Protein AF-0000000066527901 (afdb_homodimer)

GO terms:
  GO:0003955 NAD(P)H dehydrogenase (quinone) activity (F, IMP)

Organism: Pseudomonas aeruginosa (strain ATCC 15692 / DSM 22644 / CIP 104116 / JCM 14847 / LMG 12228 / 1C / PRS 101 / PAO1) (NCBI:txid208964)

Secondary structure (DSSP, 8-state):
-EEEEEE--S-TTSHHHHHHHHHHHHHHHTT-EEEEEETTTTT-----SGGGBSS-SSTTS--HHHHHHHHHHHT-B-HHHHHHHHHHHH-SEEEEEEE-BTTB--HHHHHHHHHHS-BTTTBBTTB-GGGSTTTT-EEEEEEE-SS-GGGSSTTSSS--HHHHTHHHIIIIIITTT-EEPPPEEE-SGGGS-HHHHHHHHHHHHHHHHTGGGPPPPP---GGGB-TTSPBPP-/-EEEEEE--S-TTSHHHHHHHHHHHHHHHTT-EEEEEETTTTT-----SGGGBSS-SSTTS--HHHHHHHHHHHT-B-HHHHHHHHHHHH-SEEEEEEE-BTTB--HHHHHHHHHHS-BTTTBBTTB-GGGSTTTT-EEEEEEE-SS-GGGSSTTSSS--HHHHTHHHIIIIIITTT-EEPPPEEE-SGGGS-HHHHHHHHHHHHHHHHTGGGPPPPP---GGGB-TTSPBPP-

Radius of gyration: 21.76 Å; Cα contacts (8 Å, |Δi|>4): 916; chains: 2; bounding box: 55×61×49 Å

Solvent-accessible surface area (backbone atoms only — not comparable to full-atom values): 24592 Å² total; per-residue (Å²): 98,34,33,31,35,44,35,41,60,73,33,86,82,34,71,61,42,49,52,51,51,49,50,50,52,50,43,42,70,72,66,28,49,74,49,74,48,46,37,58,85,63,64,57,78,24,67,67,47,68,83,49,38,82,69,62,87,50,84,90,56,72,50,66,58,60,44,36,32,52,19,59,77,66,72,41,54,32,68,71,41,46,55,52,34,52,47,55,71,63,25,43,32,39,32,44,36,31,46,56,42,56,52,37,65,41,20,51,51,42,7,47,52,67,53,39,60,32,34,72,57,29,27,54,94,83,21,44,22,69,49,9,50,38,46,88,22,35,34,36,43,37,35,35,36,69,57,53,66,74,34,40,26,88,81,22,70,72,27,39,58,68,55,37,39,31,21,52,53,47,41,38,46,21,28,26,10,25,43,34,39,73,64,46,77,42,62,22,55,89,76,56,52,71,66,55,50,50,50,51,53,52,51,48,46,53,49,64,75,43,51,88,73,60,66,56,62,87,72,66,50,65,88,54,28,46,97,86,46,41,64,50,83,127,97,33,32,30,36,44,34,42,58,75,31,86,82,35,71,63,40,51,52,50,51,48,49,51,53,50,43,42,70,72,67,28,49,75,47,75,46,47,37,59,84,64,66,57,78,25,68,66,46,69,82,48,40,83,70,62,88,49,83,89,55,71,50,67,58,58,47,37,34,53,19,59,76,65,70,41,52,31,67,71,39,45,54,52,33,52,48,56,69,62,27,44,31,41,34,42,37,31,47,55,43,56,52,37,66,42,21,50,50,42,6,47,51,68,53,40,61,32,32,72,57,28,28,54,93,83,20,42,23,69,50,9,51,37,44,88,24,35,34,35,44,38,37,36,34,69,55,53,67,75,34,38,26,87,80,22,71,73,27,38,58,69,56,37,38,30,21,54,53,47,41,37,47,22,28,27,11,25,44,34,40,72,64,49,78,41,62,21,54,88,74,57,52,70,68,56,51,50,50,48,53,52,53,49,43,53,48,64,76,43,51,88,73,60,67,56,60,86,73,68,49,65,87,54,30,48,96,85,47,43,62,50,84,127

InterPro domains:
  IPR003680 Flavodoxin-like fold [PF02525] (1-208)
  IPR029039 Flavoprotein-like superfamily [G3DSA:3.40.50.360] (1-231)
  IPR029039 Flavoprotein-like superfamily [SSF52218] (1-227)
  IPR051545 NAD(P)H dehydrogenase (quinone) [PTHR10204] (1-226)

Foldseek 3Di:
DEEEEEAEDQDCPALLVVLVVLLVVLCVVVVYHYDYHYLNVVVADLDQDPVQFPDAPDPVDDPRQVRLQVCVVVVGTRPVLVVVLVSLQVGLEYEYGAEDDPLEGDSSVNSNQVRNCHRPQLAYDPCFAQNANSANGAYEYEYEYQAAPQCEDVVHVVYHSCVSHCCPQHVGQRGSNHQYFDYQYHYNRVPDDPVSSVVSSVVSSVCSNPVVVTDGDDDDDQVQADPVRHGDDD/DEEEEEAEDQDCPALLVVLVVLLVVLCVVVVYHYDYHYLNVVVQDLDQDPVQFPDAPDPVDDPRQVRLQVCVVVVGTRPVLVVVLVSLQVGLEYEYGAEDDPLEGPSSVNSNQVRNCHRPQLAYDPQFAQNANSANGAYEYEYEYQAAPQCEDVVHVVYHSCVSHCCPQHVGQRGSNHQYFDYQYHYNRVPDDPVSSVVSSVVSSVCSNPVVVTDGDDDDDQVQADPVRHGDDD

pLDDT: mean 96.76, std 3.68, range [59.19, 99.0]

Sequence (468 aa):
MNVLIVHAHNEPQSFTRALCDQACETLAGQGHAVQVSDLYAMNWNPVASAADFAERADPDYLVYALEQRESVKRQSLAADIQAELDKLLWADLLILNFPIYWFSVPAILKGWFDRVLVSGVCYGGKRFYDQGGLAGKKALVSLTLGGRQHMFGEGAIHGPLEDMLRPILRGTLAYVGMQVLEPFVAWHVPYISEEARGNFLRAYRARLENLEQDVPLRFPRLEQFDALLQPLARMNVLIVHAHNEPQSFTRALCDQACETLAGQGHAVQVSDLYAMNWNPVASAADFAERADPDYLVYALEQRESVKRQSLAADIQAELDKLLWADLLILNFPIYWFSVPAILKGWFDRVLVSGVCYGGKRFYDQGGLAGKKALVSLTLGGRQHMFGEGAIHGPLEDMLRPILRGTLAYVGMQVLEPFVAWHVPYISEEARGNFLRAYRARLENLEQDVPLRFPRLEQFDALLQPLAR

Structure (mmCIF, N/CA/C/O backbone):
data_AF-0000000066527901-model_v1
#
loop_
_entity.id
_entity.type
_entity.pdbx_description
1 polymer 'NAD(P)H quinone oxidoreductase'
#
loop_
_atom_site.group_PDB
_atom_site.id
_atom_site.type_symbol
_atom_site.label_atom_id
_atom_site.label_alt_id
_atom_site.label_comp_id
_atom_site.label_asym_id
_atom_site.label_entity_id
_atom_site.label_seq_id
_atom_site.pdbx_PDB_ins_code
_atom_site.Cartn_x
_atom_site.Cartn_y
_atom_site.Cartn_z
_atom_site.occupancy
_atom_site.B_iso_or_equiv
_atom_site.auth_seq_id
_atom_site.auth_comp_id
_atom_site.auth_asym_id
_atom_site.auth_atom_id
_atom_site.pdbx_PDB_model_num
ATOM 1 N N . MET A 1 1 ? -6.043 -26.922 -11.883 1 96.75 1 MET A N 1
ATOM 2 C CA . MET A 1 1 ? -6.59 -25.719 -11.273 1 96.75 1 MET A CA 1
ATOM 3 C C . MET A 1 1 ? -6.473 -24.516 -12.219 1 96.75 1 MET A C 1
ATOM 5 O O . MET A 1 1 ? -5.707 -24.562 -13.188 1 96.75 1 MET A O 1
ATOM 9 N N . ASN A 1 2 ? -7.312 -23.531 -12.055 1 98.75 2 ASN A N 1
ATOM 10 C CA . ASN A 1 2 ? -7.215 -22.234 -12.719 1 98.75 2 ASN A CA 1
ATOM 11 C C . ASN A 1 2 ? -6.352 -21.266 -11.922 1 98.75 2 ASN A C 1
ATOM 13 O O . ASN A 1 2 ? -6.594 -21.031 -10.734 1 98.75 2 ASN A O 1
ATOM 17 N N . VAL A 1 3 ? -5.301 -20.688 -12.617 1 98.88 3 VAL A N 1
ATOM 18 C CA . VAL A 1 3 ? -4.367 -19.812 -11.914 1 98.88 3 VAL A CA 1
ATOM 19 C C . VAL A 1 3 ? -4.359 -18.438 -12.57 1 98.88 3 VAL A C 1
ATOM 21 O O . VAL A 1 3 ? -4.254 -18.312 -13.789 1 98.88 3 VAL A O 1
ATOM 24 N N . LEU A 1 4 ? -4.52 -17.438 -11.781 1 98.94 4 LEU A N 1
ATOM 25 C CA . LEU A 1 4 ? -4.301 -16.047 -12.211 1 98.94 4 LEU A CA 1
ATOM 26 C C . LEU A 1 4 ? -3.016 -15.492 -11.609 1 98.94 4 LEU A C 1
ATOM 28 O O . LEU A 1 4 ? -2.824 -15.539 -10.391 1 98.94 4 LEU A O 1
ATOM 32 N N . ILE A 1 5 ? -2.117 -15.078 -12.43 1 98.94 5 ILE A N 1
ATOM 33 C CA . ILE A 1 5 ? -0.929 -14.359 -11.992 1 98.94 5 ILE A CA 1
ATOM 34 C C . ILE A 1 5 ? -1.086 -12.867 -12.297 1 98.94 5 ILE A C 1
ATOM 36 O O . ILE A 1 5 ? -1.279 -12.484 -13.453 1 98.94 5 ILE A O 1
ATOM 40 N N . VAL A 1 6 ? -1.104 -12.047 -11.289 1 99 6 VAL A N 1
ATOM 41 C CA . VAL A 1 6 ? -1.04 -10.602 -11.453 1 99 6 VAL A CA 1
ATOM 42 C C . VAL A 1 6 ? 0.399 -10.125 -11.273 1 99 6 VAL A C 1
ATOM 44 O O . VAL A 1 6 ? 0.956 -10.211 -10.172 1 99 6 VAL A O 1
ATOM 47 N N . HIS A 1 7 ? 0.979 -9.672 -12.352 1 98.94 7 HIS A N 1
ATOM 48 C CA . HIS A 1 7 ? 2.383 -9.281 -12.422 1 98.94 7 HIS A CA 1
ATOM 49 C C . HIS A 1 7 ? 2.527 -7.766 -12.492 1 98.94 7 HIS A C 1
ATOM 51 O O . HIS A 1 7 ? 1.85 -7.109 -13.289 1 98.94 7 HIS A O 1
ATOM 57 N N . ALA A 1 8 ? 3.316 -7.234 -11.578 1 98.88 8 ALA A N 1
ATOM 58 C CA . ALA A 1 8 ? 3.553 -5.793 -11.562 1 98.88 8 ALA A CA 1
ATOM 59 C C . ALA A 1 8 ? 5.043 -5.484 -11.461 1 98.88 8 ALA A C 1
ATOM 61 O O . ALA A 1 8 ? 5.617 -5.523 -10.367 1 98.88 8 ALA A O 1
ATOM 62 N N . HIS A 1 9 ? 5.633 -5.121 -12.555 1 98.69 9 HIS A N 1
ATOM 63 C CA . HIS A 1 9 ? 6.996 -4.609 -12.578 1 98.69 9 HIS A CA 1
ATOM 64 C C . HIS A 1 9 ? 7.219 -3.686 -13.766 1 98.69 9 HIS A C 1
ATOM 66 O O . HIS A 1 9 ? 6.805 -3.998 -14.883 1 98.69 9 HIS A O 1
ATOM 72 N N . ASN A 1 1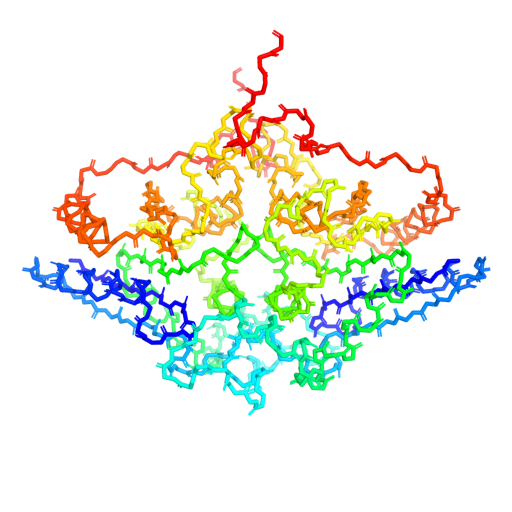0 ? 7.902 -2.582 -13.578 1 98.19 10 ASN A N 1
ATOM 73 C CA . ASN A 1 10 ? 8.023 -1.553 -14.609 1 98.19 10 ASN A CA 1
ATOM 74 C C . ASN A 1 10 ? 9.133 -1.876 -15.602 1 98.19 10 ASN A C 1
ATOM 76 O O . ASN A 1 10 ? 9.281 -1.191 -16.609 1 98.19 10 ASN A O 1
ATOM 80 N N . GLU A 1 11 ? 9.945 -2.914 -15.359 1 97.94 11 GLU A N 1
ATOM 81 C CA . GLU A 1 11 ? 10.961 -3.4 -16.281 1 97.94 11 GLU A CA 1
ATOM 82 C C . GLU A 1 11 ? 10.609 -4.785 -16.812 1 97.94 11 GLU A C 1
ATOM 84 O O . GLU A 1 11 ? 10.602 -5.762 -16.062 1 97.94 11 GLU A O 1
ATOM 89 N N . PRO A 1 12 ? 10.367 -4.906 -18.094 1 97.06 12 PRO A N 1
ATOM 90 C CA . PRO A 1 12 ? 9.875 -6.164 -18.672 1 97.06 12 PRO A CA 1
ATOM 91 C C . PRO A 1 12 ? 10.914 -7.277 -18.625 1 97.06 12 PRO A C 1
ATOM 93 O O . PRO A 1 12 ? 10.578 -8.453 -18.797 1 97.06 12 PRO A O 1
ATOM 96 N N . GLN A 1 13 ? 12.18 -6.973 -18.422 1 96.81 13 GLN A N 1
ATOM 97 C CA . GLN A 1 13 ? 13.234 -7.984 -18.391 1 96.81 13 GLN A CA 1
ATOM 98 C C . GLN A 1 13 ? 13.727 -8.219 -16.953 1 96.81 13 GLN A C 1
ATOM 100 O O . GLN A 1 13 ? 14.805 -8.773 -16.75 1 96.81 13 GLN A O 1
ATOM 105 N N . SER A 1 14 ? 12.992 -7.785 -16.031 1 97.62 14 SER A N 1
ATOM 106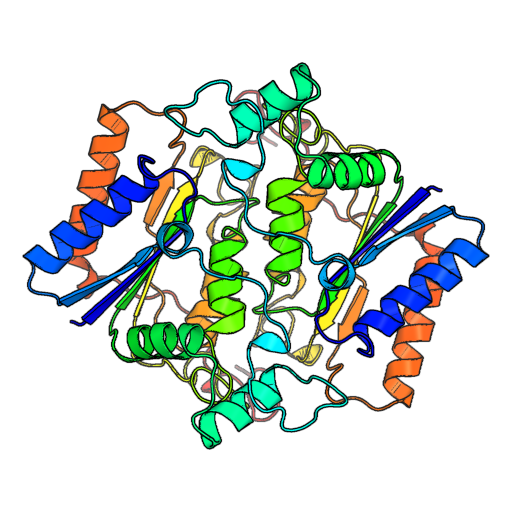 C CA . SER A 1 14 ? 13.398 -7.852 -14.633 1 97.62 14 SER A CA 1
ATOM 107 C C . SER A 1 14 ? 13.445 -9.297 -14.141 1 97.62 14 SER A C 1
ATOM 109 O O . SER A 1 14 ? 12.883 -10.195 -14.773 1 97.62 14 SER A O 1
ATOM 111 N N . PHE A 1 15 ? 14.18 -9.531 -13.047 1 98.44 15 PHE A N 1
ATOM 112 C CA . PHE A 1 15 ? 14.156 -10.844 -12.406 1 98.44 15 PHE A CA 1
ATOM 113 C C . PHE A 1 15 ? 12.742 -11.188 -11.938 1 98.44 15 PHE A C 1
ATOM 115 O O . PHE A 1 15 ? 12.344 -12.352 -11.969 1 98.44 15 PHE A O 1
ATOM 122 N N . THR A 1 16 ? 11.953 -10.188 -11.516 1 98.69 16 THR A N 1
ATOM 123 C CA . THR A 1 16 ? 10.547 -10.391 -11.164 1 98.69 16 THR A CA 1
ATOM 124 C C . THR A 1 16 ? 9.781 -10.992 -12.336 1 98.69 16 THR A C 1
ATOM 126 O O . THR A 1 16 ? 8.945 -11.875 -12.156 1 98.69 16 THR A O 1
ATOM 129 N N . ARG A 1 17 ? 10.055 -10.484 -13.508 1 98.62 17 ARG A N 1
ATOM 130 C CA . ARG A 1 17 ? 9.469 -11.07 -14.711 1 98.62 17 ARG A CA 1
ATOM 131 C C . ARG A 1 17 ? 9.891 -12.531 -14.867 1 98.62 17 ARG A C 1
ATOM 133 O O . ARG A 1 17 ? 9.078 -13.375 -15.227 1 98.62 17 ARG A O 1
ATOM 140 N N . ALA A 1 18 ? 11.125 -12.836 -14.633 1 98.75 18 ALA A N 1
ATOM 141 C CA . ALA A 1 18 ? 11.609 -14.211 -14.727 1 98.75 18 ALA A CA 1
ATOM 142 C C . ALA A 1 18 ? 10.844 -15.133 -13.781 1 98.75 18 ALA A C 1
ATOM 144 O O . ALA A 1 18 ? 10.523 -16.266 -14.141 1 98.75 18 ALA A O 1
ATOM 145 N N . LEU A 1 19 ? 10.57 -14.633 -12.602 1 98.88 19 LEU A N 1
ATOM 146 C CA . LEU A 1 19 ? 9.758 -15.398 -11.664 1 98.88 19 LEU A CA 1
ATOM 147 C C . LEU A 1 19 ? 8.367 -15.648 -12.219 1 98.88 19 LEU A C 1
ATOM 149 O O . LEU A 1 19 ? 7.828 -16.75 -12.102 1 98.88 19 LEU A O 1
ATOM 153 N N . CYS A 1 20 ? 7.785 -14.625 -12.797 1 98.88 20 CYS A N 1
ATOM 154 C CA . CYS A 1 20 ? 6.473 -14.758 -13.422 1 98.88 20 CYS A CA 1
ATOM 155 C C . CYS A 1 20 ? 6.488 -15.82 -14.508 1 98.88 20 CYS A C 1
ATOM 157 O O . CYS A 1 20 ? 5.625 -16.703 -14.539 1 98.88 20 CYS A O 1
ATOM 159 N N . ASP A 1 21 ? 7.492 -15.742 -15.375 1 98.81 21 ASP A N 1
ATOM 160 C CA . ASP A 1 21 ? 7.629 -16.703 -16.469 1 98.81 21 ASP A CA 1
ATOM 161 C C . ASP A 1 21 ? 7.816 -18.125 -15.93 1 98.81 21 ASP A C 1
ATOM 163 O O . ASP A 1 21 ? 7.234 -19.062 -16.453 1 98.81 21 ASP A O 1
ATOM 167 N N . GLN A 1 22 ? 8.625 -18.234 -14.906 1 98.81 22 GLN A N 1
ATOM 168 C CA . GLN A 1 22 ? 8.844 -19.531 -14.273 1 98.81 22 GLN A CA 1
ATOM 169 C C . GLN A 1 22 ? 7.535 -20.109 -13.734 1 98.81 22 GLN A C 1
ATOM 171 O O . GLN A 1 22 ? 7.281 -21.312 -13.867 1 98.81 22 GLN A O 1
ATOM 176 N N . ALA A 1 23 ? 6.723 -19.281 -13.109 1 98.88 23 ALA A N 1
ATOM 177 C CA . ALA A 1 23 ? 5.43 -19.719 -12.594 1 98.88 23 ALA A CA 1
ATOM 178 C C . ALA A 1 23 ? 4.523 -20.203 -13.727 1 98.88 23 ALA A C 1
ATOM 180 O O . ALA A 1 23 ? 3.898 -21.266 -13.625 1 98.88 23 ALA A O 1
ATOM 181 N N . CYS A 1 24 ? 4.465 -19.438 -14.781 1 98.81 24 CYS A N 1
ATOM 182 C CA . CYS A 1 24 ? 3.65 -19.781 -15.938 1 98.81 24 CYS A CA 1
ATOM 183 C C . CYS A 1 24 ? 4.062 -21.141 -16.5 1 98.81 24 CYS A C 1
ATOM 185 O O . CYS A 1 24 ? 3.223 -22.031 -16.672 1 98.81 24 CYS A O 1
ATOM 187 N N . GLU A 1 25 ? 5.355 -21.281 -16.703 1 98.62 25 GLU A N 1
ATOM 188 C CA . GLU A 1 25 ? 5.887 -22.5 -17.297 1 98.62 25 GLU A CA 1
ATOM 189 C C . GLU A 1 25 ? 5.641 -23.719 -16.406 1 98.62 25 GLU A C 1
ATOM 191 O O . GLU A 1 25 ? 5.184 -24.766 -16.875 1 98.62 25 GLU A O 1
ATOM 196 N N . THR A 1 26 ? 5.941 -23.578 -15.148 1 98.75 26 THR A N 1
ATOM 197 C CA . THR A 1 26 ? 5.836 -24.688 -14.203 1 98.75 26 THR A CA 1
ATOM 198 C C . THR A 1 26 ? 4.383 -25.125 -14.047 1 98.75 26 THR A C 1
ATOM 200 O O . THR A 1 26 ? 4.078 -26.312 -14.156 1 98.75 26 THR A O 1
ATOM 203 N N . LEU A 1 27 ? 3.463 -24.188 -13.836 1 98.69 27 LEU A N 1
ATOM 204 C CA . LEU A 1 27 ? 2.068 -24.516 -13.555 1 98.69 27 LEU A CA 1
ATOM 205 C C . LEU A 1 27 ? 1.37 -25.031 -14.805 1 98.69 27 LEU A C 1
ATOM 207 O O . LEU A 1 27 ? 0.595 -25.984 -14.742 1 98.69 27 LEU A O 1
ATOM 211 N N . ALA A 1 28 ? 1.667 -24.375 -15.938 1 98.56 28 ALA A N 1
ATOM 212 C CA . ALA A 1 28 ? 1.133 -24.906 -17.188 1 98.56 28 ALA A CA 1
ATOM 213 C C . ALA A 1 28 ? 1.65 -26.312 -17.453 1 98.56 28 ALA A C 1
ATOM 215 O O . ALA A 1 28 ? 0.906 -27.188 -17.922 1 98.56 28 ALA A O 1
ATOM 216 N N . GLY A 1 29 ? 2.914 -26.531 -17.109 1 98.12 29 GLY A N 1
ATOM 217 C CA . GLY A 1 29 ? 3.518 -27.844 -17.281 1 98.12 29 GLY A CA 1
ATOM 218 C C . GLY A 1 29 ? 2.861 -28.906 -16.438 1 98.12 29 GLY A C 1
ATOM 219 O O . GLY A 1 29 ? 2.877 -30.094 -16.797 1 98.12 29 GLY A O 1
ATOM 220 N N . GLN A 1 30 ? 2.293 -28.516 -15.375 1 97.88 30 GLN A N 1
ATOM 221 C CA . GLN A 1 30 ? 1.593 -29.438 -14.484 1 97.88 30 GLN A CA 1
ATOM 222 C C . GLN A 1 30 ? 0.143 -29.625 -14.922 1 97.88 30 GLN A C 1
ATOM 224 O O . GLN A 1 30 ? -0.616 -30.344 -14.266 1 97.88 30 GLN A O 1
ATOM 229 N N . GLY A 1 31 ? -0.27 -28.922 -15.969 1 98.12 31 GLY A N 1
ATOM 230 C CA . GLY A 1 31 ? -1.603 -29.094 -16.516 1 98.12 31 GLY A CA 1
ATOM 231 C C . GLY A 1 31 ? -2.6 -28.062 -16.031 1 98.12 31 GLY A C 1
ATOM 232 O O . GLY A 1 31 ? -3.791 -28.156 -16.328 1 98.12 31 GLY A O 1
ATOM 233 N N . HIS A 1 32 ? -2.184 -27.062 -15.258 1 98.5 32 HIS A N 1
ATOM 234 C CA . HIS A 1 32 ? -3.07 -26 -14.805 1 98.5 32 HIS A CA 1
ATOM 235 C C . HIS A 1 32 ? -3.352 -25 -15.922 1 98.5 32 HIS A C 1
ATOM 237 O O . HIS A 1 32 ? -2.562 -24.875 -16.859 1 98.5 32 HIS A O 1
ATOM 243 N N . ALA A 1 33 ? -4.504 -24.406 -15.938 1 98.81 33 ALA A N 1
ATOM 244 C CA . ALA A 1 33 ? -4.793 -23.266 -16.797 1 98.81 33 ALA A CA 1
ATOM 245 C C . ALA A 1 33 ? -4.277 -21.969 -16.188 1 98.81 33 ALA A C 1
ATOM 247 O O . ALA A 1 33 ? -4.578 -21.656 -15.023 1 98.81 33 ALA A O 1
ATOM 248 N N . VAL A 1 34 ? -3.451 -21.234 -16.938 1 98.88 34 VAL A N 1
ATOM 249 C CA . VAL A 1 34 ? -2.809 -20.047 -16.375 1 98.88 34 VAL A CA 1
ATOM 250 C C . VAL A 1 34 ? -3.18 -18.812 -17.188 1 98.88 34 VAL A C 1
ATOM 252 O O . VAL A 1 34 ? -3.084 -18.828 -18.422 1 98.88 34 VAL A O 1
ATOM 255 N N . GLN A 1 35 ? -3.689 -17.781 -16.578 1 98.94 35 GLN A N 1
ATOM 256 C CA . GLN A 1 35 ? -3.838 -16.438 -17.141 1 98.94 35 GLN A CA 1
ATOM 257 C C . GLN A 1 35 ? -2.922 -15.445 -16.438 1 98.94 35 GLN A C 1
ATOM 259 O O . GLN A 1 35 ? -2.721 -15.531 -15.219 1 98.94 35 GLN A O 1
ATOM 264 N N . VAL A 1 36 ? -2.354 -14.531 -17.203 1 98.94 36 VAL A N 1
ATOM 265 C CA . VAL A 1 36 ? -1.464 -13.523 -16.641 1 98.94 36 VAL A CA 1
ATOM 266 C C . VAL A 1 36 ? -2.033 -12.125 -16.906 1 98.94 36 VAL A C 1
ATOM 268 O O . VAL A 1 36 ? -2.406 -11.805 -18.031 1 98.94 36 VAL A O 1
ATOM 271 N N . SER A 1 37 ? -2.209 -11.359 -15.875 1 98.94 37 SER A N 1
ATOM 272 C CA . SER A 1 37 ? -2.432 -9.922 -15.977 1 98.94 37 SER A CA 1
ATOM 273 C C . SER A 1 37 ? -1.146 -9.141 -15.727 1 98.94 37 SER A C 1
ATOM 275 O O . SER A 1 37 ? -0.736 -8.961 -14.578 1 98.94 37 SER A O 1
ATOM 277 N N . ASP A 1 38 ? -0.468 -8.766 -16.766 1 98.88 38 ASP A N 1
ATOM 278 C CA . ASP A 1 38 ? 0.687 -7.879 -16.688 1 98.88 38 ASP A CA 1
ATOM 279 C C . ASP A 1 38 ? 0.252 -6.414 -16.625 1 98.88 38 ASP A C 1
ATOM 281 O O . ASP A 1 38 ? -0.054 -5.816 -17.656 1 98.88 38 ASP A O 1
ATOM 285 N N . LEU A 1 39 ? 0.302 -5.828 -15.492 1 98.94 39 LEU A N 1
ATOM 286 C CA . LEU A 1 39 ? -0.371 -4.555 -15.266 1 98.94 39 LEU A CA 1
ATOM 287 C C . LEU A 1 39 ? 0.299 -3.436 -16.047 1 98.94 39 LEU A C 1
ATOM 289 O O . LEU A 1 39 ? -0.374 -2.523 -16.547 1 98.94 39 LEU A O 1
ATOM 293 N N . TYR A 1 40 ? 1.624 -3.48 -16.141 1 98.75 40 TYR A N 1
ATOM 294 C CA . TYR A 1 40 ? 2.316 -2.459 -16.922 1 98.75 40 TYR A CA 1
ATOM 295 C C . TYR A 1 40 ? 2.053 -2.641 -18.406 1 98.75 40 TYR A C 1
ATOM 297 O O . TYR A 1 40 ? 1.767 -1.672 -19.109 1 98.75 40 TYR A O 1
ATOM 305 N N . ALA A 1 41 ? 2.092 -3.893 -18.859 1 98.31 41 ALA A N 1
ATOM 306 C CA . ALA A 1 41 ? 1.828 -4.156 -20.281 1 98.31 41 ALA A CA 1
ATOM 307 C C . ALA A 1 41 ? 0.397 -3.775 -20.656 1 98.31 41 ALA A C 1
ATOM 309 O O . ALA A 1 41 ? 0.139 -3.324 -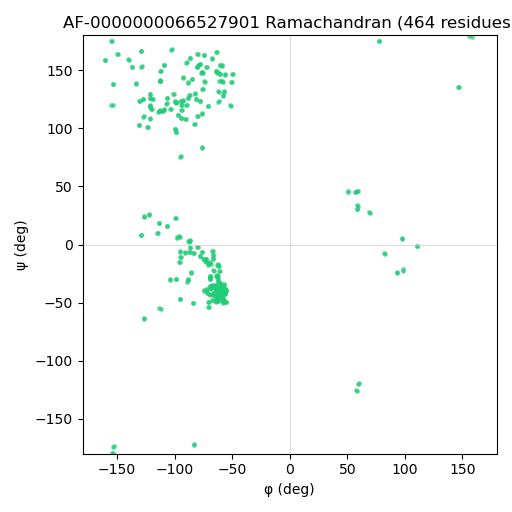21.766 1 98.31 41 ALA A O 1
ATOM 310 N N . MET A 1 42 ? -0.488 -3.824 -19.688 1 98.19 42 MET A N 1
ATOM 311 C CA . MET A 1 42 ? -1.907 -3.545 -19.906 1 98.19 42 MET A CA 1
ATOM 312 C C . MET A 1 42 ? -2.193 -2.053 -19.766 1 98.19 42 MET A C 1
ATOM 314 O O . MET A 1 42 ? -3.316 -1.608 -20.016 1 98.19 42 MET A O 1
ATOM 318 N N . ASN A 1 43 ? -1.196 -1.261 -19.359 1 98.12 43 ASN A N 1
ATOM 319 C CA . ASN A 1 43 ? -1.451 0.126 -18.984 1 98.12 43 ASN A CA 1
ATOM 320 C C . ASN A 1 43 ? -2.6 0.235 -17.984 1 98.12 43 ASN A C 1
ATOM 322 O O . ASN A 1 43 ? -3.5 1.06 -18.156 1 98.12 43 ASN A O 1
ATOM 326 N N . TRP A 1 44 ? -2.596 -0.599 -16.984 1 98.69 44 TRP A N 1
ATOM 327 C CA . TRP A 1 44 ? -3.639 -0.657 -15.969 1 98.69 44 TRP A CA 1
ATOM 328 C C . TRP A 1 44 ? -3.785 0.687 -15.266 1 98.69 44 TRP A C 1
ATOM 330 O O . TRP A 1 44 ? -2.793 1.289 -14.852 1 98.69 44 TRP A O 1
ATOM 340 N N . ASN A 1 45 ? -4.973 1.202 -15.188 1 98.56 45 ASN A N 1
ATOM 341 C CA . ASN A 1 45 ? -5.277 2.391 -14.398 1 98.56 45 ASN A CA 1
ATOM 342 C C . ASN A 1 45 ? -5.445 2.053 -12.922 1 98.56 45 ASN A C 1
ATOM 344 O O . ASN A 1 45 ? -6.434 1.431 -12.531 1 98.56 45 ASN A O 1
ATOM 348 N N . PRO A 1 46 ? -4.516 2.479 -12.133 1 98.75 46 PRO A N 1
ATOM 349 C CA . PRO A 1 46 ? -4.598 2.094 -10.719 1 98.75 46 PRO A CA 1
ATOM 350 C C . PRO A 1 46 ? -5.434 3.064 -9.891 1 98.75 46 PRO A C 1
ATOM 352 O O . PRO A 1 46 ? -5.617 2.855 -8.688 1 98.75 46 PRO A O 1
ATOM 355 N N . VAL A 1 47 ? -6.047 4.098 -10.438 1 98.81 47 VAL A N 1
ATOM 356 C CA . VAL A 1 47 ? -6.707 5.16 -9.68 1 98.81 47 VAL A CA 1
ATOM 357 C C . VAL A 1 47 ? -8.195 4.848 -9.539 1 98.81 47 VAL A C 1
ATOM 359 O O . VAL A 1 47 ? -8.938 4.891 -10.523 1 98.81 47 VAL A O 1
ATOM 362 N N . ALA A 1 48 ? -8.602 4.5 -8.328 1 98.69 48 ALA A N 1
ATOM 363 C CA . ALA A 1 48 ? -10.023 4.328 -8.039 1 98.69 48 ALA A CA 1
ATOM 364 C C . ALA A 1 48 ? -10.75 5.668 -8.023 1 98.69 48 ALA A C 1
ATOM 366 O O . ALA A 1 48 ? -10.414 6.555 -7.23 1 98.69 48 ALA A O 1
ATOM 367 N N . SER A 1 49 ? -11.703 5.852 -8.867 1 97.56 49 SER A N 1
ATOM 368 C CA . SER A 1 49 ? -12.406 7.129 -8.992 1 97.56 49 SER A CA 1
ATOM 369 C C . SER A 1 49 ? -13.812 6.934 -9.539 1 97.56 49 SER A C 1
ATOM 371 O O . SER A 1 49 ? -14.234 5.805 -9.805 1 97.56 49 SER A O 1
ATOM 373 N N . ALA A 1 50 ? -14.5 8.023 -9.688 1 95.94 50 ALA A N 1
ATOM 374 C CA . ALA A 1 50 ? -15.859 8.016 -10.234 1 95.94 50 ALA A CA 1
ATOM 375 C C . ALA A 1 50 ? -15.875 7.449 -11.656 1 95.94 50 ALA A C 1
ATOM 377 O O . ALA A 1 50 ? -16.891 6.938 -12.109 1 95.94 50 ALA A O 1
ATOM 378 N N . ALA A 1 51 ? -14.758 7.496 -12.344 1 94.62 51 ALA A N 1
ATOM 379 C CA . ALA A 1 51 ? -14.648 7.031 -13.727 1 94.62 51 ALA A CA 1
ATOM 380 C C . ALA A 1 51 ? -14.844 5.516 -13.805 1 94.62 51 ALA A C 1
ATOM 382 O O . ALA A 1 51 ? -15.047 4.973 -14.891 1 94.62 51 ALA A O 1
ATOM 383 N N . ASP A 1 52 ? -14.82 4.867 -12.68 1 97.38 52 ASP A N 1
ATOM 384 C CA . ASP A 1 52 ? -14.961 3.416 -12.633 1 97.38 52 ASP A CA 1
ATOM 385 C C . ASP A 1 52 ? -16.422 2.998 -12.805 1 97.38 52 ASP A C 1
ATOM 387 O O . ASP A 1 52 ? -16.703 1.818 -13.016 1 97.38 52 ASP A O 1
ATOM 391 N N . PHE A 1 53 ? -17.234 4.047 -12.75 1 95.69 53 PHE A N 1
ATOM 392 C CA . PHE A 1 53 ? -18.672 3.773 -12.789 1 95.69 53 PHE A CA 1
ATOM 393 C C . PHE A 1 53 ? -19.344 4.59 -13.883 1 95.69 53 PHE A C 1
ATOM 395 O O . PHE A 1 53 ? -19.453 5.812 -13.773 1 95.69 53 PHE A O 1
ATOM 402 N N . ALA A 1 54 ? -19.766 3.918 -14.914 1 88.38 54 ALA A N 1
ATOM 403 C CA . ALA A 1 54 ? -20.422 4.609 -16.016 1 88.38 54 ALA A CA 1
ATOM 404 C C . ALA A 1 54 ? -21.719 5.262 -15.578 1 88.38 54 ALA A C 1
ATOM 406 O O . ALA A 1 54 ? -22.047 6.371 -16 1 88.38 54 ALA A O 1
ATOM 407 N N . GLU A 1 55 ? -22.484 4.582 -14.695 1 89.19 55 GLU A N 1
ATOM 408 C CA . GLU A 1 55 ? -23.719 5.086 -14.117 1 89.19 55 GLU A CA 1
ATOM 409 C 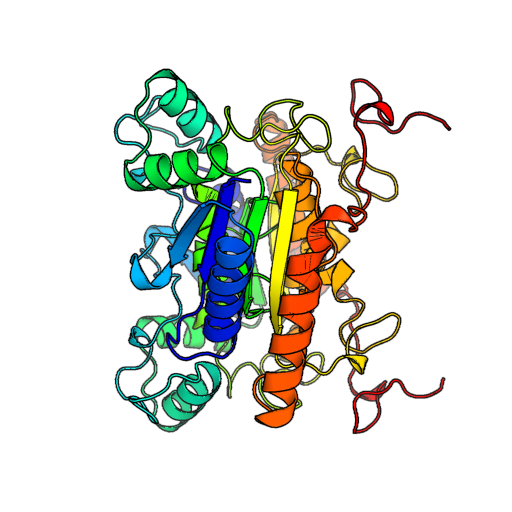C . GLU A 1 55 ? -23.625 5.168 -12.594 1 89.19 55 GLU A C 1
ATOM 411 O O . GLU A 1 55 ? -23.469 4.148 -11.922 1 89.19 55 GLU A O 1
ATOM 416 N N . ARG A 1 56 ? -23.719 6.379 -12.133 1 92 56 ARG A N 1
ATOM 417 C CA . ARG A 1 56 ? -23.641 6.594 -10.688 1 92 56 ARG A CA 1
ATOM 418 C C . ARG A 1 56 ? -25 6.445 -10.031 1 92 56 ARG A C 1
ATOM 420 O O . ARG A 1 56 ? -26 6.969 -10.539 1 92 56 ARG A O 1
ATOM 427 N N . ALA A 1 57 ? -25.031 5.637 -9.008 1 92.75 57 ALA A N 1
ATOM 428 C CA . ALA A 1 57 ? -26.25 5.582 -8.211 1 92.75 57 ALA A CA 1
ATOM 429 C C . ALA A 1 57 ? -26.516 6.922 -7.531 1 92.75 57 ALA A C 1
ATOM 431 O O . ALA A 1 57 ? -27.672 7.367 -7.469 1 92.75 57 ALA A O 1
ATOM 432 N N . ASP A 1 58 ? -25.484 7.562 -7.004 1 94.38 58 ASP A N 1
ATOM 433 C CA . ASP A 1 58 ? -25.531 8.922 -6.477 1 94.38 58 ASP A CA 1
ATOM 434 C C . ASP A 1 58 ? -24.5 9.812 -7.172 1 94.38 58 ASP A C 1
ATOM 436 O O . ASP A 1 58 ? -23.328 9.797 -6.832 1 94.38 58 ASP A O 1
ATOM 440 N N . PRO A 1 59 ? -24.922 10.594 -8.078 1 93.31 59 PRO A N 1
ATOM 441 C CA . PRO A 1 59 ? -23.984 11.398 -8.867 1 93.31 59 PRO A CA 1
ATOM 442 C C . PRO A 1 59 ? -23.391 12.562 -8.07 1 93.31 59 PRO A C 1
ATOM 444 O O . PRO A 1 59 ? -22.391 13.148 -8.484 1 93.31 59 PRO A O 1
ATOM 447 N N . ASP A 1 60 ? -23.953 12.891 -6.934 1 95.38 60 ASP A N 1
ATOM 448 C CA . ASP A 1 60 ? -23.562 14.086 -6.199 1 95.38 60 ASP A CA 1
ATOM 449 C C . ASP A 1 60 ? -22.547 13.758 -5.113 1 95.38 60 ASP A C 1
ATOM 451 O O . ASP A 1 60 ? -21.906 14.648 -4.562 1 95.38 60 ASP A O 1
ATOM 455 N N . TYR A 1 61 ? -22.438 12.461 -4.816 1 96.94 61 TYR A N 1
ATOM 456 C CA . TYR A 1 61 ? -21.547 12.055 -3.734 1 96.94 61 TYR A CA 1
ATOM 457 C C . TYR A 1 61 ? -21.078 10.625 -3.928 1 96.94 61 TYR A C 1
ATOM 459 O O . TYR A 1 61 ? -21.875 9.68 -3.893 1 96.94 61 TYR A O 1
ATOM 467 N N . LEU A 1 62 ? -19.797 10.477 -4.031 1 97.12 62 LEU A N 1
ATOM 468 C CA . LEU A 1 62 ? -19.234 9.164 -4.336 1 97.12 62 LEU A CA 1
ATOM 469 C C . LEU A 1 62 ? -18.938 8.391 -3.057 1 97.12 62 LEU A C 1
ATOM 471 O O . LEU A 1 62 ? -18.047 8.766 -2.287 1 97.12 62 LEU A O 1
ATOM 475 N N . VAL A 1 63 ? -19.688 7.422 -2.799 1 96.19 63 VAL A N 1
ATOM 476 C CA . VAL A 1 63 ? -19.328 6.348 -1.888 1 96.19 63 VAL A CA 1
ATOM 477 C C . VAL A 1 63 ? -18.844 5.133 -2.686 1 96.19 63 VAL A C 1
ATOM 479 O O . VAL A 1 63 ? -19.672 4.355 -3.184 1 96.19 63 VAL A O 1
ATOM 482 N N . TYR A 1 64 ? -17.609 4.953 -2.795 1 96.88 64 TYR A N 1
ATOM 483 C CA . TYR A 1 64 ? -16.984 4.066 -3.773 1 96.88 64 TYR A CA 1
ATOM 484 C C . TYR A 1 64 ? -17.516 2.641 -3.629 1 96.88 64 TYR A C 1
ATOM 486 O O . TYR A 1 64 ? -17.969 2.039 -4.605 1 96.88 64 TYR A O 1
ATOM 494 N N . ALA A 1 65 ? -17.531 2.135 -2.361 1 95.62 65 ALA A N 1
ATOM 495 C CA . ALA A 1 65 ? -17.984 0.767 -2.129 1 95.62 65 ALA A CA 1
ATOM 496 C C . ALA A 1 65 ? -19.453 0.606 -2.494 1 95.62 65 ALA A C 1
ATOM 498 O O . ALA A 1 65 ? -19.859 -0.431 -3.021 1 95.62 65 ALA A O 1
ATOM 499 N N . LEU A 1 66 ? -20.234 1.6 -2.193 1 95.62 66 LEU A N 1
ATOM 500 C CA . LEU A 1 66 ? -21.656 1.551 -2.527 1 95.62 66 LEU A CA 1
ATOM 501 C C . LEU A 1 66 ? -21.859 1.549 -4.039 1 95.62 66 LEU A C 1
ATOM 503 O O . LEU A 1 66 ? -22.703 0.813 -4.555 1 95.62 66 LEU A O 1
ATOM 507 N N . GLU A 1 67 ? -21.078 2.381 -4.715 1 97.38 67 GLU A N 1
ATOM 508 C CA . GLU A 1 67 ? -21.156 2.4 -6.172 1 97.38 67 GLU A CA 1
ATOM 509 C C . GLU A 1 67 ? -20.766 1.051 -6.766 1 97.38 67 GLU A C 1
ATOM 511 O O . GLU A 1 67 ? -21.344 0.61 -7.762 1 97.38 67 GLU A O 1
ATOM 516 N N . GLN A 1 68 ? -19.766 0.416 -6.164 1 97.25 68 GLN A N 1
ATOM 517 C CA . GLN A 1 68 ? -19.391 -0.924 -6.602 1 97.25 68 GLN A CA 1
ATOM 518 C C . GLN A 1 68 ? -20.562 -1.892 -6.484 1 97.25 68 GLN A C 1
ATOM 520 O O . GLN A 1 68 ? -20.891 -2.598 -7.441 1 97.25 68 GLN A O 1
ATOM 525 N N . ARG A 1 69 ? -21.266 -1.884 -5.406 1 95.69 69 ARG A N 1
ATOM 526 C CA . ARG A 1 69 ? -22.391 -2.785 -5.172 1 95.69 69 ARG A CA 1
ATOM 527 C C . ARG A 1 69 ? -23.516 -2.531 -6.172 1 95.69 69 ARG A C 1
ATOM 529 O O . ARG A 1 69 ? -24.078 -3.475 -6.727 1 95.69 69 ARG A O 1
ATOM 536 N N . GLU A 1 70 ? -23.75 -1.287 -6.324 1 96.25 70 GLU A N 1
ATOM 537 C CA . GLU A 1 70 ? -24.812 -0.921 -7.262 1 96.25 70 GLU A CA 1
ATOM 538 C C . GLU A 1 70 ? -24.453 -1.323 -8.688 1 96.25 70 GLU A C 1
ATOM 540 O O . GLU A 1 70 ? -25.312 -1.775 -9.445 1 96.25 70 GLU A O 1
ATOM 545 N N . SER A 1 71 ? -23.219 -1.12 -9.039 1 95.62 71 SER A N 1
ATOM 546 C CA . SER A 1 71 ? -22.75 -1.466 -10.383 1 95.62 71 SER A CA 1
ATOM 547 C C . SER A 1 71 ? -22.797 -2.973 -10.609 1 95.62 71 SER A C 1
ATOM 549 O O . SER A 1 71 ? -23.062 -3.43 -11.727 1 95.62 71 SER A O 1
ATOM 551 N N . VAL A 1 72 ? -22.516 -3.709 -9.555 1 93.94 72 VAL A N 1
ATOM 552 C CA . VAL A 1 72 ? -22.609 -5.164 -9.648 1 93.94 72 VAL A CA 1
ATOM 553 C C . VAL A 1 72 ? -24.062 -5.562 -9.938 1 93.94 72 VAL A C 1
ATOM 555 O O . VAL A 1 72 ? -24.328 -6.355 -10.844 1 93.94 72 VAL A O 1
ATOM 558 N N . LYS A 1 73 ? -24.953 -4.988 -9.203 1 93.44 73 LYS A N 1
ATOM 559 C CA . LYS A 1 73 ? -26.375 -5.27 -9.375 1 93.44 73 LYS A CA 1
ATOM 560 C C . LYS A 1 73 ? -26.828 -4.945 -10.797 1 93.44 73 LYS A C 1
ATOM 562 O O . LYS A 1 73 ? -27.609 -5.688 -11.391 1 93.44 73 LYS A O 1
ATOM 567 N N . ARG A 1 74 ? -26.266 -3.941 -11.32 1 94.12 74 ARG A N 1
ATOM 568 C CA . ARG A 1 74 ? -26.688 -3.449 -12.625 1 94.12 74 ARG A CA 1
ATOM 569 C C . ARG A 1 74 ? -25.812 -4.023 -13.734 1 94.12 74 ARG A C 1
ATOM 571 O O . ARG A 1 74 ? -26.062 -3.76 -14.914 1 94.12 74 ARG A O 1
ATOM 578 N N . GLN A 1 75 ? -24.797 -4.738 -13.391 1 92.62 75 GLN A N 1
ATOM 579 C CA . GLN A 1 75 ? -23.844 -5.285 -14.344 1 92.62 75 GLN A CA 1
ATOM 580 C C . GLN A 1 75 ? -23.188 -4.18 -15.172 1 92.62 75 GLN A C 1
ATOM 582 O O . GLN A 1 75 ? -23.141 -4.266 -16.406 1 92.62 75 GLN A O 1
ATOM 587 N N . SER A 1 76 ? -22.781 -3.15 -14.445 1 93 76 SER A N 1
ATOM 588 C CA . SER A 1 76 ? -22.312 -1.96 -15.141 1 93 76 SER A CA 1
ATOM 589 C C . SER A 1 76 ? -20.922 -1.551 -14.648 1 93 76 SER A C 1
ATOM 591 O O . SER A 1 76 ? -20.547 -0.376 -14.719 1 93 76 SER A O 1
ATOM 593 N N . LEU A 1 77 ? -20.172 -2.457 -14.117 1 94.81 77 LEU A N 1
ATOM 594 C CA . LEU A 1 77 ? -18.797 -2.15 -13.766 1 94.81 77 LEU A CA 1
ATOM 595 C C . LEU A 1 77 ? -18 -1.744 -15.008 1 94.81 77 LEU A C 1
ATOM 597 O O . LEU A 1 77 ? -18.297 -2.205 -16.109 1 94.81 77 LEU A O 1
ATOM 601 N N . ALA A 1 78 ? -17.047 -0.834 -14.812 1 97.06 78 ALA A N 1
ATOM 602 C CA . ALA A 1 78 ? -16.156 -0.521 -15.922 1 97.06 78 ALA A CA 1
ATOM 603 C C . ALA A 1 78 ? -15.586 -1.793 -16.547 1 97.06 78 ALA A C 1
ATOM 605 O O . ALA A 1 78 ? -15.273 -2.75 -15.828 1 97.06 78 ALA A O 1
ATOM 606 N N . ALA A 1 79 ? -15.344 -1.839 -17.844 1 97.25 79 ALA A N 1
ATOM 607 C CA . ALA A 1 79 ? -14.977 -3.041 -18.594 1 97.25 79 ALA A CA 1
ATOM 608 C C . ALA A 1 79 ? -13.648 -3.611 -18.109 1 97.25 79 ALA A C 1
ATOM 610 O O . ALA A 1 79 ? -13.484 -4.832 -18.031 1 97.25 79 ALA A O 1
ATOM 611 N N . ASP A 1 80 ? -12.711 -2.732 -17.844 1 98.31 80 ASP A N 1
ATOM 612 C CA . ASP A 1 80 ? -11.406 -3.211 -17.406 1 98.31 80 ASP A CA 1
ATOM 613 C C . ASP A 1 80 ? -11.508 -3.859 -16.016 1 98.31 80 ASP A C 1
ATOM 615 O O . ASP A 1 80 ? -10.867 -4.883 -15.766 1 98.31 80 ASP A O 1
ATOM 619 N N . ILE A 1 81 ? -12.328 -3.326 -15.148 1 98.5 81 ILE A N 1
ATOM 620 C CA . ILE A 1 81 ? -12.555 -3.896 -13.82 1 98.5 81 ILE A CA 1
ATOM 621 C C . ILE A 1 81 ? -13.25 -5.246 -13.953 1 98.5 81 ILE A C 1
ATOM 623 O O . ILE A 1 81 ? -12.836 -6.23 -13.328 1 98.5 81 ILE A O 1
ATOM 627 N N . GLN A 1 82 ? -14.281 -5.246 -14.758 1 97.88 82 GLN A N 1
ATOM 628 C CA . GLN A 1 82 ? -15.016 -6.492 -14.945 1 97.88 82 GLN A CA 1
ATOM 629 C C . GLN A 1 82 ? -14.109 -7.594 -15.484 1 97.88 82 GLN A C 1
ATOM 631 O O . GLN A 1 82 ? -14.188 -8.742 -15.047 1 97.88 82 GLN A O 1
ATOM 636 N N . ALA A 1 83 ? -13.281 -7.254 -16.438 1 98.69 83 ALA A N 1
ATOM 637 C CA . ALA A 1 83 ? -12.375 -8.234 -17.031 1 98.69 83 ALA A CA 1
ATOM 638 C C . ALA A 1 83 ? -11.453 -8.836 -15.977 1 98.69 83 ALA A C 1
ATOM 640 O O . ALA A 1 83 ? -11.258 -10.055 -15.93 1 98.69 83 ALA A O 1
ATOM 641 N N . GLU A 1 84 ? -10.906 -8.016 -15.117 1 98.88 84 GLU A N 1
ATOM 642 C CA . GLU A 1 84 ? -10.008 -8.508 -14.07 1 98.88 84 GLU A CA 1
ATOM 643 C C . GLU A 1 84 ? -10.781 -9.266 -12.992 1 98.88 84 GLU A C 1
ATOM 645 O O . GLU A 1 84 ? -10.297 -10.266 -12.461 1 98.88 84 GLU A O 1
ATOM 650 N N . LEU A 1 85 ? -11.945 -8.781 -12.664 1 98.75 85 LEU A N 1
ATOM 651 C CA . LEU A 1 85 ? -12.797 -9.484 -11.711 1 98.75 85 LEU A CA 1
ATOM 652 C C . LEU A 1 85 ? -13.141 -10.883 -12.219 1 98.75 85 LEU A C 1
ATOM 654 O O . LEU A 1 85 ? -13.109 -11.852 -11.453 1 98.75 85 LEU A O 1
ATOM 658 N N . ASP A 1 86 ? -13.477 -11 -13.516 1 98.81 86 ASP A N 1
ATOM 659 C CA . ASP A 1 86 ? -13.789 -12.289 -14.109 1 98.81 86 ASP A CA 1
ATOM 660 C C . ASP A 1 86 ? -12.617 -13.258 -13.977 1 98.81 86 ASP A C 1
ATOM 662 O O . ASP A 1 86 ? -12.805 -14.43 -13.648 1 98.81 86 ASP A O 1
ATOM 666 N N . LYS A 1 87 ? -11.406 -12.766 -14.227 1 98.94 87 LYS A N 1
ATOM 667 C CA . LYS A 1 87 ? -10.219 -13.602 -14.07 1 98.94 87 LYS A CA 1
ATOM 668 C C . LYS A 1 87 ? -10.062 -14.062 -12.625 1 98.94 87 LYS A C 1
ATOM 670 O O . LYS A 1 87 ? -9.719 -15.219 -12.367 1 98.94 87 LYS A O 1
ATOM 675 N N . LEU A 1 88 ? -10.312 -13.133 -11.734 1 98.94 88 LEU A N 1
ATOM 676 C CA . LEU A 1 88 ? -10.172 -13.43 -10.312 1 98.94 88 LEU A CA 1
ATOM 677 C C . LEU A 1 88 ? -11.172 -14.492 -9.875 1 98.94 88 LEU A C 1
ATOM 679 O O . LEU A 1 88 ? -10.812 -15.438 -9.164 1 98.94 88 LEU A O 1
ATOM 683 N N . LEU A 1 89 ? -12.383 -14.344 -10.32 1 98.81 89 LEU A N 1
ATOM 684 C CA . LEU A 1 89 ? -13.43 -15.297 -9.969 1 98.81 89 LEU A CA 1
ATOM 685 C C . LEU A 1 89 ? -13.188 -16.641 -10.633 1 98.81 89 LEU A C 1
ATOM 687 O O . LEU A 1 89 ? -13.539 -17.688 -10.07 1 98.81 89 LEU A O 1
ATOM 691 N N . TRP A 1 90 ? -12.562 -16.641 -11.766 1 98.88 90 TRP A N 1
ATOM 692 C CA . TRP A 1 90 ? -12.203 -17.844 -12.516 1 98.88 90 TRP A CA 1
ATOM 693 C C . TRP A 1 90 ? -11.109 -18.625 -11.797 1 98.88 90 TRP A C 1
ATOM 695 O O . TRP A 1 90 ? -11.117 -19.859 -11.812 1 98.88 90 TRP A O 1
ATOM 705 N N . ALA A 1 91 ? -10.281 -18.047 -11.062 1 98.88 91 ALA A N 1
ATOM 706 C CA . ALA A 1 91 ? -9.047 -18.625 -10.547 1 98.88 91 ALA A CA 1
ATOM 707 C C . ALA A 1 91 ? -9.305 -19.406 -9.258 1 98.88 91 ALA A C 1
ATOM 709 O O . ALA A 1 91 ? -10.109 -18.984 -8.422 1 98.88 91 ALA A O 1
ATOM 710 N N . ASP A 1 92 ? -8.641 -20.484 -9.102 1 98.69 92 ASP A N 1
ATOM 711 C CA . ASP A 1 92 ? -8.531 -21.219 -7.844 1 98.69 92 ASP A CA 1
ATOM 712 C C . ASP A 1 92 ? -7.359 -20.719 -7.012 1 98.69 92 ASP A C 1
ATOM 714 O O . ASP A 1 92 ? -7.387 -20.781 -5.781 1 98.69 92 ASP A O 1
ATOM 718 N N . LEU A 1 93 ? -6.312 -20.234 -7.727 1 98.81 93 LEU A N 1
ATOM 719 C CA . LEU A 1 93 ? -5.086 -19.703 -7.141 1 98.81 93 LEU A CA 1
ATOM 720 C C . LEU A 1 93 ? -4.738 -18.344 -7.738 1 98.81 93 LEU A C 1
ATOM 722 O O . LEU A 1 93 ? -4.645 -18.203 -8.961 1 98.81 93 LEU A O 1
ATOM 726 N N . LEU A 1 94 ? -4.613 -17.391 -6.891 1 98.94 94 LEU A N 1
ATOM 727 C CA . LEU A 1 94 ? -4.086 -16.078 -7.258 1 98.94 94 LEU A CA 1
ATOM 728 C C . LEU A 1 94 ? -2.615 -15.961 -6.867 1 98.94 94 LEU A C 1
ATOM 730 O O . LEU A 1 94 ? -2.252 -16.203 -5.715 1 98.94 94 LEU A O 1
ATOM 734 N N . ILE A 1 95 ? -1.734 -15.664 -7.82 1 98.94 95 ILE A N 1
ATOM 735 C CA . ILE A 1 95 ? -0.34 -15.352 -7.531 1 98.94 95 ILE A CA 1
ATOM 736 C C . ILE A 1 95 ? -0.084 -13.867 -7.777 1 98.94 95 ILE A C 1
ATOM 738 O O . ILE A 1 95 ? -0.295 -13.375 -8.891 1 98.94 95 ILE A O 1
ATOM 742 N N . LEU A 1 96 ? 0.244 -13.148 -6.762 1 98.94 96 LEU A N 1
ATOM 743 C CA . LEU A 1 96 ? 0.726 -11.781 -6.898 1 98.94 96 LEU A CA 1
ATOM 744 C C . LEU A 1 96 ? 2.242 -11.75 -7.051 1 98.94 96 LEU A C 1
ATOM 746 O O . LEU A 1 96 ? 2.969 -12.234 -6.18 1 98.94 96 LEU A O 1
ATOM 750 N N . ASN A 1 97 ? 2.746 -11.227 -8.141 1 98.94 97 ASN A N 1
ATOM 751 C CA . ASN A 1 97 ? 4.16 -11.234 -8.5 1 98.94 97 ASN A CA 1
ATOM 752 C C . ASN A 1 97 ? 4.703 -9.82 -8.68 1 98.94 97 ASN A C 1
ATOM 754 O O . ASN A 1 97 ? 4.367 -9.141 -9.648 1 98.94 97 ASN A O 1
ATOM 758 N N . PHE A 1 98 ? 5.562 -9.352 -7.715 1 98.88 98 PHE A N 1
ATOM 759 C CA . PHE A 1 98 ? 5.93 -7.945 -7.711 1 98.88 98 PHE A CA 1
ATOM 760 C C . PHE A 1 98 ? 7.215 -7.723 -6.922 1 98.88 98 PHE A C 1
ATOM 762 O O . PHE A 1 98 ? 7.629 -8.586 -6.141 1 98.88 98 PHE A O 1
ATOM 769 N N . PRO A 1 99 ? 7.914 -6.594 -7.191 1 98.69 99 PRO A N 1
ATOM 770 C CA . PRO A 1 99 ? 8.961 -6.117 -6.285 1 98.69 99 PRO A CA 1
ATOM 771 C C . PRO A 1 99 ? 8.398 -5.355 -5.086 1 98.69 99 PRO A C 1
ATOM 773 O O . PRO A 1 99 ? 7.352 -4.711 -5.195 1 98.69 99 PRO A O 1
ATOM 776 N N . ILE A 1 100 ? 9.094 -5.355 -3.996 1 98.06 100 ILE A N 1
ATOM 777 C CA . ILE A 1 100 ? 8.672 -4.539 -2.861 1 98.06 100 ILE A CA 1
ATOM 778 C C . ILE A 1 100 ? 9.055 -3.08 -3.102 1 98.06 100 ILE A C 1
ATOM 780 O O . ILE A 1 100 ? 10.203 -2.783 -3.447 1 98.06 100 ILE A O 1
ATOM 784 N N . TYR A 1 101 ? 8.156 -2.205 -3.061 1 97.75 101 TYR A N 1
ATOM 785 C CA . TYR A 1 101 ? 8.367 -0.762 -3.008 1 97.75 101 TYR A CA 1
ATOM 786 C C . TYR A 1 101 ? 7.875 -0.189 -1.684 1 97.75 101 TYR A C 1
ATOM 788 O O . TYR A 1 101 ? 6.688 -0.278 -1.36 1 97.75 101 TYR A O 1
ATOM 796 N N . TRP A 1 102 ? 8.852 0.315 -0.9 1 97.62 102 TRP A N 1
ATOM 797 C CA . TRP A 1 102 ? 8.508 0.938 0.374 1 97.62 102 TRP A CA 1
ATOM 798 C C . TRP A 1 102 ? 7.742 -0.035 1.265 1 97.62 102 TRP A C 1
ATOM 800 O O . TRP A 1 102 ? 6.688 0.307 1.807 1 97.62 102 TRP A O 1
ATOM 810 N N . PHE A 1 103 ? 8.266 -1.282 1.319 1 97.31 103 PHE A N 1
ATOM 811 C CA . PHE A 1 103 ? 7.789 -2.377 2.158 1 97.31 103 PHE A CA 1
ATOM 812 C C . PHE A 1 103 ? 6.332 -2.699 1.853 1 97.31 103 PHE A C 1
ATOM 814 O O . PHE A 1 103 ? 5.586 -3.127 2.736 1 97.31 103 PHE A O 1
ATOM 821 N N . SER A 1 104 ? 5.934 -2.482 0.612 1 97.62 104 SER A N 1
ATOM 822 C CA . SER A 1 104 ? 4.582 -2.754 0.125 1 97.62 104 SER A CA 1
ATOM 823 C C . SER A 1 104 ? 4.586 -3.037 -1.374 1 97.62 104 SER A C 1
ATOM 825 O O . SER A 1 104 ? 5.641 -3.271 -1.966 1 97.62 104 SER A O 1
ATOM 827 N N . VAL A 1 105 ? 3.436 -3.17 -1.94 1 98.56 105 VAL A N 1
ATOM 828 C CA . VAL A 1 105 ? 3.271 -3.42 -3.369 1 98.56 105 VAL A CA 1
ATOM 829 C C . VAL A 1 105 ? 3.467 -2.119 -4.145 1 98.56 105 VAL A C 1
ATOM 831 O O . VAL A 1 105 ? 3.295 -1.028 -3.598 1 98.56 105 VAL A O 1
ATOM 834 N N . PRO A 1 106 ? 3.854 -2.24 -5.434 1 98.81 106 PRO A N 1
ATOM 835 C CA . PRO A 1 106 ? 3.826 -1.039 -6.27 1 98.81 106 PRO A CA 1
ATOM 836 C C . PRO A 1 106 ? 2.43 -0.434 -6.391 1 98.81 106 PRO A C 1
ATOM 838 O O . PRO A 1 106 ? 1.432 -1.15 -6.281 1 98.81 106 PRO A O 1
ATOM 841 N N . ALA A 1 107 ? 2.395 0.847 -6.648 1 98.88 107 ALA A N 1
ATOM 842 C CA . ALA A 1 107 ? 1.126 1.568 -6.711 1 98.88 107 ALA A CA 1
ATOM 843 C C . ALA A 1 107 ? 0.183 0.928 -7.727 1 98.88 107 ALA A C 1
ATOM 845 O O . ALA A 1 107 ? -1.028 0.865 -7.504 1 98.88 107 ALA A O 1
ATOM 846 N N . ILE A 1 108 ? 0.757 0.473 -8.836 1 98.94 108 ILE A N 1
ATOM 847 C CA . ILE A 1 108 ? -0.079 -0.066 -9.906 1 98.94 108 ILE A CA 1
ATOM 848 C C . ILE A 1 108 ? -0.784 -1.331 -9.422 1 98.94 108 ILE A C 1
ATOM 850 O O . ILE A 1 108 ? -1.951 -1.562 -9.742 1 98.94 108 ILE A O 1
ATOM 854 N N . LEU A 1 109 ? -0.12 -2.133 -8.617 1 98.94 109 LEU A N 1
ATOM 855 C CA . LEU A 1 109 ? -0.743 -3.32 -8.039 1 98.94 109 LEU A CA 1
ATOM 856 C C . LEU A 1 109 ? -1.71 -2.941 -6.926 1 98.94 109 LEU A C 1
ATOM 858 O O . LEU A 1 109 ? -2.775 -3.545 -6.789 1 98.94 109 LEU A O 1
ATOM 862 N N . LYS A 1 110 ? -1.347 -1.94 -6.086 1 98.88 110 LYS A N 1
ATOM 863 C CA . LYS A 1 110 ? -2.285 -1.454 -5.078 1 98.88 110 LYS A CA 1
ATOM 864 C C . LYS A 1 110 ? -3.602 -1.021 -5.715 1 98.88 110 LYS A C 1
ATOM 866 O O . LYS A 1 110 ? -4.672 -1.226 -5.141 1 98.88 110 LYS A O 1
ATOM 871 N N . GLY A 1 111 ? -3.492 -0.385 -6.836 1 98.94 111 GLY A N 1
ATOM 872 C CA . GLY A 1 111 ? -4.688 0.024 -7.555 1 98.94 111 GLY A CA 1
ATOM 873 C C . GLY A 1 111 ? -5.527 -1.146 -8.031 1 98.94 111 GLY A C 1
ATOM 874 O O . GLY A 1 111 ? -6.754 -1.041 -8.117 1 98.94 111 GLY A O 1
ATOM 875 N N . TRP A 1 112 ? -4.867 -2.254 -8.422 1 98.94 112 TRP A N 1
ATOM 876 C CA . TRP A 1 112 ? -5.602 -3.465 -8.766 1 98.94 112 TRP A CA 1
ATOM 877 C C . TRP A 1 112 ? -6.465 -3.932 -7.602 1 98.94 112 TRP A C 1
ATOM 879 O O . TRP A 1 112 ? -7.633 -4.281 -7.785 1 98.94 112 TRP A O 1
ATOM 889 N N . PHE A 1 113 ? -5.926 -3.875 -6.336 1 98.88 113 PHE A N 1
ATOM 890 C CA . PHE A 1 113 ? -6.723 -4.203 -5.16 1 98.88 113 PHE A CA 1
ATOM 891 C C . PHE A 1 113 ? -7.895 -3.244 -5.012 1 98.88 113 PHE A C 1
ATOM 893 O O . PHE A 1 113 ? -9.039 -3.672 -4.844 1 98.88 113 PHE A O 1
ATOM 900 N N . ASP A 1 114 ? -7.598 -1.942 -5.113 1 98.81 114 ASP A N 1
ATOM 901 C CA . ASP A 1 114 ? -8.578 -0.896 -4.852 1 98.81 114 ASP A CA 1
ATOM 902 C C . ASP A 1 114 ? -9.766 -1.006 -5.805 1 98.81 114 ASP A C 1
ATOM 904 O O . ASP A 1 114 ? -10.906 -0.714 -5.426 1 98.81 114 ASP A O 1
ATOM 908 N N . ARG A 1 115 ? -9.516 -1.458 -7.043 1 98.81 115 ARG A N 1
ATOM 909 C CA . ARG A 1 115 ? -10.531 -1.355 -8.078 1 98.81 115 ARG A CA 1
ATOM 910 C C . ARG A 1 115 ? -11.18 -2.711 -8.344 1 98.81 115 ARG A C 1
ATOM 912 O O . ARG A 1 115 ? -12.359 -2.781 -8.703 1 98.81 115 ARG A O 1
ATOM 919 N N . VAL A 1 116 ? -10.461 -3.834 -8.164 1 98.88 116 VAL A N 1
ATOM 920 C CA . VAL A 1 116 ? -10.914 -5.137 -8.648 1 98.88 116 VAL A CA 1
ATOM 921 C C . VAL A 1 116 ? -11.555 -5.918 -7.508 1 98.88 116 VAL A C 1
ATOM 923 O O . VAL A 1 116 ? -12.391 -6.797 -7.742 1 98.88 116 VAL A O 1
ATOM 926 N N . LEU A 1 117 ? -11.117 -5.691 -6.219 1 98.81 117 LEU A N 1
ATOM 927 C CA . LEU A 1 117 ? -11.789 -6.312 -5.078 1 98.81 117 LEU A CA 1
ATOM 928 C C . LEU A 1 117 ? -13.102 -5.609 -4.77 1 98.81 117 LEU A C 1
ATOM 930 O O . LEU A 1 117 ? -13.18 -4.812 -3.83 1 98.81 117 LEU A O 1
ATOM 934 N N . VAL A 1 118 ? -14.07 -6.008 -5.477 1 98.38 118 VAL A N 1
ATOM 935 C CA . VAL A 1 118 ? -15.336 -5.285 -5.598 1 98.38 118 VAL A CA 1
ATOM 936 C C . VAL A 1 118 ? -16.234 -5.621 -4.414 1 98.38 118 VAL A C 1
ATOM 938 O O . VAL A 1 118 ? -16.453 -6.797 -4.105 1 98.38 118 VAL A O 1
ATOM 941 N N . SER A 1 119 ? -16.75 -4.586 -3.805 1 97.62 119 SER A N 1
ATOM 942 C CA . SER A 1 119 ? -17.734 -4.762 -2.742 1 97.62 119 SER A CA 1
ATOM 943 C C . SER A 1 119 ? -18.984 -5.461 -3.256 1 97.62 119 SER A C 1
ATOM 945 O O . SER A 1 119 ? -19.453 -5.168 -4.355 1 97.62 119 SER A O 1
ATOM 947 N N . GLY A 1 120 ? -19.531 -6.301 -2.549 1 96 120 GLY A N 1
ATOM 948 C CA . GLY A 1 120 ? -20.688 -7.082 -2.975 1 96 120 GLY A CA 1
ATOM 949 C C . GLY A 1 120 ? -20.312 -8.414 -3.586 1 96 120 GLY A C 1
ATOM 950 O O . GLY A 1 120 ? -21.141 -9.336 -3.648 1 96 120 GLY A O 1
ATOM 951 N N . VAL A 1 121 ? -19.109 -8.492 -4.078 1 98.06 121 VAL A N 1
ATOM 952 C CA . VAL A 1 121 ? -18.641 -9.734 -4.672 1 98.06 121 VAL A CA 1
ATOM 953 C C . VAL A 1 121 ? -17.516 -10.32 -3.814 1 98.06 121 VAL A C 1
ATOM 955 O O . VAL A 1 121 ? -17.641 -11.414 -3.266 1 98.06 121 VAL A O 1
ATOM 958 N N . CYS A 1 122 ? -16.469 -9.539 -3.555 1 98.56 122 CYS A N 1
ATOM 959 C CA . CYS A 1 122 ? -15.273 -10.016 -2.854 1 98.56 122 CYS A CA 1
ATOM 960 C C . CYS A 1 122 ? -15.43 -9.844 -1.346 1 98.56 122 CYS A C 1
ATOM 962 O O . CYS A 1 122 ? -14.781 -10.547 -0.568 1 98.56 122 CYS A O 1
ATOM 964 N N . TYR A 1 123 ? -16.125 -8.852 -0.972 1 97.56 123 TYR A N 1
ATOM 965 C CA . TYR A 1 123 ? -16.359 -8.531 0.432 1 97.56 123 TYR A CA 1
ATOM 966 C C . TYR A 1 123 ? -17.656 -7.746 0.608 1 97.56 123 TYR A C 1
ATOM 968 O O . TYR A 1 123 ? -18.328 -7.41 -0.372 1 97.56 123 TYR A O 1
ATOM 976 N N . GLY A 1 124 ? -18.047 -7.469 1.94 1 92.56 124 GLY A N 1
ATOM 977 C CA . GLY A 1 124 ? -19.234 -6.688 2.256 1 92.56 124 GLY A CA 1
ATOM 978 C C . GLY A 1 124 ? -19.922 -7.145 3.527 1 92.56 124 GLY A C 1
ATOM 979 O O . GLY A 1 124 ? -20.078 -8.344 3.756 1 92.56 124 GLY A O 1
ATOM 980 N N . GLY A 1 125 ? -20.281 -6.152 4.32 1 86.62 125 GLY A N 1
ATOM 981 C CA . GLY A 1 125 ? -20.891 -6.512 5.59 1 86.62 125 GLY A CA 1
ATOM 982 C C . GLY A 1 125 ? -19.984 -7.344 6.477 1 86.62 125 GLY A C 1
ATOM 983 O O . GLY A 1 125 ? -18.859 -6.941 6.762 1 86.62 125 GLY A O 1
ATOM 984 N N . LYS A 1 126 ? -20.5 -8.57 6.77 1 85.5 126 LYS A N 1
ATOM 985 C CA . LYS A 1 126 ? -19.719 -9.445 7.633 1 85.5 126 LYS A CA 1
ATOM 986 C C . LYS A 1 126 ? -18.953 -10.484 6.812 1 85.5 126 LYS A C 1
ATOM 988 O O . LYS A 1 126 ? -18.562 -11.531 7.328 1 85.5 126 LYS A O 1
ATOM 993 N N . ARG A 1 127 ? -18.766 -10.086 5.574 1 92.88 127 ARG A N 1
ATOM 994 C CA . ARG A 1 127 ? -18.031 -10.992 4.707 1 92.88 127 ARG A CA 1
ATOM 995 C C . ARG A 1 127 ? -16.547 -10.617 4.672 1 92.88 127 ARG A C 1
ATOM 997 O O . ARG A 1 127 ? -16.047 -10.102 3.67 1 92.88 127 ARG A O 1
ATOM 1004 N N . PHE A 1 128 ? -15.906 -10.961 5.746 1 93.56 128 PHE A N 1
ATOM 1005 C CA . PHE A 1 128 ? -14.453 -10.828 5.777 1 93.56 128 PHE A CA 1
ATOM 1006 C C . PHE A 1 128 ? -13.812 -12.023 6.477 1 93.56 128 PHE A C 1
ATOM 1008 O O . PHE A 1 128 ? -14.492 -12.781 7.168 1 93.56 128 PHE A O 1
ATOM 1015 N N . TYR A 1 129 ? -12.484 -12.203 6.148 1 96.75 129 TYR A N 1
ATOM 1016 C CA . TYR A 1 129 ? -11.695 -13.336 6.613 1 96.75 129 TYR A CA 1
ATOM 1017 C C . TYR A 1 129 ? -12.32 -14.656 6.176 1 96.75 129 TYR A C 1
ATOM 1019 O O . TYR A 1 129 ? -12.555 -14.875 4.984 1 96.75 129 TYR A O 1
ATOM 1027 N N . ASP A 1 130 ? -12.586 -15.586 7.078 1 96.25 130 ASP A N 1
ATOM 1028 C CA . ASP A 1 130 ? -13.023 -16.922 6.664 1 96.25 130 ASP A CA 1
ATOM 1029 C C . ASP A 1 130 ? -14.406 -16.859 6.016 1 96.25 130 ASP A C 1
ATOM 1031 O O . ASP A 1 130 ? -14.844 -17.828 5.391 1 96.25 130 ASP A O 1
ATOM 1035 N N . GLN A 1 131 ? -15.047 -15.711 6.02 1 96.75 131 GLN A N 1
ATOM 1036 C CA . GLN A 1 131 ? -16.359 -15.547 5.391 1 96.75 131 GLN A CA 1
ATOM 1037 C C . GLN A 1 131 ? -16.281 -14.594 4.203 1 96.75 131 GLN A C 1
ATOM 1039 O O . GLN A 1 131 ? -17.312 -14.141 3.693 1 96.75 131 GLN A O 1
A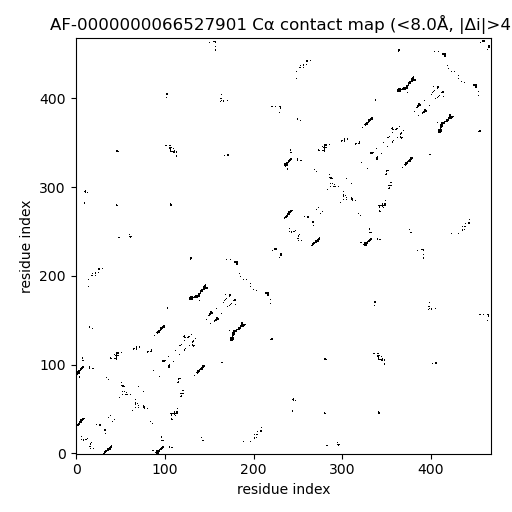TOM 1044 N N . GLY A 1 132 ? -15.148 -14.234 3.781 1 97.94 132 GLY A N 1
ATOM 1045 C CA . GLY A 1 132 ? -14.969 -13.352 2.641 1 97.94 132 GLY A CA 1
ATOM 1046 C C . GLY A 1 132 ? -15.477 -13.945 1.34 1 97.94 132 GLY A C 1
ATOM 1047 O O . GLY A 1 132 ? -15.711 -15.148 1.255 1 97.94 132 GLY A O 1
ATOM 1048 N N . GLY A 1 133 ? -15.617 -13.117 0.364 1 98.38 133 GLY A N 1
ATOM 1049 C CA . GLY A 1 133 ? -16.266 -13.5 -0.88 1 98.38 133 GLY A CA 1
ATOM 1050 C C . GLY A 1 133 ? -15.414 -14.422 -1.732 1 98.38 133 GLY A C 1
ATOM 1051 O O . GLY A 1 133 ? -15.914 -15.039 -2.674 1 98.38 133 GLY A O 1
ATOM 1052 N N . LEU A 1 134 ? -14.172 -14.547 -1.384 1 98.75 134 LEU A N 1
ATOM 1053 C CA . LEU A 1 134 ? -13.273 -15.367 -2.188 1 98.75 134 LEU A CA 1
ATOM 1054 C C . LEU A 1 134 ? -12.82 -16.609 -1.409 1 98.75 134 LEU A C 1
ATOM 1056 O O . LEU A 1 134 ? -11.781 -17.188 -1.712 1 98.75 134 LEU A O 1
ATOM 1060 N N . ALA A 1 135 ? -13.594 -16.922 -0.358 1 97.62 135 ALA A N 1
ATOM 1061 C CA . ALA A 1 135 ? -13.344 -18.141 0.412 1 97.62 135 ALA A CA 1
ATOM 1062 C C . ALA A 1 135 ? -13.219 -19.344 -0.505 1 97.62 135 ALA A C 1
ATOM 1064 O O . ALA A 1 135 ? -13.969 -19.484 -1.475 1 97.62 135 ALA A O 1
ATOM 1065 N N . GLY A 1 136 ? -12.258 -20.219 -0.16 1 96.75 136 GLY A N 1
ATOM 1066 C CA . GLY A 1 136 ? -12.031 -21.406 -0.957 1 96.75 136 GLY A CA 1
ATOM 1067 C C . GLY A 1 136 ? -10.883 -21.266 -1.94 1 96.75 136 GLY A C 1
ATOM 1068 O O . GLY A 1 136 ? -10.367 -22.25 -2.457 1 96.75 136 GLY A O 1
ATOM 1069 N N . LYS A 1 137 ? -10.539 -20.047 -2.293 1 98.31 137 LYS A N 1
ATOM 1070 C CA . LYS A 1 137 ? -9.422 -19.797 -3.197 1 98.31 137 LYS A CA 1
ATOM 1071 C C . LYS A 1 137 ? -8.117 -19.641 -2.424 1 98.31 137 LYS A C 1
ATOM 1073 O O . LYS A 1 137 ? -8.125 -19.297 -1.236 1 98.31 137 LYS A O 1
ATOM 1078 N N . LYS A 1 138 ? -7.027 -19.875 -3.102 1 98.56 138 LYS A N 1
ATOM 1079 C CA . LYS A 1 138 ? -5.703 -19.719 -2.508 1 98.56 138 LYS A CA 1
ATOM 1080 C C . LYS A 1 138 ? -4.977 -18.5 -3.084 1 98.56 138 LYS A C 1
ATOM 1082 O O . LYS A 1 138 ? -5.281 -18.062 -4.191 1 98.56 138 LYS A O 1
ATOM 1087 N N . ALA A 1 139 ? -4.078 -17.969 -2.326 1 98.81 139 ALA A N 1
ATOM 1088 C CA . ALA A 1 139 ? -3.225 -16.875 -2.779 1 98.81 139 ALA A CA 1
ATOM 1089 C C . ALA A 1 139 ? -1.764 -17.141 -2.42 1 98.81 139 ALA A C 1
ATOM 1091 O O . ALA A 1 139 ? -1.464 -17.625 -1.33 1 98.81 139 ALA A O 1
ATOM 1092 N N . LEU A 1 140 ? -0.875 -16.844 -3.295 1 98.75 140 LEU A N 1
ATOM 1093 C CA . LEU A 1 140 ? 0.571 -16.859 -3.1 1 98.75 140 LEU A CA 1
ATOM 1094 C C . LEU A 1 140 ? 1.199 -15.539 -3.508 1 98.75 140 LEU A C 1
ATOM 1096 O O . LEU A 1 140 ? 0.958 -15.047 -4.613 1 98.75 140 LEU A O 1
ATOM 1100 N N . VAL A 1 141 ? 1.915 -14.984 -2.582 1 98.81 141 VAL A N 1
ATOM 1101 C CA . VAL A 1 141 ? 2.699 -13.789 -2.883 1 98.81 141 VAL A CA 1
ATOM 1102 C C . VAL A 1 141 ? 4.121 -14.188 -3.266 1 98.81 141 VAL A C 1
ATOM 1104 O O . VAL A 1 141 ? 4.801 -14.898 -2.514 1 98.81 141 VAL A O 1
ATOM 1107 N N . SER A 1 142 ? 4.531 -13.844 -4.434 1 98.81 142 SER A N 1
ATOM 1108 C CA . SER A 1 142 ? 5.902 -13.977 -4.922 1 98.81 142 SER A CA 1
ATOM 1109 C C . SER A 1 142 ? 6.559 -12.609 -5.09 1 98.81 142 SER A C 1
ATOM 1111 O O . SER A 1 142 ? 6.129 -11.805 -5.922 1 98.81 142 SER A O 1
ATOM 1113 N N . LEU A 1 143 ? 7.613 -12.359 -4.273 1 98.75 143 LEU A N 1
ATOM 1114 C CA . LEU A 1 143 ? 8.133 -11 -4.289 1 98.75 143 LEU A CA 1
ATOM 1115 C C . LEU A 1 143 ? 9.656 -11 -4.312 1 98.75 143 LEU A C 1
ATOM 1117 O O . LEU A 1 143 ? 10.289 -12 -3.965 1 98.75 143 LEU A O 1
ATOM 1121 N N . THR A 1 144 ? 10.234 -9.938 -4.879 1 98.62 144 THR A N 1
ATOM 1122 C CA . THR A 1 144 ? 11.664 -9.641 -4.82 1 98.62 144 THR A CA 1
ATOM 1123 C C . THR A 1 144 ? 11.922 -8.398 -3.977 1 98.62 144 THR A C 1
ATOM 1125 O O . THR A 1 144 ? 11.055 -7.531 -3.854 1 98.62 144 THR A O 1
ATOM 1128 N N . LEU A 1 145 ? 13.047 -8.359 -3.344 1 97.56 145 LEU A N 1
ATOM 1129 C CA . LEU A 1 145 ? 13.414 -7.145 -2.625 1 97.56 145 LEU A CA 1
ATOM 1130 C C . LEU A 1 145 ? 14.922 -6.965 -2.598 1 97.56 145 LEU A C 1
ATOM 1132 O O . LEU A 1 145 ? 15.672 -7.895 -2.908 1 97.56 145 LEU A O 1
ATOM 1136 N N . GLY A 1 146 ? 15.359 -5.77 -2.27 1 95.31 146 GLY A N 1
ATOM 1137 C CA . GLY A 1 146 ? 16.766 -5.434 -2.297 1 95.31 146 GLY A CA 1
ATOM 1138 C C . GLY A 1 146 ? 17.5 -5.797 -1.013 1 95.31 146 GLY A C 1
ATOM 1139 O O . GLY A 1 146 ? 18.703 -5.996 -1.013 1 95.31 146 GLY A O 1
ATOM 1140 N N . GLY A 1 147 ? 16.844 -5.895 0.092 1 95.06 147 GLY A N 1
ATOM 1141 C CA . GLY A 1 147 ? 17.453 -6.172 1.379 1 95.06 147 GLY A CA 1
ATOM 1142 C C . GLY A 1 147 ? 17.938 -7.605 1.516 1 95.06 147 GLY A C 1
ATOM 1143 O O . GLY A 1 147 ? 17.422 -8.5 0.841 1 95.06 147 GLY A O 1
ATOM 1144 N N . ARG A 1 148 ? 18.953 -7.734 2.369 1 96.19 148 ARG A N 1
ATOM 1145 C CA . ARG A 1 148 ? 19.422 -9.078 2.707 1 96.19 148 ARG A CA 1
ATOM 1146 C C . ARG A 1 148 ? 18.516 -9.727 3.74 1 96.19 148 ARG A C 1
ATOM 1148 O O . ARG A 1 148 ? 17.906 -9.039 4.559 1 96.19 148 ARG A O 1
ATOM 1155 N N . GLN A 1 149 ? 18.531 -11.039 3.674 1 96.5 149 GLN A N 1
ATOM 1156 C CA . GLN A 1 149 ? 17.594 -11.797 4.5 1 96.5 149 GLN A CA 1
ATOM 1157 C C . GLN A 1 149 ? 17.781 -11.477 5.98 1 96.5 149 GLN A C 1
ATOM 1159 O O . GLN A 1 149 ? 16.812 -11.328 6.719 1 96.5 149 GLN A O 1
ATOM 1164 N N . HIS A 1 150 ? 19.031 -11.289 6.422 1 96.56 150 HIS A N 1
ATOM 1165 C CA . HIS A 1 150 ? 19.312 -11.102 7.84 1 96.56 150 HIS A CA 1
ATOM 1166 C C . HIS A 1 150 ? 18.812 -9.742 8.32 1 96.56 150 HIS A C 1
ATOM 1168 O O . HIS A 1 150 ? 18.75 -9.492 9.531 1 96.56 150 HIS A O 1
ATOM 1174 N N . MET A 1 151 ? 18.516 -8.82 7.434 1 96.88 151 MET A N 1
ATOM 1175 C CA . MET A 1 151 ? 18.016 -7.496 7.785 1 96.88 151 MET A CA 1
ATOM 1176 C C . MET A 1 151 ? 16.547 -7.562 8.188 1 96.88 151 MET A C 1
ATOM 1178 O O . MET A 1 151 ? 15.969 -6.562 8.625 1 96.88 151 MET A O 1
ATOM 1182 N N . PHE A 1 152 ? 15.977 -8.797 8.008 1 97.5 152 PHE A N 1
ATOM 1183 C CA . PHE A 1 152 ? 14.562 -9.008 8.273 1 97.5 152 PHE A CA 1
ATOM 1184 C C . PHE A 1 152 ? 14.359 -10.086 9.328 1 97.5 152 PHE A C 1
ATOM 1186 O O . PHE A 1 152 ? 14.797 -11.227 9.141 1 97.5 152 PHE A O 1
ATOM 1193 N N . GLY A 1 153 ? 13.805 -9.859 10.414 1 95.81 153 GLY A N 1
ATOM 1194 C CA . GLY A 1 153 ? 13.586 -10.766 11.531 1 95.81 153 GLY A CA 1
ATOM 1195 C C . GLY A 1 153 ? 13.367 -10.039 12.844 1 95.81 153 GLY A C 1
ATOM 1196 O O . GLY A 1 153 ? 13.328 -8.805 12.883 1 95.81 153 GLY A O 1
ATOM 1197 N N . GLU A 1 154 ? 13.148 -10.797 13.852 1 94.31 154 GLU A N 1
ATOM 1198 C CA . GLU A 1 154 ? 13.047 -10.211 15.188 1 94.31 154 GLU A CA 1
ATOM 1199 C C . GLU A 1 154 ? 14.352 -9.523 15.578 1 94.31 154 GLU A C 1
ATOM 1201 O O . GLU A 1 154 ? 15.422 -10.133 15.531 1 94.31 154 GLU A O 1
ATOM 1206 N N . GLY A 1 155 ? 14.242 -8.281 15.891 1 93.62 155 GLY A N 1
ATOM 1207 C CA . GLY A 1 155 ? 15.406 -7.527 16.312 1 93.62 155 GLY A CA 1
ATOM 1208 C C . GLY A 1 155 ? 16.25 -7.023 15.164 1 93.62 155 GLY A C 1
ATOM 1209 O O . GLY A 1 155 ? 17.219 -6.277 15.367 1 93.62 155 GLY A O 1
ATOM 1210 N N . ALA A 1 156 ? 15.922 -7.438 13.953 1 96.69 156 ALA A N 1
ATOM 1211 C CA . ALA A 1 156 ? 16.656 -6.98 12.781 1 96.69 156 ALA A CA 1
ATOM 1212 C C . ALA A 1 156 ? 16.297 -5.543 12.43 1 96.69 156 ALA A C 1
ATOM 1214 O O . ALA A 1 156 ? 15.273 -5.02 12.898 1 96.69 156 ALA A O 1
ATOM 1215 N N . ILE A 1 157 ? 17.062 -4.93 11.664 1 96.12 157 ILE A N 1
ATOM 1216 C CA . ILE A 1 157 ? 16.969 -3.494 11.422 1 96.12 157 ILE A CA 1
ATOM 1217 C C . ILE A 1 157 ? 15.594 -3.158 10.844 1 96.12 157 ILE A C 1
ATOM 1219 O O . ILE A 1 157 ? 14.992 -2.152 11.219 1 96.12 157 ILE A O 1
ATOM 1223 N N . HIS A 1 158 ? 15.055 -4.016 9.922 1 97 158 HIS A N 1
ATOM 1224 C CA . HIS A 1 158 ? 13.766 -3.723 9.297 1 97 158 HIS A CA 1
ATOM 1225 C C . HIS A 1 158 ? 12.625 -4.422 10.031 1 97 158 HIS A C 1
ATOM 1227 O O . HIS A 1 158 ? 11.453 -4.141 9.773 1 97 158 HIS A O 1
ATOM 1233 N N . GLY A 1 159 ? 12.945 -5.336 10.953 1 95.81 159 GLY A N 1
ATOM 1234 C CA . GLY A 1 159 ? 11.922 -6.164 11.57 1 95.81 159 GLY A CA 1
ATOM 1235 C C . GLY A 1 159 ? 11.453 -7.297 10.68 1 95.81 159 GLY A C 1
ATOM 1236 O O . GLY A 1 159 ? 11.898 -7.422 9.539 1 95.81 159 GLY A O 1
ATOM 1237 N N . PRO A 1 160 ? 10.578 -8.164 11.211 1 96 160 PRO A N 1
ATOM 1238 C CA . PRO A 1 160 ? 10.109 -9.305 10.43 1 96 160 PRO A CA 1
ATOM 1239 C C . PRO A 1 160 ? 9.352 -8.891 9.172 1 96 160 PRO A C 1
ATOM 1241 O O . PRO A 1 160 ? 8.445 -8.055 9.234 1 96 160 PRO A O 1
ATOM 1244 N N . LEU A 1 161 ? 9.719 -9.5 8.055 1 96.56 161 LEU A N 1
ATOM 1245 C CA . LEU A 1 161 ? 9.094 -9.156 6.777 1 96.56 161 LEU A CA 1
ATOM 1246 C C . LEU A 1 161 ? 7.602 -9.461 6.805 1 96.56 161 LEU A C 1
ATOM 1248 O O . LEU A 1 161 ? 6.797 -8.703 6.258 1 96.56 161 LEU A O 1
ATOM 1252 N N . GLU A 1 162 ? 7.234 -10.531 7.441 1 93.25 162 GLU A N 1
ATOM 1253 C CA . GLU A 1 162 ? 5.828 -10.922 7.531 1 93.25 162 GLU A CA 1
ATOM 1254 C C . GLU A 1 162 ? 4.992 -9.828 8.18 1 93.25 162 GLU A C 1
ATOM 1256 O O . GLU A 1 162 ? 3.84 -9.609 7.797 1 93.25 162 GLU A O 1
ATOM 1261 N N . ASP A 1 163 ? 5.582 -9.156 9.156 1 92.81 163 ASP A N 1
ATOM 1262 C CA . ASP A 1 163 ? 4.898 -8.055 9.812 1 92.81 163 ASP A CA 1
ATOM 1263 C C . ASP A 1 163 ? 4.742 -6.863 8.867 1 92.81 163 ASP A C 1
ATOM 1265 O O . ASP A 1 163 ? 3.715 -6.18 8.883 1 92.81 163 ASP A O 1
ATOM 1269 N N . MET A 1 164 ? 5.73 -6.691 8.07 1 95 164 MET A N 1
ATOM 1270 C CA . MET A 1 164 ? 5.688 -5.594 7.113 1 95 164 MET A CA 1
ATOM 1271 C C . MET A 1 164 ? 4.637 -5.844 6.039 1 95 164 MET A C 1
ATOM 1273 O O . MET A 1 164 ? 4.023 -4.906 5.531 1 95 164 MET A O 1
ATOM 1277 N N . LEU A 1 165 ? 4.375 -7.102 5.789 1 96.88 165 LEU A N 1
ATOM 1278 C CA . LEU A 1 165 ? 3.471 -7.473 4.707 1 96.88 165 LEU A CA 1
ATOM 1279 C C . LEU A 1 165 ? 2.057 -7.699 5.23 1 96.88 165 LEU A C 1
ATOM 1281 O O . LEU A 1 165 ? 1.167 -8.102 4.477 1 96.88 165 LEU A O 1
ATOM 1285 N N . ARG A 1 166 ? 1.808 -7.418 6.469 1 96.75 166 ARG A N 1
ATOM 1286 C CA . ARG A 1 166 ? 0.534 -7.715 7.117 1 96.75 166 ARG A CA 1
ATOM 1287 C C . ARG A 1 166 ? -0.625 -7.066 6.367 1 96.75 166 ARG A C 1
ATOM 1289 O O . ARG A 1 166 ? -1.684 -7.676 6.203 1 96.75 166 ARG A O 1
ATOM 1296 N N . PRO A 1 167 ? -0.516 -5.812 5.832 1 97.62 167 PRO A N 1
ATOM 1297 C CA . PRO A 1 167 ? -1.647 -5.234 5.102 1 97.62 167 PRO A CA 1
ATOM 1298 C C . PRO A 1 167 ? -2.025 -6.035 3.861 1 97.62 167 PRO A C 1
ATOM 1300 O O . PRO A 1 167 ? -3.203 -6.102 3.498 1 97.62 167 PRO A O 1
ATOM 1303 N N . ILE A 1 168 ? -1.092 -6.707 3.236 1 98.19 168 ILE A N 1
ATOM 1304 C CA . ILE A 1 168 ? -1.362 -7.492 2.037 1 98.19 168 ILE A CA 1
ATOM 1305 C C . ILE A 1 168 ? -1.884 -8.875 2.432 1 98.19 168 ILE A C 1
ATOM 1307 O O . ILE A 1 168 ? -2.947 -9.297 1.974 1 98.19 168 ILE A O 1
ATOM 1311 N N . LEU A 1 169 ? -1.149 -9.523 3.35 1 98.38 169 LEU A N 1
ATOM 1312 C CA . LEU A 1 169 ? -1.446 -10.906 3.697 1 98.38 169 LEU A CA 1
ATOM 1313 C C . LEU A 1 169 ? -2.76 -11.008 4.465 1 98.38 169 LEU A C 1
ATOM 1315 O O . LEU A 1 169 ? -3.637 -11.797 4.102 1 98.38 169 LEU A O 1
ATOM 1319 N N . ARG A 1 170 ? -2.91 -10.203 5.461 1 97.94 170 ARG A N 1
ATOM 1320 C CA . ARG A 1 170 ? -4.102 -10.242 6.301 1 97.94 170 ARG A CA 1
ATOM 1321 C C . ARG A 1 170 ? -5.133 -9.219 5.844 1 97.94 170 ARG A C 1
ATOM 1323 O O . ARG A 1 170 ? -6.301 -9.555 5.641 1 97.94 170 ARG A O 1
ATOM 1330 N N . GLY A 1 171 ? -4.676 -7.984 5.605 1 97.69 171 GLY A N 1
ATOM 1331 C CA . GLY A 1 171 ? -5.574 -6.863 5.383 1 97.69 171 GLY A CA 1
ATOM 1332 C C . GLY A 1 171 ? -6.219 -6.879 4.008 1 97.69 171 GLY A C 1
ATOM 1333 O O . GLY A 1 171 ? -7.184 -6.152 3.76 1 97.69 171 GLY A O 1
ATOM 1334 N N . THR A 1 172 ? -5.707 -7.727 3.096 1 98.56 172 THR A N 1
ATOM 1335 C CA . THR A 1 172 ? -6.25 -7.777 1.742 1 98.56 172 THR A CA 1
ATOM 1336 C C . THR A 1 172 ? -6.641 -9.203 1.369 1 98.56 172 THR A C 1
ATOM 1338 O O . THR A 1 172 ? -7.828 -9.531 1.311 1 98.56 172 THR A O 1
ATOM 1341 N N . LEU A 1 173 ? -5.656 -10.117 1.31 1 98.88 173 LEU A N 1
ATOM 1342 C CA . LEU A 1 173 ? -5.887 -11.461 0.788 1 98.88 173 LEU A CA 1
ATOM 1343 C C . LEU A 1 173 ? -6.742 -12.281 1.751 1 98.88 173 LEU A C 1
ATOM 1345 O O . LEU A 1 173 ? -7.762 -12.844 1.355 1 98.88 173 LEU A O 1
ATOM 1349 N N . ALA A 1 174 ? -6.301 -12.367 3.031 1 98.62 174 ALA A N 1
ATOM 1350 C CA . ALA A 1 174 ? -7.098 -13.094 4.016 1 98.62 174 ALA A CA 1
ATOM 1351 C C . ALA A 1 174 ? -8.438 -12.414 4.25 1 98.62 174 ALA A C 1
ATOM 1353 O O . ALA A 1 174 ? -9.453 -13.086 4.48 1 98.62 174 ALA A O 1
ATOM 1354 N N . TYR A 1 175 ? -8.445 -11.109 4.223 1 98.44 175 TYR A N 1
ATOM 1355 C CA . TYR A 1 175 ? -9.656 -10.336 4.473 1 98.44 175 TYR A CA 1
ATOM 1356 C C . TYR A 1 175 ? -10.773 -10.742 3.518 1 98.44 175 TYR A C 1
ATOM 1358 O O . TYR A 1 175 ? -11.922 -10.914 3.932 1 98.44 175 TYR A O 1
ATOM 1366 N N . VAL A 1 176 ? -10.398 -10.945 2.242 1 98.75 176 VAL A N 1
ATOM 1367 C CA . VAL A 1 176 ? -11.43 -11.258 1.26 1 98.75 176 VAL A CA 1
ATOM 1368 C C . VAL A 1 176 ? -11.68 -12.766 1.238 1 98.75 176 VAL A C 1
ATOM 1370 O O . VAL A 1 176 ? -12.383 -13.266 0.361 1 98.75 176 VAL A O 1
ATOM 1373 N N . GLY A 1 177 ? -11.016 -13.516 2.115 1 98.56 177 GLY A N 1
ATOM 1374 C CA . GLY A 1 177 ? -11.43 -14.883 2.383 1 98.56 177 GLY A CA 1
ATOM 1375 C C . GLY A 1 177 ? -10.453 -15.922 1.857 1 98.56 177 GLY A C 1
ATOM 1376 O O . GLY A 1 177 ? -10.641 -17.125 2.068 1 98.56 177 GLY A O 1
ATOM 1377 N N . MET A 1 178 ? -9.383 -15.508 1.22 1 98.69 178 MET A N 1
ATOM 1378 C CA . MET A 1 178 ? -8.477 -16.469 0.58 1 98.69 178 MET A CA 1
ATOM 1379 C C . MET A 1 178 ? -7.617 -17.172 1.616 1 98.69 178 MET A C 1
ATOM 1381 O O . MET A 1 178 ? -7.297 -16.609 2.66 1 98.69 178 MET A O 1
ATOM 1385 N N . GLN A 1 179 ? -7.301 -18.406 1.295 1 98.25 179 GLN A N 1
ATOM 1386 C CA . GLN A 1 179 ? -6.234 -19.094 2.012 1 98.25 179 GLN A CA 1
ATOM 1387 C C . GLN A 1 179 ? -4.859 -18.609 1.556 1 98.25 179 GLN A C 1
ATOM 1389 O O . GLN A 1 179 ? -4.441 -18.891 0.429 1 98.25 179 GLN A O 1
ATOM 1394 N N . VAL A 1 180 ? -4.18 -17.953 2.434 1 98.69 180 VAL A N 1
ATOM 1395 C CA . VAL A 1 180 ? -2.92 -17.312 2.066 1 98.69 180 VAL A CA 1
ATOM 1396 C C . VAL A 1 180 ? -1.757 -18.25 2.381 1 98.69 180 VAL A C 1
ATOM 1398 O O . VAL A 1 180 ? -1.609 -18.719 3.518 1 98.69 180 VAL A O 1
ATOM 1401 N N . LEU A 1 181 ? -0.983 -18.531 1.367 1 98.25 181 LEU A N 1
ATOM 1402 C CA . LEU A 1 181 ? 0.196 -19.375 1.525 1 98.25 181 LEU A CA 1
ATOM 1403 C C . LEU A 1 181 ? 1.404 -18.547 1.951 1 98.25 181 LEU A C 1
ATOM 1405 O O . LEU A 1 181 ? 1.4 -17.328 1.819 1 98.25 181 LEU A O 1
ATOM 1409 N N . GLU A 1 182 ? 2.414 -19.25 2.521 1 97.5 182 GLU A N 1
ATOM 1410 C CA . GLU A 1 182 ? 3.662 -18.578 2.848 1 97.5 182 GLU A CA 1
ATOM 1411 C C . GLU A 1 182 ? 4.277 -17.922 1.61 1 97.5 182 GLU A C 1
ATOM 1413 O O . GLU A 1 182 ? 4.391 -18.562 0.561 1 97.5 182 GLU A O 1
ATOM 1418 N N . PRO A 1 183 ? 4.672 -16.688 1.702 1 98.19 183 PRO A N 1
ATOM 1419 C CA . PRO A 1 183 ? 5.238 -16 0.539 1 98.19 183 PRO A CA 1
ATOM 1420 C C . PRO A 1 183 ? 6.535 -16.656 0.046 1 98.19 183 PRO A C 1
ATOM 1422 O O . PRO A 1 183 ? 7.246 -17.281 0.825 1 98.19 183 PRO A O 1
ATOM 1425 N N . PHE A 1 184 ? 6.746 -16.578 -1.239 1 98.56 184 PHE A N 1
ATOM 1426 C CA . PHE A 1 184 ? 8.062 -16.844 -1.811 1 98.56 184 PHE A CA 1
ATOM 1427 C C . PHE A 1 184 ? 8.859 -15.555 -1.949 1 98.56 184 PHE A C 1
ATOM 1429 O O . PHE A 1 184 ? 8.414 -14.609 -2.607 1 98.56 184 PHE A O 1
ATOM 1436 N N . VAL A 1 185 ? 10.039 -15.5 -1.365 1 98.62 185 VAL A N 1
ATOM 1437 C CA . VAL A 1 185 ? 10.812 -14.266 -1.308 1 98.62 185 VAL A CA 1
ATOM 1438 C C . VAL A 1 185 ? 12.164 -14.469 -1.98 1 98.62 185 VAL A C 1
ATOM 1440 O O . VAL A 1 185 ? 12.93 -15.352 -1.594 1 98.62 185 VAL A O 1
ATOM 1443 N N . ALA A 1 186 ? 12.414 -13.711 -3.004 1 98.69 186 ALA A N 1
ATOM 1444 C CA . ALA A 1 186 ? 13.766 -13.609 -3.559 1 98.69 186 ALA A CA 1
ATOM 1445 C C . ALA A 1 186 ? 14.516 -12.414 -2.967 1 98.69 186 ALA A C 1
ATOM 1447 O O . ALA A 1 186 ? 14.148 -11.266 -3.219 1 98.69 186 ALA A O 1
ATOM 1448 N N . TRP A 1 187 ? 15.562 -12.688 -2.26 1 98.06 187 TRP A N 1
ATOM 1449 C CA . TRP A 1 187 ? 16.281 -11.703 -1.454 1 98.06 187 TRP A CA 1
ATOM 1450 C C . TRP A 1 187 ? 17.422 -11.078 -2.246 1 98.06 187 TRP A C 1
ATOM 1452 O O . TRP A 1 187 ? 18.078 -11.758 -3.041 1 98.06 187 TRP A O 1
ATOM 1462 N N . HIS A 1 188 ? 17.672 -9.789 -2.027 1 96.81 188 HIS A N 1
ATOM 1463 C CA . HIS A 1 188 ? 18.875 -9.078 -2.451 1 96.81 188 HIS A CA 1
ATOM 1464 C C . HIS A 1 188 ? 19.047 -9.141 -3.963 1 96.81 188 HIS A C 1
ATOM 1466 O O . HIS A 1 188 ? 20.172 -9.133 -4.465 1 96.81 188 HIS A O 1
ATOM 1472 N N . VAL A 1 189 ? 18 -9.156 -4.715 1 93.75 189 VAL A N 1
ATOM 1473 C CA . VAL A 1 189 ? 17.891 -9.523 -6.121 1 93.75 189 VAL A CA 1
ATOM 1474 C C . VAL A 1 189 ? 18.719 -8.562 -6.969 1 93.75 189 VAL A C 1
ATOM 1476 O O . VAL A 1 189 ? 19.406 -8.984 -7.906 1 93.75 189 VAL A O 1
ATOM 1479 N N . PRO A 1 190 ? 18.75 -7.254 -6.691 1 88.25 190 PRO A N 1
ATOM 1480 C CA . PRO A 1 190 ? 19.547 -6.375 -7.547 1 88.25 190 PRO A CA 1
ATOM 1481 C C . PRO A 1 190 ? 21.047 -6.645 -7.434 1 88.25 190 PRO A C 1
ATOM 1483 O O . PRO A 1 190 ? 21.812 -6.227 -8.297 1 88.25 190 PRO A O 1
ATOM 1486 N N . TYR A 1 191 ? 21.516 -7.469 -6.488 1 91.19 191 TYR A N 1
ATOM 1487 C CA . TYR A 1 191 ? 22.938 -7.477 -6.168 1 91.19 191 TYR A CA 1
ATOM 1488 C C . TYR A 1 191 ? 23.484 -8.898 -6.191 1 91.19 191 TYR A C 1
ATOM 1490 O O . TYR A 1 191 ? 24.625 -9.133 -5.754 1 91.19 191 TYR A O 1
ATOM 1498 N N . ILE A 1 192 ? 22.75 -9.82 -6.609 1 93.94 192 ILE A N 1
ATOM 1499 C CA . ILE A 1 192 ? 23.188 -11.211 -6.535 1 93.94 192 ILE A CA 1
ATOM 1500 C C . ILE A 1 192 ? 23.656 -11.68 -7.91 1 93.94 192 ILE A C 1
ATOM 1502 O O . ILE A 1 192 ? 23.359 -11.031 -8.922 1 93.94 192 ILE A O 1
ATOM 1506 N N . SER A 1 193 ? 24.312 -12.836 -7.945 1 96.38 193 SER A N 1
ATOM 1507 C CA . SER A 1 193 ? 24.875 -13.398 -9.172 1 96.38 193 SER A CA 1
ATOM 1508 C C . SER A 1 193 ? 23.812 -14.094 -10 1 96.38 193 SER A C 1
ATOM 1510 O O . SER A 1 193 ? 22.719 -14.375 -9.516 1 96.38 193 SER A O 1
ATOM 1512 N N . GLU A 1 194 ? 24.172 -14.312 -11.211 1 96.5 194 GLU A N 1
ATOM 1513 C CA . GLU A 1 194 ? 23.297 -15.102 -12.078 1 96.5 194 GLU A CA 1
ATOM 1514 C C . GLU A 1 194 ? 23.047 -16.484 -11.5 1 96.5 194 GLU A C 1
ATOM 1516 O O . GLU A 1 194 ? 21.953 -17.047 -11.633 1 96.5 194 GLU A O 1
ATOM 1521 N N . GLU A 1 195 ? 24.109 -16.984 -10.953 1 97.5 195 GLU A N 1
ATOM 1522 C CA . GLU A 1 195 ? 23.984 -18.297 -10.336 1 97.5 195 GLU A CA 1
ATOM 1523 C C . GLU A 1 195 ? 22.969 -18.266 -9.195 1 97.5 195 GLU A C 1
ATOM 1525 O O . GLU A 1 195 ? 22.125 -19.156 -9.078 1 97.5 195 GLU A O 1
ATOM 1530 N N . ALA A 1 196 ? 23.062 -17.266 -8.375 1 97.5 196 ALA A N 1
ATOM 1531 C CA . ALA A 1 196 ? 22.109 -17.109 -7.273 1 97.5 196 ALA A CA 1
ATOM 1532 C C . ALA A 1 196 ? 20.688 -16.953 -7.793 1 97.5 196 ALA A C 1
ATOM 1534 O O . ALA A 1 196 ? 19.75 -17.5 -7.223 1 97.5 196 ALA A O 1
ATOM 1535 N N . ARG A 1 197 ? 20.5 -16.203 -8.844 1 97.88 197 ARG A N 1
ATOM 1536 C CA . ARG A 1 197 ? 19.188 -16.031 -9.469 1 97.88 197 ARG A CA 1
ATOM 1537 C C . ARG A 1 197 ? 18.656 -17.375 -9.969 1 97.88 197 ARG A C 1
ATOM 1539 O O . ARG A 1 197 ? 17.469 -17.672 -9.805 1 97.88 197 ARG A O 1
ATOM 1546 N N . GLY A 1 198 ? 19.562 -18.109 -10.609 1 98.31 198 GLY A N 1
ATOM 1547 C CA . GLY A 1 198 ? 19.172 -19.453 -11.031 1 98.31 198 GLY A CA 1
ATOM 1548 C C . GLY A 1 198 ? 18.688 -20.328 -9.883 1 98.31 198 GLY A C 1
ATOM 1549 O O . GLY A 1 198 ? 17.734 -21.094 -10.031 1 98.31 198 GLY A O 1
ATOM 1550 N N . ASN A 1 199 ? 19.344 -20.203 -8.742 1 98.56 199 ASN A N 1
ATOM 1551 C CA . ASN A 1 199 ? 18.938 -20.953 -7.559 1 98.56 199 ASN A CA 1
ATOM 1552 C C . ASN A 1 199 ? 17.547 -20.562 -7.094 1 98.56 199 ASN A C 1
ATOM 1554 O O . ASN A 1 199 ? 16.75 -21.406 -6.691 1 98.56 199 ASN A O 1
ATOM 1558 N N . PHE A 1 200 ? 17.234 -19.281 -7.129 1 98.62 200 PHE A N 1
ATOM 1559 C CA . PHE A 1 200 ? 15.898 -18.828 -6.77 1 98.62 200 PHE A CA 1
ATOM 1560 C C . PHE A 1 200 ? 14.852 -19.391 -7.727 1 98.62 200 PHE A C 1
ATOM 1562 O O . PHE A 1 200 ? 13.773 -19.797 -7.297 1 98.62 200 PHE A O 1
ATOM 1569 N N . LEU A 1 201 ? 15.18 -19.391 -9.016 1 98.75 201 LEU A N 1
ATOM 1570 C CA . LEU A 1 201 ? 14.234 -19.922 -9.992 1 98.75 201 LEU A CA 1
ATOM 1571 C C . LEU A 1 201 ? 13.977 -21.406 -9.766 1 98.75 201 LEU A C 1
ATOM 1573 O O . LEU A 1 201 ? 12.828 -21.859 -9.852 1 98.75 201 LEU A O 1
ATOM 1577 N N . ARG A 1 202 ? 15.008 -22.141 -9.43 1 98.62 202 ARG A N 1
ATOM 1578 C CA . ARG A 1 202 ? 14.852 -23.562 -9.141 1 98.62 202 ARG A CA 1
ATOM 1579 C C . ARG A 1 202 ? 14.023 -23.781 -7.875 1 98.62 202 ARG A C 1
ATOM 1581 O O . ARG A 1 202 ? 13.148 -24.656 -7.836 1 98.62 202 ARG A O 1
ATOM 1588 N N . ALA A 1 203 ? 14.297 -23.016 -6.891 1 98.62 203 ALA A N 1
ATOM 1589 C CA . ALA A 1 203 ? 13.555 -23.109 -5.637 1 98.62 203 ALA A CA 1
ATOM 1590 C C . ALA A 1 203 ? 12.078 -22.766 -5.844 1 98.62 203 ALA A C 1
ATOM 1592 O O . ALA A 1 203 ? 11.195 -23.406 -5.262 1 98.62 203 ALA A O 1
ATOM 1593 N N . TYR A 1 204 ? 11.836 -21.766 -6.645 1 98.75 204 TYR A N 1
ATOM 1594 C CA . TYR A 1 204 ? 10.461 -21.359 -6.93 1 98.75 204 TYR A CA 1
ATOM 1595 C C . TYR A 1 204 ? 9.719 -22.453 -7.688 1 98.75 204 TYR A C 1
ATOM 1597 O O . TYR A 1 204 ? 8.555 -22.734 -7.387 1 98.75 204 TYR A O 1
ATOM 1605 N N . ARG A 1 205 ? 10.375 -23.016 -8.648 1 98.69 205 ARG A N 1
ATOM 1606 C CA . ARG A 1 205 ? 9.789 -24.141 -9.367 1 98.69 205 ARG A CA 1
ATOM 1607 C C . ARG A 1 205 ? 9.391 -25.25 -8.406 1 98.69 205 ARG A C 1
ATOM 1609 O O . ARG A 1 205 ? 8.273 -25.766 -8.469 1 98.69 205 ARG A O 1
ATOM 1616 N N . ALA A 1 206 ? 10.305 -25.594 -7.57 1 98.12 206 ALA A N 1
ATOM 1617 C CA . ALA A 1 206 ? 10.039 -26.656 -6.598 1 98.12 206 ALA A CA 1
ATOM 1618 C C . ALA A 1 206 ? 8.852 -26.297 -5.711 1 98.12 206 ALA A C 1
ATOM 1620 O O . ALA A 1 206 ? 8 -27.156 -5.434 1 98.12 206 ALA A O 1
ATOM 1621 N N . ARG A 1 207 ? 8.844 -25.047 -5.297 1 97.94 207 ARG A N 1
ATOM 1622 C CA . ARG A 1 207 ? 7.73 -24.562 -4.492 1 97.94 207 ARG A CA 1
ATOM 1623 C C . ARG A 1 207 ? 6.406 -24.719 -5.234 1 97.94 207 ARG A C 1
ATOM 1625 O O . ARG A 1 207 ? 5.422 -25.188 -4.656 1 97.94 207 ARG A O 1
ATOM 1632 N N . LEU A 1 208 ? 6.348 -24.328 -6.418 1 98.44 208 LEU A N 1
ATOM 1633 C CA . LEU A 1 208 ? 5.133 -24.359 -7.227 1 98.44 208 LEU A CA 1
ATOM 1634 C C . LEU A 1 208 ? 4.695 -25.797 -7.512 1 98.44 208 LEU A C 1
ATOM 1636 O O . LEU A 1 208 ? 3.5 -26.078 -7.559 1 98.44 208 LEU A O 1
ATOM 1640 N N . GLU A 1 209 ? 5.621 -26.688 -7.684 1 97.69 209 GLU A N 1
ATOM 1641 C CA . GLU A 1 209 ? 5.324 -28.078 -7.969 1 97.69 209 GLU A CA 1
ATOM 1642 C C . GLU A 1 209 ? 4.723 -28.781 -6.754 1 97.69 209 GLU A C 1
ATOM 1644 O O . GLU A 1 209 ? 4.094 -29.828 -6.883 1 97.69 209 GLU A O 1
ATOM 1649 N N . ASN A 1 210 ? 4.902 -28.156 -5.602 1 95.69 210 ASN A N 1
ATOM 1650 C CA . ASN A 1 210 ? 4.465 -28.797 -4.367 1 95.69 210 ASN A CA 1
ATOM 1651 C C . ASN A 1 210 ? 3.463 -27.938 -3.611 1 95.69 210 ASN A C 1
ATOM 1653 O O . ASN A 1 210 ? 3.357 -28.031 -2.387 1 95.69 210 ASN A O 1
ATOM 1657 N N . LEU A 1 211 ? 2.77 -27.109 -4.266 1 94.62 211 LEU A N 1
ATOM 1658 C CA . LEU A 1 211 ? 1.844 -26.156 -3.652 1 94.62 211 LEU A CA 1
ATOM 1659 C C . LEU A 1 211 ? 0.808 -26.891 -2.801 1 94.62 211 LEU A C 1
ATOM 1661 O O . LEU A 1 211 ? 0.358 -26.359 -1.78 1 94.62 211 LEU A O 1
ATOM 1665 N N . GLU A 1 212 ? 0.423 -28.031 -3.236 1 89.62 212 GLU A N 1
ATOM 1666 C CA . GLU A 1 212 ? -0.612 -28.797 -2.543 1 89.62 212 GLU A CA 1
ATOM 1667 C C . GLU A 1 212 ? -0.17 -29.172 -1.133 1 89.62 212 GLU A C 1
ATOM 1669 O O . GLU A 1 212 ? -1.004 -29.453 -0.269 1 89.62 212 GLU A O 1
ATOM 1674 N N . GLN A 1 213 ? 1.102 -29.109 -0.883 1 91.06 213 GLN A N 1
ATOM 1675 C CA . GLN A 1 213 ? 1.647 -29.5 0.411 1 91.06 213 GLN A CA 1
ATOM 1676 C C . GLN A 1 213 ? 1.716 -28.312 1.364 1 91.06 213 GLN A C 1
ATOM 1678 O O . GLN A 1 213 ? 1.959 -28.484 2.561 1 91.06 213 GLN A O 1
ATOM 1683 N N . ASP A 1 214 ? 1.434 -27.172 0.905 1 91.44 214 ASP A N 1
ATOM 1684 C CA . ASP A 1 214 ? 1.563 -25.969 1.725 1 91.44 214 ASP A CA 1
ATOM 1685 C C . ASP A 1 214 ? 0.434 -25.875 2.748 1 91.44 214 ASP A C 1
ATOM 1687 O O . ASP A 1 214 ? -0.705 -26.25 2.459 1 91.44 214 ASP A O 1
ATOM 1691 N N . VAL A 1 215 ? 0.875 -25.453 3.842 1 93.69 215 VAL A N 1
ATOM 1692 C CA . VAL A 1 215 ? -0.091 -25.125 4.883 1 93.69 215 VAL A CA 1
ATOM 1693 C C . VAL A 1 215 ? -0.339 -23.609 4.895 1 93.69 215 VAL A C 1
ATOM 1695 O O . VAL A 1 215 ? 0.597 -22.828 5.051 1 93.69 215 VAL A O 1
ATOM 1698 N N . PRO A 1 216 ? -1.606 -23.25 4.715 1 96.94 216 PRO A N 1
ATOM 1699 C CA . PRO A 1 216 ? -1.898 -21.812 4.703 1 96.94 216 PRO A CA 1
ATOM 1700 C C . PRO A 1 216 ? -1.603 -21.141 6.039 1 96.94 216 PRO A C 1
ATOM 1702 O O . PRO A 1 216 ? -1.66 -21.781 7.09 1 96.94 216 PRO A O 1
ATOM 1705 N N . LEU A 1 217 ? -1.233 -19.891 5.938 1 97.56 217 LEU A N 1
ATOM 1706 C CA . LEU A 1 217 ? -1.096 -19.062 7.133 1 97.56 217 LEU A CA 1
ATOM 1707 C C . LEU A 1 217 ? -2.414 -18.984 7.895 1 97.56 217 LEU A C 1
ATOM 1709 O O . LEU A 1 217 ? -3.484 -19.188 7.316 1 97.56 217 LEU A O 1
ATOM 1713 N N . ARG A 1 218 ? -2.314 -18.75 9.188 1 96.31 218 ARG A N 1
ATOM 1714 C CA . ARG A 1 218 ? -3.508 -18.688 10.023 1 96.31 218 ARG A CA 1
ATOM 1715 C C . ARG A 1 218 ? -3.914 -17.25 10.305 1 96.31 218 ARG A C 1
ATOM 1717 O O . ARG A 1 218 ? -3.092 -16.438 10.742 1 96.31 218 ARG A O 1
ATOM 1724 N N . PHE A 1 219 ? -5.176 -16.938 10.078 1 96.62 219 PHE A N 1
ATOM 1725 C CA . PHE A 1 219 ? -5.766 -15.633 10.352 1 96.62 219 PHE A CA 1
ATOM 1726 C C . PHE A 1 219 ? -7.039 -15.773 11.172 1 96.62 219 PHE A C 1
ATOM 1728 O O . PHE A 1 219 ? -7.523 -16.891 11.391 1 96.62 219 PHE A O 1
ATOM 1735 N N . PRO A 1 220 ? -7.535 -14.672 11.727 1 94.19 220 PRO A N 1
ATOM 1736 C CA . PRO A 1 220 ? -8.727 -14.742 12.578 1 94.19 220 PRO A CA 1
ATOM 1737 C C . PRO A 1 220 ? -9.922 -15.383 11.875 1 94.19 220 PRO A C 1
ATOM 1739 O O . PRO A 1 220 ? -10.086 -15.211 10.664 1 94.19 220 PRO A O 1
ATOM 1742 N N . ARG A 1 221 ? -10.672 -16.062 12.656 1 95.31 221 ARG A N 1
ATOM 1743 C CA . ARG A 1 221 ? -11.945 -16.609 12.219 1 95.31 221 ARG A CA 1
ATOM 1744 C C . ARG A 1 221 ? -13.109 -15.922 12.93 1 95.31 221 ARG A C 1
ATOM 1746 O O . ARG A 1 221 ? -13.039 -15.641 14.125 1 95.31 221 ARG A O 1
ATOM 1753 N N . LEU A 1 222 ? -14.148 -15.695 12.188 1 95.31 222 LEU A N 1
ATOM 1754 C CA . LEU A 1 222 ? -15.266 -14.922 12.719 1 95.31 222 LEU A CA 1
ATOM 1755 C C . LEU A 1 222 ? -15.898 -15.625 13.922 1 95.31 222 LEU A C 1
ATOM 1757 O O . LEU A 1 222 ? -16.422 -14.969 14.82 1 95.31 222 LEU A O 1
ATOM 1761 N N . GLU A 1 223 ? -15.859 -16.953 13.922 1 94.88 223 GLU A N 1
ATOM 1762 C CA . GLU A 1 223 ? -16.453 -17.719 15.008 1 94.88 223 GLU A CA 1
ATOM 1763 C C . GLU A 1 223 ? -15.781 -17.422 16.344 1 94.88 223 GLU A C 1
ATOM 1765 O O . GLU A 1 223 ? -16.312 -17.75 17.406 1 94.88 223 GLU A O 1
ATOM 1770 N N . GLN A 1 224 ? -14.594 -16.828 16.297 1 96.06 224 GLN A N 1
ATOM 1771 C CA . GLN A 1 224 ? -13.859 -16.484 17.5 1 96.06 224 GLN A CA 1
ATOM 1772 C C . GLN A 1 224 ? -14.383 -15.188 18.109 1 96.06 224 GLN A C 1
ATOM 1774 O O . GLN A 1 224 ? -13.938 -14.766 19.188 1 96.06 224 GLN A O 1
ATOM 1779 N N . PHE A 1 225 ? -15.367 -14.539 17.469 1 96.12 225 PHE A N 1
ATOM 1780 C CA . PHE A 1 225 ? -15.875 -13.234 17.875 1 96.12 225 PHE A CA 1
ATOM 1781 C C . PHE A 1 225 ? -17.391 -13.258 18 1 96.12 225 PHE A C 1
ATOM 1783 O O . PHE A 1 225 ? -18.062 -14.055 17.328 1 96.12 225 PHE A O 1
ATOM 1790 N N . ASP A 1 226 ? -17.953 -12.406 18.828 1 95.62 226 ASP A N 1
ATOM 1791 C CA . ASP A 1 226 ? -19.406 -12.32 18.969 1 95.62 226 ASP A CA 1
ATOM 1792 C C . ASP A 1 226 ? -20.016 -11.43 17.875 1 95.62 226 ASP A C 1
ATOM 1794 O O . ASP A 1 226 ? -19.312 -11.031 16.938 1 95.62 226 ASP A O 1
ATOM 1798 N N . ALA A 1 227 ? -21.219 -11.172 17.984 1 92.38 227 ALA A N 1
ATOM 1799 C CA . ALA A 1 227 ? -21.953 -10.445 16.953 1 92.38 227 ALA A CA 1
ATOM 1800 C C . ALA A 1 227 ? -21.453 -9.016 16.812 1 92.38 227 ALA A C 1
ATOM 1802 O O . ALA A 1 227 ? -21.609 -8.391 15.766 1 92.38 227 ALA A O 1
ATOM 1803 N N . LEU A 1 228 ? -20.844 -8.547 17.859 1 92.38 228 LEU A N 1
ATOM 1804 C CA . LEU A 1 228 ? -20.328 -7.18 17.859 1 92.38 228 LEU A CA 1
ATOM 1805 C C . LEU A 1 228 ? -18.844 -7.164 17.531 1 92.38 228 LEU A C 1
ATOM 1807 O O . LEU A 1 228 ? -18.188 -6.117 17.609 1 92.38 228 LEU A O 1
ATOM 1811 N N . LEU A 1 229 ? -18.25 -8.336 17.188 1 94.75 229 LEU A N 1
ATOM 1812 C CA . LEU A 1 229 ? -16.859 -8.523 16.781 1 94.75 229 LEU A CA 1
ATOM 1813 C C . LEU A 1 229 ? -15.914 -8.297 17.953 1 94.75 229 LEU A C 1
ATOM 1815 O O . LEU A 1 229 ? -14.797 -7.816 17.766 1 94.75 229 LEU A O 1
ATOM 1819 N N . GLN A 1 230 ? -16.453 -8.539 19.125 1 95.06 230 GLN A N 1
ATOM 1820 C CA . GLN A 1 230 ? -15.609 -8.664 20.297 1 95.06 230 GLN A CA 1
ATOM 1821 C C . GLN A 1 230 ? -15.133 -10.094 20.5 1 95.06 230 GLN A C 1
ATOM 1823 O O . GLN A 1 230 ? -15.883 -11.047 20.266 1 95.06 230 GLN A O 1
ATOM 1828 N N . PRO A 1 231 ? -13.914 -10.148 20.875 1 94 231 PRO A N 1
ATOM 1829 C CA . PRO A 1 231 ? -13.43 -11.516 21.062 1 94 231 PRO A CA 1
ATOM 1830 C C . PRO A 1 231 ? -14.234 -12.297 22.094 1 94 231 PRO A C 1
ATOM 1832 O O . PRO A 1 231 ? -14.656 -11.734 23.109 1 94 231 PRO A O 1
ATOM 1835 N N . LEU A 1 232 ? -14.414 -13.484 21.75 1 92.38 232 LEU A N 1
ATOM 1836 C CA . LEU A 1 232 ? -15.102 -14.359 22.688 1 92.38 232 LEU A CA 1
ATOM 1837 C C . LEU A 1 232 ? -14.172 -14.766 23.828 1 92.38 232 LEU A C 1
ATOM 1839 O O . LEU A 1 232 ? -12.953 -14.859 23.641 1 92.38 232 LEU A O 1
ATOM 1843 N N . ALA A 1 233 ? -14.789 -14.633 24.938 1 76.31 233 ALA A N 1
ATOM 1844 C CA . ALA A 1 233 ? -14.016 -15.078 26.094 1 76.31 233 ALA A CA 1
ATOM 1845 C C . ALA A 1 233 ? -13.484 -16.5 25.891 1 76.31 233 ALA A C 1
ATOM 1847 O O . ALA A 1 233 ? -14.188 -17.359 25.344 1 76.31 233 ALA A O 1
ATOM 1848 N N . ARG A 1 234 ? -12.234 -16.656 25.922 1 59.19 234 ARG A N 1
ATOM 1849 C CA . ARG A 1 234 ? -11.688 -18.016 25.953 1 59.19 234 ARG A CA 1
ATOM 1850 C C . ARG A 1 234 ? -12.016 -18.703 27.266 1 59.19 234 ARG A C 1
ATOM 1852 O O . ARG A 1 234 ? -12.07 -18.062 28.312 1 59.19 234 ARG A O 1
ATOM 1859 N N . MET B 1 1 ? 6.48 27.25 10.711 1 96.75 1 MET B N 1
ATOM 1860 C CA . MET B 1 1 ? 6.984 26.094 9.977 1 96.75 1 MET B CA 1
ATOM 1861 C C . MET B 1 1 ? 6.348 26 8.594 1 96.75 1 MET B C 1
ATOM 1863 O O . MET B 1 1 ? 5.312 26.609 8.344 1 96.75 1 MET B O 1
ATOM 1867 N N . ASN B 1 2 ? 7.02 25.359 7.664 1 98.75 2 ASN B N 1
ATOM 1868 C CA . ASN B 1 2 ? 6.477 24.984 6.359 1 98.75 2 ASN B CA 1
ATOM 1869 C C . ASN B 1 2 ? 5.805 23.625 6.406 1 98.75 2 ASN B C 1
ATOM 1871 O O . ASN B 1 2 ? 6.41 22.641 6.836 1 98.75 2 ASN B O 1
ATOM 1875 N N . VAL B 1 3 ? 4.496 23.594 5.945 1 98.88 3 VAL B N 1
ATOM 1876 C CA . VAL B 1 3 ? 3.738 22.344 6.035 1 98.88 3 VAL B CA 1
ATOM 1877 C C . VAL B 1 3 ? 3.273 21.922 4.645 1 98.88 3 VAL B C 1
ATOM 1879 O O . VAL B 1 3 ? 2.721 22.734 3.895 1 98.88 3 VAL B O 1
ATOM 1882 N N . LEU B 1 4 ? 3.527 20.719 4.297 1 98.94 4 LEU B N 1
ATOM 1883 C CA . LEU B 1 4 ? 2.945 20.094 3.113 1 98.94 4 LEU B CA 1
ATOM 1884 C C . LEU B 1 4 ? 1.881 19.062 3.502 1 98.94 4 LEU B C 1
ATOM 1886 O O . LEU B 1 4 ? 2.143 18.172 4.301 1 98.94 4 LEU B O 1
ATOM 1890 N N . ILE B 1 5 ? 0.691 19.25 3.041 1 98.94 5 ILE B N 1
ATOM 1891 C CA . ILE B 1 5 ? -0.367 18.266 3.18 1 98.94 5 ILE B CA 1
ATOM 1892 C C . ILE B 1 5 ? -0.576 17.531 1.851 1 98.94 5 ILE B C 1
ATOM 1894 O O . ILE B 1 5 ? -0.868 18.172 0.833 1 98.94 5 ILE B O 1
ATOM 1898 N N . VAL B 1 6 ? -0.338 16.25 1.815 1 99 6 VAL B N 1
ATOM 1899 C CA . VAL B 1 6 ? -0.695 15.422 0.675 1 99 6 VAL B CA 1
ATOM 1900 C C . VAL B 1 6 ? -2.035 14.734 0.936 1 99 6 VAL B C 1
ATOM 1902 O O . VAL B 1 6 ? -2.143 13.883 1.823 1 99 6 VAL B O 1
ATOM 1905 N N . HIS B 1 7 ? -3.029 15.148 0.188 1 98.94 7 HIS B N 1
ATOM 1906 C CA . HIS B 1 7 ? -4.406 14.703 0.358 1 98.94 7 HIS B CA 1
ATOM 1907 C C . HIS B 1 7 ? -4.82 13.742 -0.751 1 98.94 7 HIS B C 1
ATOM 1909 O O . HIS B 1 7 ? -4.59 14.016 -1.932 1 98.94 7 HIS B O 1
ATOM 1915 N N . ALA B 1 8 ? -5.305 12.594 -0.343 1 98.88 8 ALA B N 1
ATOM 1916 C CA . ALA B 1 8 ? -5.758 11.602 -1.312 1 98.88 8 ALA B CA 1
ATOM 1917 C C . ALA B 1 8 ? -7.141 11.07 -0.951 1 98.88 8 ALA B C 1
ATOM 1919 O O . ALA B 1 8 ? -7.277 10.203 -0.087 1 98.88 8 ALA B O 1
ATOM 1920 N N . HIS B 1 9 ? -8.125 11.539 -1.64 1 98.69 9 HIS B N 1
ATOM 1921 C CA . HIS B 1 9 ? -9.477 11 -1.548 1 98.69 9 HIS B CA 1
ATOM 1922 C C . HIS B 1 9 ? -10.25 11.234 -2.836 1 98.69 9 HIS B C 1
ATOM 1924 O O . HIS B 1 9 ? -10.211 12.336 -3.395 1 98.69 9 HIS B O 1
ATOM 1930 N N . ASN B 1 10 ? -11.008 10.266 -3.299 1 98.19 10 ASN B N 1
ATOM 1931 C CA . ASN B 1 10 ? -11.648 10.336 -4.605 1 98.19 10 ASN B CA 1
ATOM 1932 C C . ASN B 1 10 ? -12.969 11.102 -4.543 1 98.19 10 ASN B C 1
ATOM 1934 O O . ASN B 1 10 ? -13.578 11.375 -5.574 1 98.19 10 ASN B O 1
ATOM 1938 N N . GLU B 1 11 ? -13.461 11.469 -3.352 1 97.94 11 GLU B N 1
ATOM 1939 C CA . GLU B 1 11 ? -14.648 12.297 -3.158 1 97.94 11 GLU B CA 1
ATOM 1940 C C . GLU B 1 11 ? -14.273 13.656 -2.564 1 97.94 11 GLU B C 1
ATOM 1942 O O . GLU B 1 11 ? -13.844 13.734 -1.415 1 97.94 11 GLU B O 1
ATOM 1947 N N . PRO B 1 12 ? -14.492 14.727 -3.297 1 97 12 PRO B N 1
ATOM 1948 C CA . PRO B 1 12 ? -14.031 16.047 -2.865 1 97 12 PRO B CA 1
ATOM 1949 C C . PRO B 1 12 ? -14.797 16.578 -1.655 1 97 12 PRO B C 1
ATOM 1951 O O . PRO B 1 12 ? -14.344 17.516 -0.998 1 97 12 PRO B O 1
ATOM 1954 N N . GLN B 1 13 ? -15.938 16 -1.325 1 96.81 13 GLN B N 1
ATOM 1955 C CA . GLN B 1 13 ? -16.734 16.453 -0.19 1 96.81 13 GLN B CA 1
ATOM 1956 C C . GLN B 1 13 ? -16.641 15.469 0.975 1 96.81 13 GLN B C 1
ATOM 1958 O O . GLN B 1 13 ? -17.469 15.5 1.886 1 96.81 13 GLN B O 1
ATOM 1963 N N . SER B 1 14 ? -15.703 14.625 0.925 1 97.62 14 SER B N 1
ATOM 1964 C CA . SER B 1 14 ? -15.57 13.57 1.925 1 97.62 14 SER B CA 1
ATOM 1965 C C . SER B 1 14 ? -15.203 14.148 3.289 1 97.62 14 SER B C 1
ATOM 1967 O O . SER B 1 14 ? -14.766 15.297 3.387 1 97.62 14 SER B O 1
ATOM 1969 N N . PHE B 1 15 ? -15.438 13.375 4.352 1 98.44 15 PHE B N 1
ATOM 1970 C CA . PHE B 1 15 ? -14.969 13.766 5.672 1 98.44 15 PHE B CA 1
ATOM 1971 C C . PHE B 1 15 ? -13.453 13.883 5.695 1 98.44 15 PHE B C 1
ATOM 1973 O O . PHE B 1 15 ? -12.898 14.727 6.398 1 98.44 15 PHE B O 1
ATOM 1980 N N . THR B 1 16 ? -12.734 13.039 4.922 1 98.69 16 THR B N 1
ATOM 1981 C CA . THR B 1 16 ? -11.289 13.148 4.777 1 98.69 16 THR B CA 1
ATOM 1982 C C . THR B 1 16 ? -10.898 14.539 4.273 1 98.69 16 THR B C 1
ATOM 1984 O O . THR B 1 16 ? -9.922 15.125 4.742 1 98.69 16 THR B O 1
ATOM 1987 N N . ARG B 1 17 ? -11.648 15.016 3.33 1 98.69 17 ARG B N 1
ATOM 1988 C CA . ARG B 1 17 ? -11.438 16.391 2.861 1 98.69 17 ARG B CA 1
ATOM 1989 C C . ARG B 1 17 ? -11.641 17.391 3.992 1 98.69 17 ARG B C 1
ATOM 1991 O O . ARG B 1 17 ? -10.883 18.344 4.125 1 98.69 17 ARG B O 1
ATOM 1998 N N . ALA B 1 18 ? -12.648 17.219 4.797 1 98.75 18 ALA B N 1
ATOM 1999 C CA . ALA B 1 18 ? -12.898 18.109 5.93 1 98.75 18 ALA B CA 1
ATOM 2000 C C . ALA B 1 18 ? -11.703 18.141 6.879 1 98.75 18 ALA B C 1
ATOM 2002 O O . ALA B 1 18 ? -11.359 19.203 7.402 1 98.75 18 ALA B O 1
ATOM 2003 N N . LEU B 1 19 ? -11.117 16.984 7.09 1 98.88 19 LEU B N 1
ATOM 2004 C CA . LEU B 1 19 ? -9.914 16.922 7.914 1 98.88 19 LEU B CA 1
ATOM 2005 C C . LEU B 1 19 ? -8.789 17.734 7.281 1 98.88 19 LEU B C 1
ATOM 2007 O O . LEU B 1 19 ? -8.062 18.453 7.977 1 98.88 19 LEU B O 1
ATOM 2011 N N . CYS B 1 20 ? -8.625 17.594 5.992 1 98.88 20 CYS B N 1
ATOM 2012 C CA . CYS B 1 20 ? -7.617 18.359 5.27 1 98.88 20 CYS B CA 1
ATOM 2013 C C . CYS B 1 20 ? -7.84 19.844 5.434 1 98.88 20 CYS B C 1
ATOM 2015 O O . CYS B 1 20 ? -6.91 20.594 5.758 1 98.88 20 CYS B O 1
ATOM 2017 N N . ASP B 1 21 ? -9.086 20.266 5.23 1 98.81 21 ASP B N 1
ATOM 2018 C CA . ASP B 1 21 ? -9.438 21.672 5.359 1 98.81 21 ASP B CA 1
ATOM 2019 C C . ASP B 1 21 ? -9.188 22.172 6.777 1 98.81 21 ASP B C 1
ATOM 2021 O O . ASP B 1 21 ? -8.688 23.281 6.973 1 98.81 21 ASP B O 1
ATOM 2025 N N . GLN B 1 22 ? -9.547 21.359 7.738 1 98.81 22 GLN B N 1
ATOM 2026 C CA . GLN B 1 22 ? -9.312 21.703 9.133 1 98.81 22 GLN B CA 1
ATOM 2027 C C . GLN B 1 22 ? -7.824 21.906 9.406 1 98.81 22 GLN B C 1
ATOM 2029 O O . GLN B 1 22 ? -7.441 22.844 10.125 1 98.81 22 GLN B O 1
ATOM 2034 N N . ALA B 1 23 ? -6.992 21.047 8.875 1 98.88 23 ALA B N 1
ATOM 2035 C CA . ALA B 1 23 ? -5.547 21.172 9.039 1 98.88 23 ALA B CA 1
ATOM 2036 C C . ALA B 1 23 ? -5.039 22.469 8.422 1 98.88 23 ALA B C 1
ATOM 2038 O O . ALA B 1 23 ? -4.254 23.188 9.039 1 98.88 23 ALA B O 1
ATOM 2039 N N . CYS B 1 24 ? -5.484 22.75 7.223 1 98.81 24 CYS B N 1
ATOM 2040 C CA . CYS B 1 24 ? -5.082 23.969 6.535 1 98.81 24 CYS B CA 1
ATOM 2041 C C . CYS B 1 24 ? -5.441 25.203 7.359 1 98.81 24 CYS B C 1
ATOM 2043 O O . CYS B 1 24 ? -4.586 26.047 7.613 1 98.81 24 CYS B O 1
ATOM 2045 N N . GLU B 1 25 ? -6.68 25.234 7.805 1 98.62 25 GLU B N 1
ATOM 2046 C CA . GLU B 1 25 ? -7.18 26.375 8.555 1 98.62 25 GLU B CA 1
ATOM 2047 C C . GLU B 1 25 ? -6.434 26.547 9.875 1 98.62 25 GLU B C 1
ATOM 2049 O O . GLU B 1 25 ? -6.004 27.641 10.211 1 98.62 25 GLU B O 1
ATOM 2054 N N . THR B 1 26 ? -6.281 25.484 10.602 1 98.75 26 THR B N 1
ATOM 2055 C CA . THR B 1 26 ? -5.66 25.516 11.922 1 98.75 26 THR B CA 1
ATOM 2056 C C . THR B 1 26 ? -4.199 25.938 11.828 1 98.75 26 THR B C 1
ATOM 2058 O O . THR B 1 26 ? -3.76 26.844 12.539 1 98.75 26 THR B O 1
ATOM 2061 N N . LEU B 1 27 ? -3.438 25.312 10.93 1 98.69 27 LEU B N 1
ATOM 2062 C CA . LEU B 1 27 ? -2 25.547 10.836 1 98.69 27 LEU B CA 1
ATOM 2063 C C . LEU B 1 27 ? -1.718 26.938 10.25 1 98.69 27 LEU B C 1
ATOM 2065 O O . LEU B 1 27 ? -0.821 27.641 10.719 1 98.69 27 LEU B O 1
ATOM 2069 N N . ALA B 1 28 ? -2.492 27.297 9.227 1 98.56 28 ALA B N 1
ATOM 2070 C CA . ALA B 1 28 ? -2.357 28.656 8.711 1 98.56 28 ALA B CA 1
ATOM 2071 C C . ALA B 1 28 ? -2.691 29.688 9.781 1 98.56 28 ALA B C 1
ATOM 2073 O O . ALA B 1 28 ? -2.031 30.719 9.883 1 98.56 28 ALA B O 1
ATOM 2074 N N . GLY B 1 29 ? -3.699 29.375 10.57 1 98.12 29 GLY B N 1
ATOM 2075 C CA . GLY B 1 29 ? -4.098 30.25 11.664 1 98.12 29 GLY B CA 1
ATOM 2076 C C . GLY B 1 29 ? -3.012 30.438 12.703 1 98.12 29 GLY B C 1
ATOM 2077 O O . GLY B 1 29 ? -2.959 31.469 13.375 1 98.12 29 GLY B O 1
ATOM 2078 N N . GLN B 1 30 ? -2.182 29.484 12.82 1 97.81 30 GLN B N 1
ATOM 2079 C CA . GLN B 1 30 ? -1.069 29.547 13.758 1 97.81 30 GLN B CA 1
ATOM 2080 C C . GLN B 1 30 ? 0.142 30.234 13.141 1 97.81 30 GLN B C 1
ATOM 2082 O O . GLN B 1 30 ? 1.19 30.344 13.781 1 97.81 30 GLN B O 1
ATOM 2087 N N . GLY B 1 31 ? 0.032 30.609 11.875 1 98.12 31 GLY B N 1
ATOM 2088 C CA . GLY B 1 31 ? 1.094 31.359 11.219 1 98.12 31 GLY B CA 1
ATOM 2089 C C . GLY B 1 31 ? 2.016 30.484 10.391 1 98.12 31 GLY B C 1
ATOM 2090 O O . GLY B 1 31 ? 3.02 30.953 9.859 1 98.12 31 GLY B O 1
ATOM 2091 N N . HIS B 1 32 ? 1.733 29.188 10.234 1 98.5 32 HIS B N 1
ATOM 2092 C CA . HIS B 1 32 ? 2.537 28.312 9.398 1 98.5 32 HIS B CA 1
ATOM 2093 C C . HIS B 1 32 ? 2.236 28.516 7.922 1 98.5 32 HIS B C 1
ATOM 2095 O O . HIS B 1 32 ? 1.156 29 7.566 1 98.5 32 HIS B O 1
ATOM 2101 N N . ALA B 1 33 ? 3.193 28.344 7.07 1 98.81 33 ALA B N 1
ATOM 2102 C CA . ALA B 1 33 ? 2.965 28.281 5.629 1 98.81 33 ALA B CA 1
ATOM 2103 C C . ALA B 1 33 ? 2.496 26.891 5.211 1 98.81 33 ALA B C 1
ATOM 2105 O O . ALA B 1 33 ? 3.133 25.875 5.543 1 98.81 33 ALA B O 1
ATOM 2106 N N . VAL B 1 34 ? 1.34 26.828 4.516 1 98.88 34 VAL B N 1
ATOM 2107 C CA . VAL B 1 34 ? 0.757 25.531 4.199 1 98.88 34 VAL B CA 1
ATOM 2108 C C . VAL B 1 34 ? 0.605 25.375 2.686 1 98.88 34 VAL B C 1
ATOM 2110 O O . VAL B 1 34 ? 0.079 26.281 2.02 1 98.88 34 VAL B O 1
ATOM 2113 N N . GLN B 1 35 ? 1.115 24.344 2.088 1 98.94 35 GLN B N 1
ATOM 2114 C CA . GLN B 1 35 ? 0.834 23.906 0.727 1 98.94 35 GLN B CA 1
ATOM 2115 C C . GLN B 1 35 ? 0.08 22.578 0.723 1 98.94 35 GLN B C 1
ATOM 2117 O O . GLN B 1 35 ? 0.343 21.703 1.554 1 98.94 35 GLN B O 1
ATOM 2122 N N . VAL B 1 36 ? -0.872 22.453 -0.189 1 98.94 36 VAL B N 1
ATOM 2123 C CA . VAL B 1 36 ? -1.657 21.234 -0.296 1 98.94 36 VAL B CA 1
ATOM 2124 C C . VAL B 1 36 ? -1.454 20.609 -1.675 1 98.94 36 VAL B C 1
ATOM 2126 O O . VAL B 1 36 ? -1.566 21.297 -2.695 1 98.94 36 VAL B O 1
ATOM 2129 N N . SER B 1 37 ? -1.053 19.375 -1.722 1 98.94 37 SER B N 1
ATOM 2130 C CA . SER B 1 37 ? -1.123 18.547 -2.92 1 98.94 37 SER B CA 1
ATOM 2131 C C . SER B 1 37 ? -2.35 17.641 -2.893 1 98.94 37 SER B C 1
ATOM 2133 O O . SER B 1 37 ? -2.35 16.609 -2.217 1 98.94 37 SER B O 1
ATOM 2135 N N . ASP B 1 38 ? -3.41 18.062 -3.531 1 98.88 38 ASP B N 1
ATOM 2136 C CA . ASP B 1 38 ? -4.59 17.219 -3.725 1 98.88 38 ASP B CA 1
ATOM 2137 C C . ASP B 1 38 ? -4.414 16.297 -4.926 1 98.88 38 ASP B C 1
ATOM 2139 O O . ASP B 1 38 ? -4.602 16.703 -6.07 1 98.88 38 ASP B O 1
ATOM 2143 N N . LEU B 1 39 ? -4.148 15.055 -4.691 1 98.94 39 LEU B N 1
ATOM 2144 C CA . LEU B 1 39 ? -3.656 14.164 -5.738 1 98.94 39 LEU B CA 1
ATOM 2145 C C . LEU B 1 39 ? -4.738 13.906 -6.781 1 98.94 39 LEU B C 1
ATOM 2147 O O . LEU B 1 39 ? -4.441 13.781 -7.973 1 98.94 39 LEU B O 1
ATOM 2151 N N . TYR B 1 40 ? -5.977 13.773 -6.324 1 98.81 40 TYR B N 1
ATOM 2152 C CA . TYR B 1 40 ? -7.059 13.57 -7.281 1 98.81 40 TYR B CA 1
ATOM 2153 C C . TYR B 1 40 ? -7.312 14.828 -8.102 1 98.81 40 TYR B C 1
ATOM 2155 O O . TYR B 1 40 ? -7.461 14.766 -9.32 1 98.81 40 TYR B O 1
ATOM 2163 N N . ALA B 1 41 ? -7.312 15.984 -7.426 1 98.38 41 ALA B N 1
ATOM 2164 C CA . ALA B 1 41 ? -7.527 17.25 -8.141 1 98.38 41 ALA B CA 1
ATOM 2165 C C . ALA B 1 41 ? -6.406 17.516 -9.141 1 98.38 41 ALA B C 1
ATOM 2167 O O . ALA B 1 41 ? -6.641 18.078 -10.203 1 98.38 41 ALA B O 1
ATOM 2168 N N . MET B 1 42 ? -5.234 16.984 -8.859 1 98.25 42 MET B N 1
ATOM 2169 C CA . MET B 1 42 ? -4.047 17.188 -9.688 1 98.25 42 MET B CA 1
ATOM 2170 C C . MET B 1 42 ? -3.982 16.156 -10.812 1 98.25 42 MET B C 1
ATOM 2172 O O . MET B 1 42 ? -3.102 16.234 -11.672 1 98.25 42 MET B O 1
ATOM 2176 N N . ASN B 1 43 ? -4.895 15.172 -10.812 1 98.12 43 ASN B N 1
ATOM 2177 C CA . ASN B 1 43 ? -4.75 14.031 -11.711 1 98.12 43 ASN B CA 1
ATOM 2178 C C . ASN B 1 43 ? -3.357 13.414 -11.617 1 98.12 43 ASN B C 1
ATOM 2180 O O . ASN B 1 43 ? -2.725 13.148 -12.641 1 98.12 43 ASN B O 1
ATOM 2184 N N . TRP B 1 44 ? -2.875 13.234 -10.422 1 98.69 44 TRP B N 1
ATOM 2185 C CA . TRP B 1 44 ? -1.544 12.695 -10.164 1 98.69 44 TRP B CA 1
ATOM 2186 C C . TRP B 1 44 ? -1.38 11.32 -10.805 1 98.69 44 TRP B C 1
ATOM 2188 O O . TRP B 1 44 ? -2.244 10.453 -10.664 1 98.69 44 TRP B O 1
ATOM 2198 N N . ASN B 1 45 ? -0.339 11.133 -11.57 1 98.56 45 ASN B N 1
ATOM 2199 C CA . ASN B 1 45 ? 0.025 9.82 -12.102 1 98.56 45 ASN B CA 1
ATOM 2200 C C . ASN B 1 45 ? 0.758 8.977 -11.062 1 98.56 45 ASN B C 1
ATOM 2202 O O . ASN B 1 45 ? 1.909 9.258 -10.727 1 98.56 45 ASN B O 1
ATOM 2206 N N . PRO B 1 46 ? 0.104 7.957 -10.609 1 98.75 46 PRO B N 1
ATOM 2207 C CA . PRO B 1 46 ? 0.741 7.176 -9.539 1 98.75 46 PRO B CA 1
ATOM 2208 C C . PRO B 1 46 ? 1.641 6.066 -10.078 1 98.75 46 PRO B C 1
ATOM 2210 O O . PRO B 1 46 ? 2.268 5.344 -9.297 1 98.75 46 PRO B O 1
ATOM 2213 N N . VAL B 1 47 ? 1.846 5.895 -11.375 1 98.81 47 VAL B N 1
ATOM 2214 C CA . VAL B 1 47 ? 2.539 4.75 -11.961 1 98.81 47 VAL B CA 1
ATOM 2215 C C . VAL B 1 47 ? 4.012 5.094 -12.172 1 98.81 47 VAL B C 1
ATOM 2217 O O . VAL B 1 47 ? 4.348 5.914 -13.023 1 98.81 47 VAL B O 1
ATOM 2220 N N . ALA B 1 48 ? 4.879 4.492 -11.359 1 98.69 48 ALA B N 1
ATOM 2221 C CA . ALA B 1 48 ? 6.32 4.625 -11.562 1 98.69 48 ALA B CA 1
ATOM 2222 C C . ALA B 1 48 ? 6.77 3.854 -12.805 1 98.69 48 ALA B C 1
ATOM 2224 O O . ALA B 1 48 ? 6.598 2.635 -12.883 1 98.69 48 ALA B O 1
ATOM 2225 N N . SER B 1 49 ? 7.316 4.512 -13.758 1 97.56 49 SER B N 1
ATOM 2226 C CA . SER B 1 49 ? 7.703 3.889 -15.016 1 97.56 49 SER B CA 1
ATOM 2227 C C . SER B 1 49 ? 8.844 4.648 -15.688 1 97.56 49 SER B C 1
ATOM 2229 O O . SER B 1 49 ? 9.328 5.652 -15.148 1 97.56 49 SER B O 1
ATOM 2231 N N . ALA B 1 50 ? 9.234 4.164 -16.828 1 95.94 50 ALA B N 1
ATOM 2232 C CA . ALA B 1 50 ? 10.289 4.801 -17.609 1 95.94 50 ALA B CA 1
ATOM 2233 C C . ALA B 1 50 ? 9.891 6.219 -18.016 1 95.94 50 ALA B C 1
ATOM 2235 O O . ALA B 1 50 ? 10.758 7.062 -18.266 1 95.94 50 ALA B O 1
ATOM 2236 N N . ALA B 1 51 ? 8.617 6.508 -18.047 1 94.62 51 ALA B N 1
ATOM 2237 C CA . ALA B 1 51 ? 8.109 7.816 -18.453 1 94.62 51 ALA B CA 1
ATOM 2238 C C . ALA B 1 51 ? 8.5 8.898 -17.453 1 94.62 51 ALA B C 1
ATOM 2240 O O . ALA B 1 51 ? 8.398 10.094 -17.75 1 94.62 51 ALA B O 1
ATOM 2241 N N . ASP B 1 52 ? 8.992 8.492 -16.328 1 97.38 52 ASP B N 1
ATOM 2242 C CA . ASP B 1 52 ? 9.375 9.43 -15.281 1 97.38 52 ASP B CA 1
ATOM 2243 C C . ASP B 1 52 ? 10.719 10.078 -15.586 1 97.38 52 ASP B C 1
ATOM 2245 O O . ASP B 1 52 ? 11.109 11.055 -14.938 1 97.38 52 ASP B O 1
ATOM 2249 N N . PHE B 1 53 ? 11.328 9.484 -16.609 1 95.69 53 PHE B N 1
ATOM 2250 C CA . PHE B 1 53 ? 12.672 9.938 -16.938 1 95.69 53 PHE B CA 1
ATOM 2251 C C . PHE B 1 53 ? 12.773 10.32 -18.406 1 95.69 53 PHE B C 1
ATOM 2253 O O . PHE B 1 53 ? 12.695 9.469 -19.297 1 95.69 53 PHE B O 1
ATOM 2260 N N . ALA B 1 54 ? 12.922 11.586 -18.641 1 88.44 54 ALA B N 1
ATOM 2261 C CA . ALA B 1 54 ? 13.016 12.07 -20.016 1 88.44 54 ALA B CA 1
ATOM 2262 C C . ALA B 1 54 ? 14.266 11.523 -20.719 1 88.44 54 ALA B C 1
ATOM 2264 O O . ALA B 1 54 ? 14.227 11.172 -21.891 1 88.44 54 ALA B O 1
ATOM 2265 N N . GLU B 1 55 ? 15.383 11.43 -19.984 1 89.19 55 GLU B N 1
ATOM 2266 C CA . GLU B 1 55 ? 16.641 10.875 -20.453 1 89.19 55 GLU B CA 1
ATOM 2267 C C . GLU B 1 55 ? 17.094 9.688 -19.609 1 89.19 55 GLU B C 1
ATOM 2269 O O . GLU B 1 55 ? 17.344 9.828 -18.422 1 89.19 55 GLU B O 1
ATOM 2274 N N . ARG B 1 56 ? 17.141 8.57 -20.281 1 92 56 ARG B N 1
ATOM 2275 C CA . ARG B 1 56 ? 17.531 7.355 -19.578 1 92 56 ARG B CA 1
ATOM 2276 C C . ARG B 1 56 ? 19.047 7.191 -19.594 1 92 56 ARG B C 1
ATOM 2278 O O . ARG B 1 56 ? 19.703 7.387 -20.625 1 92 56 ARG B O 1
ATOM 2285 N N . ALA B 1 57 ? 19.578 6.977 -18.406 1 92.62 57 ALA B N 1
ATOM 2286 C CA . ALA B 1 57 ? 21 6.621 -18.344 1 92.62 57 ALA B CA 1
ATOM 2287 C C . ALA B 1 57 ? 21.266 5.289 -19.047 1 92.62 57 ALA B C 1
ATOM 2289 O O . ALA B 1 57 ? 22.266 5.141 -19.75 1 92.62 57 ALA B O 1
ATOM 2290 N N . ASP B 1 58 ? 20.375 4.316 -18.844 1 94.25 58 ASP B N 1
ATOM 2291 C CA . ASP B 1 58 ? 20.375 3.043 -19.562 1 94.25 58 ASP B CA 1
ATOM 2292 C C . ASP B 1 58 ? 19.047 2.807 -20.25 1 94.25 58 ASP B C 1
ATOM 2294 O O . ASP B 1 58 ? 18.078 2.369 -19.625 1 94.25 58 ASP B O 1
ATOM 2298 N N . PRO B 1 59 ? 18.969 3.035 -21.484 1 93.25 59 PRO B N 1
ATOM 2299 C CA . PRO B 1 59 ? 17.703 2.934 -22.203 1 93.25 59 PRO B CA 1
ATOM 2300 C C . PRO B 1 59 ? 17.234 1.489 -22.391 1 93.25 59 PRO B C 1
ATOM 2302 O O . PRO B 1 59 ? 16.078 1.246 -22.719 1 93.25 59 PRO B O 1
ATOM 2305 N N . ASP B 1 60 ? 18.109 0.528 -22.188 1 95.31 60 ASP B N 1
ATOM 2306 C CA . ASP B 1 60 ? 17.797 -0.861 -22.5 1 95.31 60 ASP B CA 1
ATOM 2307 C C . ASP B 1 60 ? 17.297 -1.615 -21.281 1 95.31 60 ASP B C 1
ATOM 2309 O O . ASP B 1 60 ? 16.75 -2.713 -21.391 1 95.31 60 ASP B O 1
ATOM 2313 N N . TYR B 1 61 ? 17.531 -1.001 -20.109 1 96.88 61 TYR B N 1
ATOM 2314 C CA . TYR B 1 61 ? 17.172 -1.686 -18.875 1 96.88 61 TYR B CA 1
ATOM 2315 C C . TYR B 1 61 ? 16.891 -0.686 -17.766 1 96.88 61 TYR B C 1
ATOM 2317 O O . TYR B 1 61 ? 17.797 0.033 -17.328 1 96.88 61 TYR B O 1
ATOM 2325 N N . LEU B 1 62 ? 15.703 -0.725 -17.25 1 97.12 62 LEU B N 1
ATOM 2326 C CA . LEU B 1 62 ? 15.297 0.261 -16.25 1 97.12 62 LEU B CA 1
ATOM 2327 C C . LEU B 1 62 ? 15.609 -0.231 -14.844 1 97.12 62 LEU B C 1
ATOM 2329 O O . LEU B 1 62 ? 15.008 -1.195 -14.375 1 97.12 62 LEU B O 1
ATOM 2333 N N . VAL B 1 63 ? 16.562 0.339 -14.266 1 96.19 63 VAL B N 1
ATOM 2334 C CA . VAL B 1 63 ? 16.719 0.307 -12.812 1 96.19 63 VAL B CA 1
ATOM 2335 C C . VAL B 1 63 ? 16.203 1.61 -12.203 1 96.19 63 VAL B C 1
ATOM 2337 O O . VAL B 1 63 ? 16.906 2.623 -12.203 1 96.19 63 VAL B O 1
ATOM 2340 N N . TYR B 1 64 ? 15.047 1.604 -11.703 1 96.88 64 TYR B N 1
ATOM 2341 C CA . TYR B 1 64 ? 14.281 2.801 -11.391 1 96.88 64 TYR B CA 1
ATOM 2342 C C . TYR B 1 64 ? 15.047 3.713 -10.438 1 96.88 64 TYR B C 1
ATOM 2344 O O . TYR B 1 64 ? 15.219 4.902 -10.711 1 96.88 64 TYR B O 1
ATOM 2352 N N . ALA B 1 65 ? 15.602 3.113 -9.336 1 95.62 65 ALA B N 1
ATOM 2353 C CA . ALA B 1 65 ? 16.328 3.91 -8.352 1 95.62 65 ALA B CA 1
ATOM 2354 C C . ALA B 1 65 ? 17.578 4.531 -8.961 1 95.62 65 ALA B C 1
ATOM 2356 O O . ALA B 1 65 ? 17.938 5.664 -8.641 1 95.62 65 ALA B O 1
ATOM 2357 N N . LEU B 1 66 ? 18.234 3.789 -9.797 1 95.62 66 LEU B N 1
ATOM 2358 C CA . LEU B 1 66 ? 19.438 4.305 -10.453 1 95.62 66 LEU B CA 1
ATOM 2359 C C . LEU B 1 66 ? 19.094 5.457 -11.391 1 95.62 66 LEU B C 1
ATOM 2361 O O . LEU B 1 66 ? 19.797 6.461 -11.445 1 95.62 66 LEU B O 1
ATOM 2365 N N . GLU B 1 67 ? 18 5.285 -12.125 1 97.38 67 GLU B N 1
ATOM 2366 C CA . GLU B 1 67 ? 17.547 6.363 -13.008 1 97.38 67 GLU B CA 1
ATOM 2367 C C . GLU B 1 67 ? 17.203 7.613 -12.211 1 97.38 67 GLU B C 1
ATOM 2369 O O . GLU B 1 67 ? 17.453 8.734 -12.664 1 97.38 67 GLU B O 1
ATOM 2374 N N . GLN B 1 68 ? 16.594 7.422 -11.047 1 97.25 68 GLN B N 1
ATOM 2375 C CA . GLN B 1 68 ? 16.312 8.555 -10.172 1 97.25 68 GLN B CA 1
ATOM 2376 C C . GLN B 1 68 ? 17.594 9.297 -9.805 1 97.25 68 GLN B C 1
ATOM 2378 O O . GLN B 1 68 ? 17.672 10.523 -9.945 1 97.25 68 GLN B O 1
ATOM 2383 N N . ARG B 1 69 ? 18.625 8.609 -9.438 1 95.69 69 ARG B N 1
ATOM 2384 C CA . ARG B 1 69 ? 19.891 9.219 -9.031 1 95.69 69 ARG B CA 1
ATOM 2385 C C . ARG B 1 69 ? 20.531 9.977 -10.188 1 95.69 69 ARG B C 1
ATOM 2387 O O . ARG B 1 69 ? 21.016 11.094 -10.016 1 95.69 69 ARG B O 1
ATOM 2394 N N . GLU B 1 70 ? 20.484 9.312 -11.289 1 96.25 70 GLU B N 1
ATOM 2395 C CA . GLU B 1 70 ? 21.062 9.938 -12.469 1 96.25 70 GLU B CA 1
ATOM 2396 C C . GLU B 1 70 ? 20.297 11.195 -12.859 1 96.25 70 GLU B C 1
ATOM 2398 O O . GLU B 1 70 ? 20.891 12.195 -13.266 1 96.25 70 GLU B O 1
ATOM 2403 N N . SER B 1 71 ? 19 11.125 -12.773 1 95.62 71 SER B N 1
ATOM 2404 C CA . SER B 1 71 ? 18.156 12.266 -13.125 1 95.62 71 SER B CA 1
ATOM 2405 C C . SER B 1 71 ? 18.375 13.422 -12.164 1 95.62 71 SER B C 1
ATOM 2407 O O . SER B 1 71 ? 18.312 14.586 -12.555 1 95.62 71 SER B O 1
ATOM 2409 N N . VAL B 1 72 ? 18.609 13.078 -10.914 1 94 72 VAL B N 1
ATOM 2410 C CA . VAL B 1 72 ? 18.906 14.109 -9.93 1 94 72 VAL B CA 1
ATOM 2411 C C . VAL B 1 72 ? 20.203 14.82 -10.305 1 94 72 VAL B C 1
ATOM 2413 O O . VAL B 1 72 ? 20.266 16.062 -10.328 1 94 72 VAL B O 1
ATOM 2416 N N . LYS B 1 73 ? 21.188 14.055 -10.625 1 93.5 73 LYS B N 1
ATOM 2417 C CA . LYS B 1 73 ? 22.484 14.602 -11.016 1 93.5 73 LYS B CA 1
ATOM 2418 C C . LYS B 1 73 ? 22.344 15.516 -12.234 1 93.5 73 LYS B C 1
ATOM 2420 O O . LYS B 1 73 ? 22.984 16.562 -12.305 1 93.5 73 LYS B O 1
ATOM 2425 N N . ARG B 1 74 ? 21.469 15.148 -13.07 1 94.19 74 ARG B N 1
ATOM 2426 C CA . ARG B 1 74 ? 21.328 15.867 -14.336 1 94.19 74 ARG B CA 1
ATOM 2427 C C . ARG B 1 74 ? 20.234 16.922 -14.234 1 94.19 74 ARG B C 1
ATOM 2429 O O . ARG B 1 74 ? 19.984 17.672 -15.188 1 94.19 74 ARG B O 1
ATOM 2436 N N . GLN B 1 75 ? 19.516 16.953 -13.141 1 92.69 75 GLN B N 1
ATOM 2437 C CA . GLN B 1 75 ? 18.391 17.859 -12.945 1 92.69 75 GLN B CA 1
ATOM 2438 C C . GLN B 1 75 ? 17.328 17.641 -14.008 1 92.69 75 GLN B C 1
ATOM 2440 O O . GLN B 1 75 ? 16.859 18.609 -14.625 1 92.69 75 GLN B O 1
ATOM 2445 N N . SER B 1 76 ? 17.047 16.375 -14.211 1 93.06 76 SER B N 1
ATOM 2446 C CA . SER B 1 76 ? 16.156 16.031 -15.32 1 93.06 76 SER B CA 1
ATOM 2447 C C . SER B 1 76 ? 14.992 15.172 -14.852 1 93.06 76 SER B C 1
ATOM 2449 O O . SER B 1 76 ? 14.43 14.398 -15.633 1 93.06 76 SER B O 1
ATOM 2451 N N . LEU B 1 77 ? 14.633 15.242 -13.617 1 94.88 77 LEU B N 1
ATOM 2452 C CA . LEU B 1 77 ? 13.43 14.555 -13.164 1 94.88 77 LEU B CA 1
ATOM 2453 C C . LEU B 1 77 ? 12.195 15.07 -13.898 1 94.88 77 LEU B C 1
ATOM 2455 O O . LEU B 1 77 ? 12.148 16.234 -14.297 1 94.88 77 LEU B O 1
ATOM 2459 N N . ALA B 1 78 ? 11.25 14.172 -14.117 1 97.06 78 ALA B N 1
ATOM 2460 C CA . ALA B 1 78 ? 9.977 14.633 -14.672 1 97.06 78 ALA B CA 1
ATOM 2461 C C . ALA B 1 78 ? 9.438 15.828 -13.883 1 97.06 78 ALA B C 1
ATOM 2463 O O . ALA B 1 78 ? 9.562 15.883 -12.656 1 97.06 78 ALA B O 1
ATOM 2464 N N . ALA B 1 79 ? 8.75 16.781 -14.523 1 97.25 79 ALA B N 1
ATOM 2465 C CA . ALA B 1 79 ? 8.352 18.047 -13.938 1 97.25 79 ALA B CA 1
ATOM 2466 C C . ALA B 1 79 ? 7.398 17.844 -12.766 1 97.25 79 ALA B C 1
ATOM 2468 O O . ALA B 1 79 ? 7.469 18.562 -11.758 1 97.25 79 ALA B O 1
ATOM 2469 N N . ASP B 1 80 ? 6.477 16.922 -12.938 1 98.31 80 ASP B N 1
ATOM 2470 C CA . ASP B 1 80 ? 5.516 16.688 -11.867 1 98.31 80 ASP B CA 1
ATOM 2471 C C . ASP B 1 80 ? 6.203 16.109 -10.625 1 98.31 80 ASP B C 1
ATOM 2473 O O . ASP B 1 80 ? 5.871 16.484 -9.5 1 98.31 80 ASP B O 1
ATOM 2477 N N . ILE B 1 81 ? 7.188 15.258 -10.812 1 98.5 81 ILE B N 1
ATOM 2478 C CA . ILE B 1 81 ? 7.957 14.688 -9.711 1 98.5 81 ILE B CA 1
ATOM 2479 C C . ILE B 1 81 ? 8.781 15.789 -9.031 1 98.5 81 ILE B C 1
ATOM 2481 O O . ILE B 1 81 ? 8.781 15.898 -7.805 1 98.5 81 ILE B O 1
ATOM 2485 N N . GLN B 1 82 ? 9.438 16.547 -9.852 1 97.88 82 GLN B N 1
ATOM 2486 C CA . GLN B 1 82 ? 10.258 17.625 -9.305 1 97.88 82 GLN B CA 1
ATOM 2487 C C . GLN B 1 82 ? 9.414 18.594 -8.477 1 97.88 82 GLN B C 1
ATOM 2489 O O . GLN B 1 82 ? 9.828 19.031 -7.406 1 97.88 82 GLN B O 1
ATOM 2494 N N . ALA B 1 83 ? 8.258 18.953 -8.984 1 98.69 83 ALA B N 1
ATOM 2495 C CA . ALA B 1 83 ? 7.375 19.875 -8.281 1 98.69 83 ALA B CA 1
ATOM 2496 C C . ALA B 1 83 ? 7.004 19.328 -6.902 1 98.69 83 ALA B C 1
ATOM 2498 O O . ALA B 1 83 ? 7.039 20.062 -5.91 1 98.69 83 ALA B O 1
ATOM 2499 N N . GLU B 1 84 ? 6.664 18.062 -6.82 1 98.88 84 GLU B N 1
ATOM 2500 C CA . GLU B 1 84 ? 6.293 17.469 -5.543 1 98.88 84 GLU B CA 1
ATOM 2501 C C . GLU B 1 84 ? 7.508 17.297 -4.637 1 98.88 84 GLU B C 1
ATOM 2503 O O . GLU B 1 84 ? 7.418 17.484 -3.422 1 98.88 84 GLU B O 1
ATOM 2508 N N . LEU B 1 85 ? 8.617 16.938 -5.219 1 98.75 85 LEU B N 1
ATOM 2509 C CA . LEU B 1 85 ? 9.859 16.828 -4.457 1 98.75 85 LEU B CA 1
ATOM 2510 C C . LEU B 1 85 ? 10.227 18.172 -3.84 1 98.75 85 LEU B C 1
ATOM 2512 O O . LEU B 1 85 ? 10.633 18.234 -2.676 1 98.75 85 LEU B O 1
ATOM 2516 N N . ASP B 1 86 ? 10.094 19.266 -4.621 1 98.81 86 ASP B N 1
ATOM 2517 C CA . ASP B 1 86 ? 10.383 20.594 -4.121 1 98.81 86 ASP B CA 1
ATOM 2518 C C . ASP B 1 86 ? 9.508 20.938 -2.914 1 98.81 86 ASP B C 1
ATOM 2520 O O . ASP B 1 86 ? 9.992 21.5 -1.927 1 98.81 86 ASP B O 1
ATOM 2524 N N . LYS B 1 87 ? 8.234 20.594 -2.99 1 98.94 87 LYS B N 1
ATOM 2525 C CA . LYS B 1 87 ? 7.332 20.828 -1.863 1 98.94 87 LYS B CA 1
ATOM 2526 C C . LYS B 1 87 ? 7.773 20.031 -0.637 1 98.94 87 LYS B C 1
ATOM 2528 O O . LYS B 1 87 ? 7.738 20.547 0.485 1 98.94 87 LYS B O 1
ATOM 2533 N N . LEU B 1 88 ? 8.164 18.812 -0.897 1 98.94 88 LEU B N 1
ATOM 2534 C CA . LEU B 1 88 ? 8.594 17.938 0.186 1 98.94 88 LEU B CA 1
ATOM 2535 C C . LEU B 1 88 ? 9.844 18.484 0.87 1 98.94 88 LEU B C 1
ATOM 2537 O O . LEU B 1 88 ? 9.922 18.5 2.102 1 98.94 88 LEU B O 1
ATOM 2541 N N . LEU B 1 89 ? 10.773 18.922 0.076 1 98.81 89 LEU B N 1
ATOM 2542 C CA . LEU B 1 89 ? 12.016 19.453 0.609 1 98.81 89 LEU B CA 1
ATOM 2543 C C . LEU B 1 89 ? 11.781 20.781 1.311 1 98.81 89 LEU B C 1
ATOM 2545 O O . LEU B 1 89 ? 12.477 21.125 2.271 1 98.81 89 LEU B O 1
ATOM 2549 N N . TRP B 1 90 ? 10.805 21.516 0.877 1 98.88 90 TRP B N 1
ATOM 2550 C CA . TRP B 1 90 ? 10.406 22.797 1.455 1 98.88 90 TRP B CA 1
ATOM 2551 C C . TRP B 1 90 ? 9.781 22.609 2.834 1 98.88 90 TRP B C 1
ATOM 2553 O O . TRP B 1 90 ? 9.984 23.422 3.734 1 98.88 90 TRP B O 1
ATOM 2563 N N . ALA B 1 91 ? 9.18 21.531 3.125 1 98.88 91 ALA B N 1
ATOM 2564 C CA . ALA B 1 91 ? 8.328 21.328 4.289 1 98.88 91 ALA B CA 1
ATOM 2565 C C . ALA B 1 91 ? 9.148 20.938 5.512 1 98.88 91 ALA B C 1
ATOM 2567 O O . ALA B 1 91 ? 10.117 20.172 5.398 1 98.88 91 ALA B O 1
ATOM 2568 N N . ASP B 1 92 ? 8.766 21.422 6.645 1 98.69 92 ASP B N 1
ATOM 2569 C CA . ASP B 1 92 ? 9.234 20.953 7.945 1 98.69 92 ASP B CA 1
ATOM 2570 C C . ASP B 1 92 ? 8.367 19.812 8.461 1 98.69 92 ASP B C 1
ATOM 2572 O O . ASP B 1 92 ? 8.844 18.953 9.211 1 98.69 92 ASP B O 1
ATOM 2576 N N . LEU B 1 93 ? 7.078 19.844 8.062 1 98.81 93 LEU B N 1
ATOM 2577 C CA . LEU B 1 93 ? 6.07 18.859 8.445 1 98.81 93 LEU B CA 1
ATOM 2578 C C . LEU B 1 93 ? 5.309 18.359 7.227 1 98.81 93 LEU B C 1
ATOM 2580 O O . LEU B 1 93 ? 4.766 19.156 6.457 1 98.81 93 LEU B O 1
ATOM 2584 N N . LEU B 1 94 ? 5.336 17.078 7.051 1 98.94 94 LEU B N 1
ATOM 2585 C CA . LEU B 1 94 ? 4.504 16.406 6.059 1 98.94 94 LEU B CA 1
ATOM 2586 C C . LEU B 1 94 ? 3.27 15.797 6.715 1 98.94 94 LEU B C 1
ATOM 2588 O O . LEU B 1 94 ? 3.383 15.055 7.688 1 98.94 94 LEU B O 1
ATOM 2592 N N . ILE B 1 95 ? 2.078 16.172 6.262 1 98.94 95 ILE B N 1
ATOM 2593 C CA . ILE B 1 95 ? 0.843 15.516 6.688 1 98.94 95 ILE B CA 1
ATOM 2594 C C . ILE B 1 95 ? 0.271 14.688 5.539 1 98.94 95 ILE B C 1
ATOM 2596 O O . ILE B 1 95 ? -0.013 15.219 4.465 1 98.94 95 ILE B O 1
ATOM 2600 N N . LEU B 1 96 ? 0.203 13.414 5.711 1 98.94 96 LEU B N 1
ATOM 2601 C CA . LEU B 1 96 ? -0.516 12.539 4.789 1 98.94 96 LEU B CA 1
ATOM 2602 C C . LEU B 1 96 ? -1.972 12.383 5.215 1 98.94 96 LEU B C 1
ATOM 2604 O O . LEU B 1 96 ? -2.252 11.945 6.336 1 98.94 96 LEU B O 1
ATOM 2608 N N . ASN B 1 97 ? -2.9 12.758 4.379 1 98.94 97 ASN B N 1
ATOM 2609 C CA . ASN B 1 97 ? -4.328 12.797 4.676 1 98.94 97 ASN B CA 1
ATOM 2610 C C . ASN B 1 97 ? -5.125 11.914 3.723 1 98.94 97 ASN B C 1
ATOM 2612 O O . ASN B 1 97 ? -5.27 12.242 2.543 1 98.94 97 ASN B O 1
ATOM 2616 N N . PHE B 1 98 ? -5.652 10.758 4.234 1 98.88 98 PHE B N 1
ATOM 2617 C CA . PHE B 1 98 ? -6.223 9.773 3.324 1 98.88 98 PHE B CA 1
ATOM 2618 C C . PHE B 1 98 ? -7.168 8.828 4.066 1 98.88 98 PHE B C 1
ATOM 2620 O O . PHE B 1 98 ? -7.129 8.75 5.297 1 98.88 98 PHE B O 1
ATOM 2627 N N . PRO B 1 99 ? -8.094 8.172 3.334 1 98.69 99 PRO B N 1
ATOM 2628 C CA . PRO B 1 99 ? -8.812 7.023 3.877 1 98.69 99 PRO B CA 1
ATOM 2629 C C . PRO B 1 99 ? -8 5.73 3.807 1 98.69 99 PRO B C 1
ATOM 2631 O O . PRO B 1 99 ? -7.184 5.559 2.9 1 98.69 99 PRO B O 1
ATOM 2634 N N . ILE B 1 100 ? -8.25 4.816 4.68 1 98.06 100 ILE B N 1
ATOM 2635 C CA . ILE B 1 100 ? -7.602 3.514 4.582 1 98.06 100 ILE B CA 1
ATOM 2636 C C . ILE B 1 100 ? -8.289 2.674 3.508 1 98.06 100 ILE B C 1
ATOM 2638 O O . ILE B 1 100 ? -9.516 2.539 3.504 1 98.06 100 ILE B O 1
ATOM 2642 N N . TYR B 1 101 ? -7.594 2.227 2.561 1 97.75 101 TYR B N 1
ATOM 2643 C CA . TYR B 1 101 ? -8.008 1.21 1.601 1 97.75 101 TYR B CA 1
ATOM 2644 C C . TYR B 1 101 ? -7.18 -0.061 1.762 1 97.75 101 TYR B C 1
ATOM 2646 O O . TYR B 1 101 ? -5.957 -0.039 1.595 1 97.75 101 TYR B O 1
ATOM 2654 N N . TRP B 1 102 ? -7.883 -1.145 2.178 1 97.69 102 TRP B N 1
ATOM 2655 C CA . TRP B 1 102 ? -7.215 -2.434 2.322 1 97.69 102 TRP B CA 1
ATOM 2656 C C . TRP B 1 102 ? -6.027 -2.328 3.277 1 97.69 102 TRP B C 1
ATOM 2658 O O . TRP B 1 102 ? -4.926 -2.771 2.955 1 97.69 102 TRP B O 1
ATOM 2668 N N . PHE B 1 103 ? -6.277 -1.636 4.422 1 97.31 103 PHE B N 1
ATOM 2669 C CA . PHE B 1 103 ? -5.359 -1.46 5.539 1 97.31 103 PHE B CA 1
ATOM 2670 C C . PHE B 1 103 ? -4.074 -0.78 5.082 1 97.31 103 PHE B C 1
ATOM 2672 O O . PHE B 1 103 ? -3.002 -1.028 5.637 1 97.31 103 PHE B O 1
ATOM 2679 N N . SER B 1 104 ? -4.18 0.061 4.07 1 97.69 104 SER B N 1
ATOM 2680 C CA . SER B 1 104 ? -3.07 0.826 3.512 1 97.69 104 SER B CA 1
ATOM 2681 C C . SER B 1 104 ? -3.557 2.119 2.869 1 97.69 104 SER B C 1
ATOM 2683 O O . SER B 1 104 ? -4.695 2.539 3.09 1 97.69 104 SER B O 1
ATOM 2685 N N . VAL B 1 105 ? -2.676 2.816 2.234 1 98.62 105 VAL B N 1
ATOM 2686 C CA . VAL B 1 105 ? -2.992 4.059 1.537 1 98.62 105 VAL B CA 1
ATOM 2687 C C . VAL B 1 105 ? -3.664 3.746 0.202 1 98.62 105 VAL B C 1
ATOM 2689 O O . VAL B 1 105 ? -3.488 2.654 -0.347 1 98.62 105 VAL B O 1
ATOM 2692 N N . PRO B 1 106 ? -4.461 4.707 -0.316 1 98.81 106 PRO B N 1
ATOM 2693 C CA . PRO B 1 106 ? -4.934 4.543 -1.692 1 98.81 106 PRO B CA 1
ATOM 2694 C C . PRO B 1 106 ? -3.791 4.469 -2.703 1 98.81 106 PRO B C 1
ATOM 2696 O O . PRO B 1 106 ? -2.713 5.02 -2.465 1 98.81 106 PRO B O 1
ATOM 2699 N N . ALA B 1 107 ? -4.062 3.822 -3.809 1 98.88 107 ALA B N 1
ATOM 2700 C CA . ALA B 1 107 ? -3.037 3.607 -4.828 1 98.88 107 ALA B CA 1
ATOM 2701 C C . ALA B 1 107 ? -2.422 4.93 -5.273 1 98.88 107 ALA B C 1
ATOM 2703 O O . ALA B 1 107 ? -1.218 5.008 -5.527 1 98.88 107 ALA B O 1
ATOM 2704 N N . ILE B 1 108 ? -3.266 5.953 -5.371 1 98.94 108 ILE B N 1
ATOM 2705 C CA . ILE B 1 108 ? -2.783 7.23 -5.883 1 98.94 108 ILE B CA 1
ATOM 2706 C C . ILE B 1 108 ? -1.751 7.812 -4.922 1 98.94 108 ILE B C 1
ATOM 2708 O O . ILE B 1 108 ? -0.75 8.391 -5.352 1 98.94 108 ILE B O 1
ATOM 2712 N N . LEU B 1 109 ? -1.943 7.637 -3.631 1 98.94 109 LEU B N 1
ATOM 2713 C CA . LEU B 1 109 ? -0.97 8.094 -2.645 1 98.94 109 LEU B CA 1
ATOM 2714 C C . LEU B 1 109 ? 0.251 7.18 -2.623 1 98.94 109 LEU B C 1
ATOM 2716 O O . LEU B 1 109 ? 1.381 7.648 -2.473 1 98.94 109 LEU B O 1
ATOM 2720 N N . LYS B 1 110 ? 0.045 5.848 -2.752 1 98.88 110 LYS B N 1
ATOM 2721 C CA . LYS B 1 110 ? 1.183 4.938 -2.861 1 98.88 110 LYS B CA 1
ATOM 2722 C C . LYS B 1 110 ? 2.1 5.344 -4.012 1 98.88 110 LYS B C 1
ATOM 2724 O O . LYS B 1 110 ? 3.322 5.227 -3.908 1 98.88 110 LYS B O 1
ATOM 2729 N N . GLY B 1 111 ? 1.5 5.738 -5.086 1 98.94 111 GLY B N 1
ATOM 2730 C CA . GLY B 1 111 ? 2.281 6.199 -6.223 1 98.94 111 GLY B CA 1
ATOM 2731 C C . GLY B 1 111 ? 3.08 7.453 -5.93 1 98.94 111 GLY B C 1
ATOM 2732 O O . GLY B 1 111 ? 4.156 7.656 -6.496 1 98.94 111 GLY B O 1
ATOM 2733 N N . TRP B 1 112 ? 2.523 8.359 -5.094 1 98.94 112 TRP B N 1
ATOM 2734 C CA . TRP B 1 112 ? 3.277 9.523 -4.656 1 98.94 112 TRP B CA 1
ATOM 2735 C C . TRP B 1 112 ? 4.562 9.109 -3.949 1 98.94 112 TRP B C 1
ATOM 2737 O O . TRP B 1 112 ? 5.633 9.664 -4.215 1 98.94 112 TRP B O 1
ATOM 2747 N N . PHE B 1 113 ? 4.5 8.047 -3.07 1 98.88 113 PHE B N 1
ATOM 2748 C CA . PHE B 1 113 ? 5.703 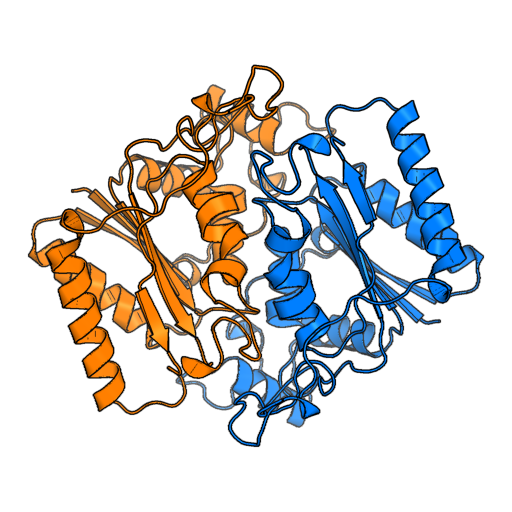7.523 -2.436 1 98.88 113 PHE B CA 1
ATOM 2749 C C . PHE B 1 113 ? 6.672 6.984 -3.477 1 98.88 113 PHE B C 1
ATOM 2751 O O . PHE B 1 113 ? 7.859 7.324 -3.465 1 98.88 113 PHE B O 1
ATOM 2758 N N . ASP B 1 114 ? 6.148 6.164 -4.391 1 98.81 114 ASP B N 1
ATOM 2759 C CA . ASP B 1 114 ? 6.969 5.449 -5.359 1 98.81 114 ASP B CA 1
ATOM 2760 C C . ASP B 1 114 ? 7.746 6.422 -6.246 1 98.81 114 ASP B C 1
ATOM 2762 O O . ASP B 1 114 ? 8.875 6.133 -6.652 1 98.81 114 ASP B O 1
ATOM 2766 N N . ARG B 1 115 ? 7.152 7.59 -6.531 1 98.81 115 ARG B N 1
ATOM 2767 C CA . ARG B 1 115 ? 7.711 8.461 -7.562 1 98.81 115 ARG B CA 1
ATOM 2768 C C . ARG B 1 115 ? 8.438 9.648 -6.945 1 98.81 115 ARG B C 1
ATOM 2770 O O . ARG B 1 115 ? 9.406 10.148 -7.512 1 98.81 115 ARG B O 1
ATOM 2777 N N . VAL B 1 116 ? 8.023 10.125 -5.762 1 98.88 116 VAL B N 1
ATOM 2778 C CA . VAL B 1 116 ? 8.477 11.414 -5.234 1 98.88 116 VAL B CA 1
ATOM 2779 C C . VAL B 1 116 ? 9.602 11.188 -4.227 1 98.88 116 VAL B C 1
ATOM 2781 O O . VAL B 1 116 ? 10.438 12.07 -4.008 1 98.88 116 VAL B O 1
ATOM 2784 N N . LEU B 1 117 ? 9.633 10.016 -3.496 1 98.81 117 LEU B N 1
ATOM 2785 C CA . LEU B 1 117 ? 10.75 9.688 -2.619 1 98.81 117 LEU B CA 1
ATOM 2786 C C . LEU B 1 117 ? 11.953 9.219 -3.43 1 98.81 117 LEU B C 1
ATOM 2788 O O . LEU B 1 117 ? 12.227 8.016 -3.498 1 98.81 117 LEU B O 1
ATOM 2792 N N . VAL B 1 118 ? 12.656 10.172 -3.891 1 98.38 118 VAL B N 1
ATOM 2793 C CA . VAL B 1 118 ? 13.656 10 -4.941 1 98.38 118 VAL B CA 1
ATOM 2794 C C . VAL B 1 118 ? 14.961 9.5 -4.332 1 98.38 118 VAL B C 1
ATOM 2796 O O . VAL B 1 118 ? 15.469 10.078 -3.369 1 98.38 118 VAL B O 1
ATOM 2799 N N . SER B 1 119 ? 15.461 8.445 -4.926 1 97.69 119 SER B N 1
ATOM 2800 C CA . SER B 1 119 ? 16.781 7.938 -4.535 1 97.69 119 SER B CA 1
ATOM 2801 C C . SER B 1 119 ? 17.859 8.984 -4.75 1 97.69 119 SER B C 1
ATOM 2803 O O . SER B 1 119 ? 17.859 9.688 -5.766 1 97.69 119 SER B O 1
ATOM 2805 N N . GLY B 1 120 ? 18.766 9.102 -3.922 1 96.12 120 GLY B N 1
ATOM 2806 C CA . GLY B 1 120 ? 19.797 10.109 -3.996 1 96.12 120 GLY B CA 1
ATOM 2807 C C . GLY B 1 120 ? 19.469 11.375 -3.229 1 96.12 120 GLY B C 1
ATOM 2808 O O . GLY B 1 120 ? 20.359 12.148 -2.871 1 96.12 120 GLY B O 1
ATOM 2809 N N . VAL B 1 121 ? 18.188 11.594 -3.047 1 98.12 121 VAL B N 1
ATOM 2810 C CA . VAL B 1 121 ? 17.75 12.766 -2.297 1 98.12 121 VAL B CA 1
ATOM 2811 C C . VAL B 1 121 ? 17.125 12.328 -0.977 1 98.12 121 VAL B C 1
ATOM 2813 O O . VAL B 1 121 ? 17.609 12.672 0.099 1 98.12 121 VAL B O 1
ATOM 2816 N N . CYS B 1 122 ? 16.109 11.453 -1.027 1 98.56 122 CYS B N 1
ATOM 2817 C CA . CYS B 1 122 ? 15.352 11.055 0.149 1 98.56 122 CYS B CA 1
ATOM 2818 C C . CYS B 1 122 ? 16 9.852 0.833 1 98.56 122 CYS B C 1
ATOM 2820 O O . CYS B 1 122 ? 15.805 9.641 2.031 1 98.56 122 CYS B O 1
ATOM 2822 N N . TYR B 1 123 ? 16.625 9.047 0.061 1 97.62 123 TYR B N 1
ATOM 2823 C CA . TYR B 1 123 ? 17.281 7.836 0.55 1 97.62 123 TYR B CA 1
ATOM 2824 C C . TYR B 1 123 ? 18.406 7.406 -0.385 1 97.62 123 TYR B C 1
ATOM 2826 O O . TYR B 1 123 ? 18.609 8.016 -1.437 1 97.62 123 TYR B O 1
ATOM 2834 N N . GLY B 1 124 ? 19.188 6.312 0.042 1 92.62 124 GLY B N 1
ATOM 2835 C CA . GLY B 1 124 ? 20.266 5.762 -0.772 1 92.62 124 GLY B CA 1
ATOM 2836 C C . GLY B 1 124 ? 21.406 5.219 0.049 1 92.62 124 GLY B C 1
ATOM 2837 O O . GLY B 1 124 ? 21.844 5.848 1.017 1 92.62 124 GLY B O 1
ATOM 2838 N N . GLY B 1 125 ? 21.859 4.039 -0.374 1 86.62 125 GLY B N 1
ATOM 2839 C CA . GLY B 1 125 ? 22.906 3.424 0.405 1 86.62 125 GLY B CA 1
ATOM 2840 C C . GLY B 1 125 ? 22.516 3.162 1.847 1 86.62 125 GLY B C 1
ATOM 2841 O O . GLY B 1 125 ? 21.5 2.52 2.111 1 86.62 125 GLY B O 1
ATOM 2842 N N . LYS B 1 126 ? 23.312 3.812 2.74 1 85.44 126 LYS B N 1
ATOM 2843 C CA . LYS B 1 126 ? 23.031 3.613 4.16 1 85.44 126 LYS B CA 1
ATOM 2844 C C . LYS B 1 126 ? 22.219 4.777 4.73 1 85.44 126 LYS B C 1
ATOM 2846 O O . LYS B 1 126 ? 22.234 5.012 5.941 1 85.44 126 LYS B O 1
ATOM 2851 N N . ARG B 1 127 ? 21.562 5.41 3.799 1 92.88 127 ARG B N 1
ATOM 2852 C CA . ARG B 1 127 ? 20.734 6.523 4.242 1 92.88 127 ARG B CA 1
ATOM 2853 C C . ARG B 1 127 ? 19.297 6.074 4.473 1 92.88 127 ARG B C 1
ATOM 2855 O O . ARG B 1 127 ? 18.406 6.398 3.684 1 92.88 127 ARG B O 1
ATOM 2862 N N . PHE B 1 128 ? 19.141 5.418 5.57 1 93.56 128 PHE B N 1
ATOM 2863 C CA . PHE B 1 128 ? 17.781 5.074 6.004 1 93.56 128 PHE B CA 1
ATOM 2864 C C . PHE B 1 128 ? 17.641 5.234 7.512 1 93.56 128 PHE B C 1
ATOM 2866 O O . PHE B 1 128 ? 18.641 5.336 8.227 1 93.56 128 PHE B O 1
ATOM 2873 N N . TYR B 1 129 ? 16.328 5.367 7.93 1 96.75 129 TYR B N 1
ATOM 2874 C CA . TYR B 1 129 ? 15.953 5.637 9.312 1 96.75 129 TYR B CA 1
ATOM 2875 C C . TYR B 1 129 ? 16.594 6.926 9.812 1 96.75 129 TYR B C 1
ATOM 2877 O O . TYR B 1 129 ? 16.422 7.988 9.211 1 96.75 129 TYR B O 1
ATOM 2885 N N . ASP B 1 130 ? 17.328 6.906 10.922 1 96.19 130 ASP B N 1
ATOM 2886 C CA . ASP B 1 130 ? 17.812 8.156 11.508 1 96.19 130 ASP B CA 1
ATOM 2887 C C . ASP B 1 130 ? 18.844 8.828 10.602 1 96.19 130 ASP B C 1
ATOM 2889 O O . ASP B 1 130 ? 19.188 9.992 10.805 1 96.19 130 ASP B O 1
ATOM 2893 N N . GLN B 1 131 ? 19.234 8.188 9.523 1 96.75 131 GLN B N 1
ATOM 2894 C CA . GLN B 1 131 ? 20.188 8.758 8.578 1 96.75 131 GLN B CA 1
ATOM 2895 C C . GLN B 1 131 ? 19.531 9 7.219 1 96.75 131 GLN B C 1
ATOM 2897 O O . GLN B 1 131 ? 20.219 9.25 6.23 1 96.75 131 GLN B O 1
ATOM 2902 N N . GLY B 1 132 ? 18.281 8.883 7.117 1 97.94 132 GLY B N 1
ATOM 2903 C CA . GLY B 1 132 ? 17.562 9.117 5.871 1 97.94 132 GLY B CA 1
ATOM 2904 C C . GLY B 1 132 ? 17.672 10.555 5.387 1 97.94 132 GLY B C 1
ATOM 2905 O O . GLY B 1 132 ? 18.047 11.445 6.148 1 97.94 132 GLY B O 1
ATOM 2906 N N . GLY B 1 133 ? 17.312 10.758 4.164 1 98.38 133 GLY B N 1
ATOM 2907 C CA . GLY B 1 133 ? 17.531 12.031 3.504 1 98.38 133 GLY B CA 1
ATOM 2908 C C . GLY B 1 133 ? 16.609 13.125 3.994 1 98.38 133 GLY B C 1
ATOM 2909 O O . GLY B 1 133 ? 16.828 14.305 3.73 1 98.38 133 GLY B O 1
ATOM 2910 N N . LEU B 1 134 ? 15.609 12.75 4.73 1 98.75 134 LEU B N 1
ATOM 2911 C CA . LEU B 1 134 ? 14.633 13.727 5.191 1 98.75 134 LEU B CA 1
ATOM 2912 C C . LEU B 1 134 ? 14.695 13.891 6.707 1 98.75 134 LEU B C 1
ATOM 2914 O O . LEU B 1 134 ? 13.727 14.328 7.332 1 98.75 134 LEU B O 1
ATOM 2918 N N . ALA B 1 135 ? 15.844 13.445 7.266 1 97.56 135 ALA B N 1
ATOM 2919 C CA . ALA B 1 135 ? 16.078 13.633 8.695 1 97.56 135 ALA B CA 1
ATOM 2920 C C . ALA B 1 135 ? 15.844 15.078 9.109 1 97.56 135 ALA B C 1
ATOM 2922 O O . ALA B 1 135 ? 16.219 16.016 8.383 1 97.56 135 ALA B O 1
ATOM 2923 N N . GLY B 1 136 ? 15.219 15.242 10.281 1 96.75 136 GLY B N 1
ATOM 2924 C CA . GLY B 1 136 ? 14.93 16.578 10.789 1 96.75 136 GLY B CA 1
ATOM 2925 C C . GLY B 1 136 ? 13.5 17.016 10.516 1 96.75 136 GLY B C 1
ATOM 2926 O O . GLY B 1 136 ? 13.008 17.953 11.141 1 96.75 136 GLY B O 1
ATOM 2927 N N . LYS B 1 137 ? 12.852 16.422 9.555 1 98.31 137 LYS B N 1
ATOM 2928 C CA . LYS B 1 137 ? 11.461 16.734 9.234 1 98.31 137 LYS B CA 1
ATOM 2929 C C . LYS B 1 137 ? 10.5 15.844 10.023 1 98.31 137 LYS B C 1
ATOM 2931 O O . LYS B 1 137 ? 10.883 14.75 10.461 1 98.31 137 LYS B O 1
ATOM 2936 N N . LYS B 1 138 ? 9.305 16.312 10.195 1 98.56 138 LYS B N 1
ATOM 2937 C CA . LYS B 1 138 ? 8.273 15.562 10.898 1 98.56 138 LYS B CA 1
ATOM 2938 C C . LYS B 1 138 ? 7.203 15.07 9.93 1 98.56 138 LYS B C 1
ATOM 2940 O O . LYS B 1 138 ? 7.016 15.648 8.852 1 98.56 138 LYS B O 1
ATOM 2945 N N . ALA B 1 139 ? 6.555 14.016 10.289 1 98.81 139 ALA B N 1
ATOM 2946 C CA . ALA B 1 139 ? 5.43 13.492 9.516 1 98.81 139 ALA B CA 1
ATOM 2947 C C . ALA B 1 139 ? 4.254 13.148 10.43 1 98.81 139 ALA B C 1
ATOM 2949 O O . ALA B 1 139 ? 4.445 12.625 11.531 1 98.81 139 ALA B O 1
ATOM 2950 N N . LEU B 1 140 ? 3.078 13.461 10.023 1 98.75 140 LEU B N 1
ATOM 2951 C CA . LEU B 1 140 ? 1.82 13.094 10.672 1 98.75 140 LEU B CA 1
ATOM 2952 C C . LEU B 1 140 ? 0.878 12.422 9.672 1 98.75 140 LEU B C 1
ATOM 2954 O O . LEU B 1 140 ? 0.631 12.945 8.594 1 98.75 140 LEU B O 1
ATOM 2958 N N . VAL B 1 141 ? 0.45 11.258 10.055 1 98.81 141 VAL B N 1
ATOM 2959 C CA . VAL B 1 141 ? -0.576 10.57 9.281 1 98.81 141 VAL B CA 1
ATOM 2960 C C . VAL B 1 141 ? -1.956 10.875 9.859 1 98.81 141 VAL B C 1
ATOM 2962 O O . VAL B 1 141 ? -2.195 10.672 11.047 1 98.81 141 VAL B O 1
ATOM 2965 N N . SER B 1 142 ? -2.795 11.445 9.07 1 98.81 142 SER B N 1
ATOM 2966 C CA . SER B 1 142 ? -4.207 11.664 9.367 1 98.81 142 SER B CA 1
ATOM 2967 C C . SER B 1 142 ? -5.098 10.781 8.5 1 98.81 142 SER B C 1
ATOM 2969 O O . SER B 1 142 ? -5.125 10.938 7.277 1 98.81 142 SER B O 1
ATOM 2971 N N . LEU B 1 143 ? -5.828 9.844 9.164 1 98.75 143 LEU B N 1
ATOM 2972 C CA . LEU B 1 143 ? -6.535 8.875 8.328 1 98.75 143 LEU B CA 1
ATOM 2973 C C . LEU B 1 143 ? -7.953 8.641 8.852 1 98.75 143 LEU B C 1
ATOM 2975 O O . LEU B 1 143 ? -8.242 8.938 10.016 1 98.75 143 LEU B O 1
ATOM 2979 N N . THR B 1 144 ? -8.852 8.266 7.945 1 98.62 144 THR B N 1
ATOM 2980 C CA . THR B 1 144 ? -10.195 7.797 8.266 1 98.62 144 THR B CA 1
ATOM 2981 C C . THR B 1 144 ? -10.344 6.316 7.922 1 98.62 144 THR B C 1
ATOM 2983 O O . THR B 1 144 ? -9.648 5.801 7.043 1 98.62 144 THR B O 1
ATOM 2986 N N . LEU B 1 145 ? -11.164 5.641 8.656 1 97.56 145 LEU B N 1
ATOM 2987 C CA . LEU B 1 145 ? -11.453 4.258 8.297 1 97.56 145 LEU B CA 1
ATOM 2988 C C . LEU B 1 145 ? -12.867 3.867 8.719 1 97.56 145 LEU B C 1
ATOM 2990 O O . LEU B 1 145 ? -13.508 4.582 9.5 1 97.56 145 LEU B O 1
ATOM 2994 N N . GLY B 1 146 ? -13.344 2.773 8.172 1 95.38 146 GLY B N 1
ATOM 2995 C CA . GLY B 1 146 ? -14.711 2.336 8.43 1 95.38 146 GLY B CA 1
ATOM 2996 C C . GLY B 1 146 ? -14.844 1.499 9.688 1 95.38 146 GLY B C 1
ATOM 2997 O O . GLY B 1 146 ? -15.93 1.414 10.266 1 95.38 146 GLY B O 1
ATOM 2998 N N . GLY B 1 147 ? -13.828 0.868 10.156 1 95.19 147 GLY B N 1
ATOM 2999 C CA . GLY B 1 147 ? -13.883 -0.003 11.312 1 95.19 147 GLY B CA 1
ATOM 3000 C C . GLY B 1 147 ? -14.039 0.753 12.625 1 95.19 147 GLY B C 1
ATOM 3001 O O . GLY B 1 147 ? -13.664 1.925 12.711 1 95.19 147 GLY B O 1
ATOM 3002 N N . ARG B 1 148 ? -14.641 0.037 13.57 1 96.19 148 ARG B N 1
ATOM 3003 C CA . ARG B 1 148 ? -14.734 0.587 14.922 1 96.19 148 ARG B CA 1
ATOM 3004 C C . ARG B 1 148 ? -13.422 0.4 15.68 1 96.19 148 ARG B C 1
ATOM 3006 O O . ARG B 1 148 ? -12.68 -0.546 15.414 1 96.19 148 ARG B O 1
ATOM 3013 N N . GLN B 1 149 ? -13.25 1.293 16.625 1 96.5 149 GLN B N 1
ATOM 3014 C CA . GLN B 1 149 ? -11.977 1.329 17.344 1 96.5 149 GLN B CA 1
ATOM 3015 C C . GLN B 1 149 ? -11.68 -0.01 18 1 96.5 149 GLN B C 1
ATOM 3017 O O . GLN B 1 149 ? -10.547 -0.49 17.969 1 96.5 149 GLN B O 1
ATOM 3022 N N . HIS B 1 150 ? -12.711 -0.665 18.562 1 96.56 150 HIS B N 1
ATOM 3023 C CA . HIS B 1 150 ? -12.5 -1.888 19.328 1 96.56 150 HIS B CA 1
ATOM 3024 C C . HIS B 1 150 ? -12.094 -3.043 18.422 1 96.56 150 HIS B C 1
ATOM 3026 O O . HIS B 1 150 ? -11.648 -4.09 18.891 1 96.56 150 HIS B O 1
ATOM 3032 N N . MET B 1 151 ? -12.289 -2.938 17.125 1 96.88 151 MET B N 1
ATOM 3033 C CA . MET B 1 151 ? -11.922 -3.977 16.172 1 96.88 151 MET B CA 1
ATOM 3034 C C . MET B 1 151 ? -10.422 -3.988 15.93 1 96.88 151 MET B C 1
ATOM 3036 O O . MET B 1 151 ? -9.906 -4.867 15.234 1 96.88 151 MET B O 1
ATOM 3040 N N . PHE B 1 152 ? -9.75 -2.959 16.531 1 97.5 152 PHE B N 1
ATOM 3041 C CA . PHE B 1 152 ? -8.32 -2.783 16.344 1 97.5 152 PHE B CA 1
ATOM 3042 C C . PHE B 1 152 ? -7.586 -2.822 17.672 1 97.5 152 PHE B C 1
ATOM 3044 O O . PHE B 1 152 ? -7.879 -2.033 18.578 1 97.5 152 PHE B O 1
ATOM 3051 N N . GLY B 1 153 ? -6.703 -3.658 17.938 1 95.81 153 GLY B N 1
ATOM 3052 C CA . GLY B 1 153 ? -5.965 -3.861 19.172 1 95.81 153 GLY B CA 1
ATOM 3053 C C . GLY B 1 153 ? -5.422 -5.27 19.312 1 95.81 153 GLY B C 1
ATOM 3054 O O . GLY B 1 153 ? -5.578 -6.098 18.406 1 95.81 153 GLY B O 1
ATOM 3055 N N . GLU B 1 154 ? -4.75 -5.484 20.375 1 94.44 154 GLU B N 1
ATOM 3056 C CA . GLU B 1 154 ? -4.289 -6.836 20.672 1 94.44 154 GLU B CA 1
ATOM 3057 C C . GLU B 1 154 ? -5.461 -7.793 20.859 1 94.44 154 GLU B C 1
ATOM 3059 O O . GLU B 1 154 ? -6.367 -7.531 21.656 1 94.44 154 GLU B O 1
ATOM 3064 N N . GLY B 1 155 ? -5.453 -8.812 20.078 1 93.69 155 GLY B N 1
ATOM 3065 C CA . GLY B 1 155 ? -6.5 -9.812 20.188 1 93.69 155 GLY B CA 1
ATOM 3066 C C . GLY B 1 155 ? -7.77 -9.438 19.438 1 93.69 155 GLY B C 1
ATOM 3067 O O . GLY B 1 155 ? -8.703 -10.234 19.344 1 93.69 155 GLY B O 1
ATOM 3068 N N . ALA B 1 156 ? -7.828 -8.219 18.938 1 96.75 156 ALA B N 1
ATOM 3069 C CA . ALA B 1 156 ? -9 -7.773 18.172 1 96.75 156 ALA B CA 1
ATOM 3070 C C . ALA B 1 156 ? -9.016 -8.391 16.781 1 96.75 156 ALA B C 1
ATOM 3072 O O . ALA B 1 156 ? -8 -8.914 16.312 1 96.75 156 ALA B O 1
ATOM 3073 N N . ILE B 1 157 ? -10.102 -8.352 16.172 1 96.19 157 ILE B N 1
ATOM 3074 C CA . ILE B 1 157 ? -10.336 -9.094 14.938 1 96.19 157 ILE B CA 1
ATOM 3075 C C . ILE B 1 157 ? -9.328 -8.656 13.875 1 96.19 157 ILE B C 1
ATOM 3077 O O . ILE B 1 157 ? -8.805 -9.484 13.133 1 96.19 157 ILE B O 1
ATOM 3081 N N . HIS B 1 158 ? -9.023 -7.328 13.773 1 97 158 HIS B N 1
ATOM 3082 C CA . HIS B 1 158 ? -8.109 -6.844 12.75 1 97 158 HIS B CA 1
ATOM 3083 C C . HIS B 1 158 ? -6.684 -6.734 13.281 1 97 158 HIS B C 1
ATOM 3085 O O . HIS B 1 158 ? -5.738 -6.531 12.516 1 97 158 HIS B O 1
ATOM 3091 N N . GLY B 1 159 ? -6.488 -6.867 14.602 1 95.88 159 GLY B N 1
ATOM 3092 C CA . GLY B 1 159 ? -5.191 -6.613 15.211 1 95.88 159 GLY B CA 1
ATOM 3093 C C . GLY B 1 159 ? -4.891 -5.133 15.375 1 95.88 159 GLY B C 1
ATOM 3094 O O . GLY B 1 159 ? -5.688 -4.285 14.977 1 95.88 159 GLY B O 1
ATOM 3095 N N . PRO B 1 160 ? -3.756 -4.812 16.016 1 96.06 160 PRO B N 1
ATOM 3096 C CA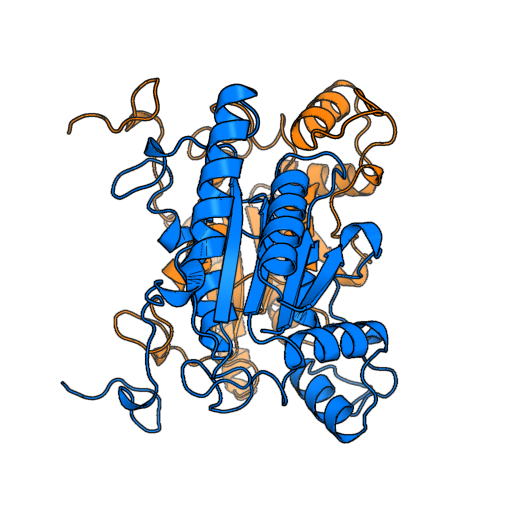 . PRO B 1 160 ? -3.416 -3.404 16.234 1 96.06 160 PRO B CA 1
ATOM 3097 C C . PRO B 1 160 ? -3.24 -2.619 14.945 1 96.06 160 PRO B C 1
ATOM 3099 O O . PRO B 1 160 ? -2.518 -3.057 14.047 1 96.06 160 PRO B O 1
ATOM 3102 N N . LEU B 1 161 ? -3.873 -1.468 14.875 1 96.69 161 LEU B N 1
ATOM 3103 C CA . LEU B 1 161 ? -3.809 -0.64 13.672 1 96.69 161 LEU B CA 1
ATOM 3104 C C . LEU B 1 161 ? -2.373 -0.21 13.391 1 96.69 161 LEU B C 1
ATOM 3106 O O . LEU B 1 161 ? -1.954 -0.17 12.227 1 96.69 161 LEU B O 1
ATOM 3110 N N . GLU B 1 162 ? -1.627 0.081 14.414 1 93.44 162 GLU B N 1
ATOM 3111 C CA . GLU B 1 162 ? -0.24 0.506 14.258 1 93.44 162 GLU B CA 1
ATOM 3112 C C . GLU B 1 162 ? 0.583 -0.551 13.531 1 93.44 162 GLU B C 1
ATOM 3114 O O . GLU B 1 162 ? 1.468 -0.219 12.734 1 93.44 162 GLU B O 1
ATOM 3119 N N . ASP B 1 163 ? 0.273 -1.808 13.805 1 92.94 163 ASP B N 1
ATOM 3120 C CA . ASP B 1 163 ? 0.956 -2.904 13.125 1 92.94 163 ASP B CA 1
ATOM 3121 C C . ASP B 1 163 ? 0.564 -2.967 11.656 1 92.94 163 ASP B C 1
ATOM 3123 O O . ASP B 1 163 ? 1.4 -3.256 10.797 1 92.94 163 ASP B O 1
ATOM 3127 N N . MET B 1 164 ? -0.661 -2.65 11.422 1 95.12 164 MET B N 1
ATOM 3128 C CA . MET B 1 164 ? -1.146 -2.662 10.047 1 95.12 164 MET B CA 1
ATOM 3129 C C . MET B 1 164 ? -0.517 -1.534 9.234 1 95.12 164 MET B C 1
ATOM 3131 O O . MET B 1 164 ? -0.283 -1.681 8.031 1 95.12 164 MET B O 1
ATOM 3135 N N . LEU B 1 165 ? -0.154 -0.485 9.922 1 96.94 165 LEU B N 1
ATOM 3136 C CA . LEU B 1 165 ? 0.352 0.703 9.242 1 96.94 165 LEU B CA 1
ATOM 3137 C C . LEU B 1 165 ? 1.876 0.699 9.203 1 96.94 165 LEU B C 1
ATOM 3139 O O . LEU B 1 165 ? 2.492 1.666 8.75 1 96.94 165 LEU B O 1
ATOM 3143 N N . ARG B 1 166 ? 2.506 -0.355 9.617 1 96.88 166 ARG B N 1
ATOM 3144 C CA . ARG B 1 166 ? 3.955 -0.429 9.758 1 96.88 166 ARG B CA 1
ATOM 3145 C C . ARG B 1 166 ? 4.652 -0.104 8.445 1 96.88 166 ARG B C 1
ATOM 3147 O O . ARG B 1 166 ? 5.668 0.597 8.43 1 96.88 166 ARG B O 1
ATOM 3154 N N . PRO B 1 167 ? 4.152 -0.541 7.234 1 97.69 167 PRO B N 1
ATOM 3155 C CA . PRO B 1 167 ? 4.84 -0.191 5.988 1 97.69 167 PRO B CA 1
ATOM 3156 C C . PRO B 1 167 ? 4.867 1.313 5.73 1 97.69 167 PRO B C 1
ATOM 3158 O O . PRO B 1 167 ? 5.824 1.826 5.141 1 97.69 167 PRO B O 1
ATOM 3161 N N . ILE B 1 168 ? 3.895 2.053 6.219 1 98.25 168 ILE B N 1
ATOM 3162 C CA . ILE B 1 168 ? 3.834 3.498 6.023 1 98.25 168 ILE B CA 1
ATOM 3163 C C . ILE B 1 168 ? 4.688 4.195 7.078 1 98.25 168 ILE B C 1
ATOM 3165 O O . ILE B 1 168 ? 5.574 4.988 6.746 1 98.25 168 ILE B O 1
ATOM 3169 N N . LEU B 1 169 ? 4.465 3.818 8.344 1 98.44 169 LEU B N 1
ATOM 3170 C CA . LEU B 1 169 ? 5.09 4.52 9.461 1 98.44 169 LEU B CA 1
ATOM 3171 C C . LEU B 1 169 ? 6.586 4.23 9.508 1 98.44 169 LEU B C 1
ATOM 3173 O O . LEU B 1 169 ? 7.398 5.16 9.562 1 98.44 169 LEU B O 1
ATOM 3177 N N . ARG B 1 170 ? 6.945 2.992 9.445 1 97.94 170 ARG B N 1
ATOM 3178 C CA . ARG B 1 170 ? 8.344 2.598 9.539 1 97.94 170 ARG B CA 1
ATOM 3179 C C . ARG B 1 170 ? 8.961 2.426 8.156 1 97.94 170 ARG B C 1
ATOM 3181 O O . ARG B 1 170 ? 10.023 2.986 7.871 1 97.94 170 ARG B O 1
ATOM 3188 N N . GLY B 1 171 ? 8.25 1.716 7.273 1 97.69 171 GLY B N 1
ATOM 3189 C CA . GLY B 1 171 ? 8.812 1.295 5.996 1 97.69 171 GLY B CA 1
ATOM 3190 C C . GLY B 1 171 ? 8.922 2.426 4.992 1 97.69 171 GLY B C 1
ATOM 3191 O O . GLY B 1 171 ? 9.594 2.289 3.967 1 97.69 171 GLY B O 1
ATOM 3192 N N . THR B 1 172 ? 8.273 3.57 5.281 1 98.56 172 THR B N 1
ATOM 3193 C CA . THR B 1 172 ? 8.297 4.691 4.348 1 98.56 172 THR B CA 1
ATOM 3194 C C . THR B 1 172 ? 8.758 5.965 5.043 1 98.56 172 THR B C 1
ATOM 3196 O O . THR B 1 172 ? 9.883 6.418 4.832 1 98.56 172 THR B O 1
ATOM 3199 N N . LEU B 1 173 ? 7.984 6.449 6.016 1 98.88 173 LEU B N 1
ATOM 3200 C CA . LEU B 1 173 ? 8.234 7.75 6.625 1 98.88 173 LEU B CA 1
ATOM 3201 C C . LEU B 1 173 ? 9.5 7.719 7.477 1 98.88 173 LEU B C 1
ATOM 3203 O O . LEU B 1 173 ? 10.391 8.547 7.301 1 98.88 173 LEU B O 1
ATOM 3207 N N . ALA B 1 174 ? 9.57 6.758 8.43 1 98.62 174 ALA B N 1
ATOM 3208 C CA . ALA B 1 174 ? 10.766 6.641 9.258 1 98.62 174 ALA B CA 1
ATOM 3209 C C . ALA B 1 174 ? 11.977 6.242 8.414 1 98.62 174 ALA B C 1
ATOM 3211 O O . ALA B 1 174 ? 13.102 6.676 8.68 1 98.62 174 ALA B O 1
ATOM 3212 N N . TYR B 1 175 ? 11.75 5.41 7.426 1 98.44 175 TYR B N 1
ATOM 3213 C CA . TYR B 1 175 ? 12.82 4.922 6.57 1 98.44 175 TYR B CA 1
ATOM 3214 C C . TYR B 1 175 ? 13.578 6.078 5.93 1 98.44 175 TYR B C 1
ATOM 3216 O O . TYR B 1 175 ? 14.812 6.074 5.883 1 98.44 175 TYR B O 1
ATOM 3224 N N . VAL B 1 176 ? 12.82 7.09 5.477 1 98.75 176 VAL B N 1
ATOM 3225 C CA . VAL B 1 176 ? 13.477 8.195 4.781 1 98.75 176 VAL B CA 1
ATOM 3226 C C . VAL B 1 176 ? 13.945 9.234 5.793 1 98.75 176 VAL B C 1
ATOM 3228 O O . VAL B 1 176 ? 14.375 10.328 5.414 1 98.75 176 VAL B O 1
ATOM 3231 N N . GLY B 1 177 ? 13.766 8.969 7.09 1 98.56 177 GLY B N 1
ATOM 3232 C CA . GLY B 1 177 ? 14.469 9.734 8.109 1 98.56 177 GLY B CA 1
ATOM 3233 C C . GLY B 1 177 ? 13.555 10.633 8.914 1 98.56 177 GLY B C 1
ATOM 3234 O O . GLY B 1 177 ? 14 11.289 9.859 1 98.56 177 GLY B O 1
ATOM 3235 N N . MET B 1 178 ? 12.273 10.664 8.617 1 98.69 178 MET B N 1
ATOM 3236 C CA . MET B 1 178 ? 11.375 11.609 9.273 1 98.69 178 MET B CA 1
ATOM 3237 C C . MET B 1 178 ? 11.07 11.164 10.703 1 98.69 178 MET B C 1
ATOM 3239 O O . MET B 1 178 ? 11.047 9.969 10.992 1 98.69 178 MET B O 1
ATOM 3243 N N . GLN B 1 179 ? 10.875 12.156 11.539 1 98.25 179 GLN B N 1
ATOM 3244 C CA . GLN B 1 179 ? 10.266 11.898 12.836 1 98.25 179 GLN B CA 1
ATOM 3245 C C . GLN B 1 179 ? 8.758 11.695 12.703 1 98.25 179 GLN B C 1
ATOM 3247 O O . GLN B 1 179 ? 8.023 12.641 12.406 1 98.25 179 GLN B O 1
ATOM 3252 N N . VAL B 1 180 ? 8.328 10.508 12.977 1 98.69 180 VAL B N 1
ATOM 3253 C CA . VAL B 1 180 ? 6.934 10.148 12.742 1 98.69 180 VAL B CA 1
ATOM 3254 C C . VAL B 1 180 ? 6.125 10.344 14.023 1 98.69 180 VAL B C 1
ATOM 3256 O O . VAL B 1 180 ? 6.465 9.781 15.062 1 98.69 180 VAL B O 1
ATOM 3259 N N . LEU B 1 181 ? 5.105 11.141 13.914 1 98.31 181 LEU B N 1
ATOM 3260 C CA . LEU B 1 181 ? 4.211 11.383 15.047 1 98.31 181 LEU B CA 1
ATOM 3261 C C . LEU B 1 181 ? 3.113 10.328 15.109 1 98.31 181 LEU B C 1
ATOM 3263 O O . LEU B 1 181 ? 2.867 9.625 14.125 1 98.31 181 LEU B O 1
ATOM 3267 N N . GLU B 1 182 ? 2.504 10.203 16.312 1 97.5 182 GLU B N 1
ATOM 3268 C CA . GLU B 1 182 ? 1.357 9.305 16.438 1 97.5 182 GLU B CA 1
ATOM 3269 C C . GLU B 1 182 ? 0.246 9.695 15.461 1 97.5 182 GLU B C 1
ATOM 3271 O O . GLU B 1 182 ? -0.125 10.867 15.375 1 97.5 182 GLU B O 1
ATOM 3276 N N . PRO B 1 183 ? -0.288 8.758 14.742 1 98.25 183 PRO B N 1
ATOM 3277 C CA . PRO B 1 183 ? -1.336 9.078 13.773 1 98.25 183 PRO B CA 1
ATOM 3278 C C . PRO B 1 183 ? -2.594 9.648 14.422 1 98.25 183 PRO B C 1
ATOM 3280 O O . PRO B 1 183 ? -2.869 9.367 15.594 1 98.25 183 PRO B O 1
ATOM 3283 N N . PHE B 1 184 ? -3.254 10.516 13.711 1 98.56 184 PHE B N 1
ATOM 3284 C CA . PHE B 1 184 ? -4.625 10.891 14.047 1 98.56 184 PHE B CA 1
ATOM 3285 C C . PHE B 1 184 ? -5.621 10.016 13.289 1 98.56 184 PHE B C 1
ATOM 3287 O O . PHE B 1 184 ? -5.602 9.961 12.062 1 98.56 184 PHE B O 1
ATOM 3294 N N . VAL B 1 185 ? -6.508 9.352 14 1 98.62 185 VAL B N 1
ATOM 3295 C CA . VAL B 1 185 ? -7.402 8.367 13.398 1 98.62 185 VAL B CA 1
ATOM 3296 C C . VAL B 1 185 ? -8.852 8.773 13.641 1 98.62 185 VAL B C 1
ATOM 3298 O O . VAL B 1 185 ? -9.273 8.945 14.789 1 98.62 185 VAL B O 1
ATOM 3301 N N . ALA B 1 186 ? -9.57 8.992 12.578 1 98.69 186 ALA B N 1
ATOM 3302 C CA . ALA B 1 186 ? -11.023 9.109 12.656 1 98.69 186 ALA B CA 1
ATOM 3303 C C . ALA B 1 186 ? -11.703 7.77 12.383 1 98.69 186 ALA B C 1
ATOM 3305 O O . ALA B 1 186 ? -11.648 7.262 11.266 1 98.69 186 ALA B O 1
ATOM 3306 N N . TRP B 1 187 ? -12.375 7.25 13.359 1 98 187 TRP B N 1
ATOM 3307 C CA . TRP B 1 187 ? -12.914 5.895 13.359 1 98 187 TRP B CA 1
ATOM 3308 C C . TRP B 1 187 ? -14.352 5.883 12.844 1 98 187 TRP B C 1
ATOM 3310 O O . TRP B 1 187 ? -15.125 6.805 13.125 1 98 187 TRP B O 1
ATOM 3320 N N . HIS B 1 188 ? -14.703 4.836 12.102 1 96.81 188 HIS B N 1
ATOM 3321 C CA . HIS B 1 188 ? -16.078 4.484 11.75 1 96.81 188 HIS B CA 1
ATOM 3322 C C . HIS B 1 188 ? -16.766 5.613 11 1 96.81 188 HIS B C 1
ATOM 3324 O O . HIS B 1 188 ? -17.984 5.785 11.094 1 96.81 188 HIS B O 1
ATOM 3330 N N . VAL B 1 189 ? -16.062 6.348 10.211 1 93.88 189 VAL B N 1
ATOM 3331 C CA . VAL B 1 189 ? -16.406 7.645 9.641 1 93.88 189 VAL B CA 1
ATOM 3332 C C . VAL B 1 189 ? -17.641 7.5 8.742 1 93.88 189 VAL B C 1
ATOM 3334 O O . VAL B 1 189 ? -18.531 8.352 8.766 1 93.88 189 VAL B O 1
ATOM 3337 N N . PRO B 1 190 ? -17.781 6.434 7.941 1 88.25 190 PRO B N 1
ATOM 3338 C CA . PRO B 1 190 ? -18.969 6.352 7.086 1 88.25 190 PRO B CA 1
ATOM 3339 C C . PRO B 1 190 ? -20.25 6.191 7.879 1 88.25 190 PRO B C 1
ATOM 3341 O O . PRO B 1 190 ? -21.344 6.422 7.344 1 88.25 190 PRO B O 1
ATOM 3344 N N . TYR B 1 191 ? -20.219 5.953 9.188 1 91.25 191 TYR B N 1
ATOM 3345 C CA . TYR B 1 191 ? -21.422 5.484 9.883 1 91.25 191 TYR B CA 1
ATOM 3346 C C . TYR B 1 191 ? -21.703 6.336 11.109 1 91.25 191 TYR B C 1
ATOM 3348 O O . TYR B 1 191 ? -22.562 5.984 11.938 1 91.25 191 TYR B O 1
ATOM 3356 N N . ILE B 1 192 ? -21.031 7.367 11.297 1 94 192 ILE B N 1
ATOM 3357 C CA . ILE B 1 192 ? -21.172 8.148 12.516 1 94 192 ILE B CA 1
ATOM 3358 C C . ILE B 1 192 ? -22 9.398 12.234 1 94 192 ILE B C 1
ATOM 3360 O O . ILE B 1 192 ? -22.203 9.773 11.07 1 94 192 ILE B O 1
ATOM 3364 N N . SER B 1 193 ? -22.438 10.086 13.297 1 96.38 193 SER B N 1
ATOM 3365 C CA . SER B 1 193 ? -23.281 11.258 13.203 1 96.38 193 SER B CA 1
ATOM 3366 C C . SER B 1 193 ? -22.484 12.508 12.859 1 96.38 193 SER B C 1
ATOM 3368 O O . SER B 1 193 ? -21.25 12.508 12.961 1 96.38 193 SER B O 1
ATOM 3370 N N . GLU B 1 194 ? -23.203 13.484 12.445 1 96.56 194 GLU B N 1
ATOM 3371 C CA . GLU B 1 194 ? -22.562 14.781 12.211 1 96.56 194 GLU B CA 1
ATOM 3372 C C . GLU B 1 194 ? -21.906 15.312 13.484 1 96.56 194 GLU B C 1
ATOM 3374 O O . GLU B 1 194 ? -20.844 15.938 13.422 1 96.56 194 GLU B O 1
ATOM 3379 N N . GLU B 1 195 ? -22.609 15.062 14.539 1 97.5 195 GLU B N 1
ATOM 3380 C CA . GLU B 1 195 ? -22.047 15.484 15.812 1 97.5 195 GLU B CA 1
ATOM 3381 C C . GLU B 1 195 ? -20.719 14.789 16.094 1 97.5 195 GLU B C 1
ATOM 3383 O O . GLU B 1 195 ? -19.75 15.422 16.531 1 97.5 195 GLU B O 1
ATOM 3388 N N . ALA B 1 196 ? -20.688 13.516 15.875 1 97.5 196 ALA B N 1
ATOM 3389 C CA . ALA B 1 196 ? -19.453 12.758 16.062 1 97.5 196 ALA B CA 1
ATOM 3390 C C . ALA B 1 196 ? -18.344 13.258 15.141 1 97.5 196 ALA B C 1
ATOM 3392 O O . ALA B 1 196 ? -17.188 13.359 15.547 1 97.5 196 ALA B O 1
ATOM 3393 N N . ARG B 1 197 ? -18.672 13.578 13.914 1 97.88 197 ARG B N 1
ATOM 3394 C CA . ARG B 1 197 ? -17.719 14.141 12.961 1 97.88 197 ARG B CA 1
ATOM 3395 C C . ARG B 1 197 ? -17.172 15.477 13.461 1 97.88 197 ARG B C 1
ATOM 3397 O O . ARG B 1 197 ? -15.977 15.742 13.359 1 97.88 197 ARG B O 1
ATOM 3404 N N . GLY B 1 198 ? -18.109 16.297 13.969 1 98.31 198 GLY B N 1
ATOM 3405 C CA . GLY B 1 198 ? -17.688 17.547 14.578 1 98.31 198 GLY B CA 1
ATOM 3406 C C . GLY B 1 198 ? -16.688 17.344 15.711 1 98.31 198 GLY B C 1
ATOM 3407 O O . GLY B 1 198 ? -15.742 18.109 15.844 1 98.31 198 GLY B O 1
ATOM 3408 N N . ASN B 1 199 ? -16.906 16.312 16.516 1 98.5 199 ASN B N 1
ATOM 3409 C CA . ASN B 1 199 ? -15.992 16 17.609 1 98.5 199 ASN B CA 1
ATOM 3410 C C . ASN B 1 199 ? -14.609 15.633 17.078 1 98.5 199 ASN B C 1
ATOM 3412 O O . ASN B 1 199 ? -13.594 16.031 17.656 1 98.5 199 ASN B O 1
ATOM 3416 N N . PHE B 1 200 ? -14.547 14.875 16.016 1 98.62 200 PHE B N 1
ATOM 3417 C CA . PHE B 1 200 ? -13.266 14.531 15.414 1 98.62 200 PHE B CA 1
ATOM 3418 C C . PHE B 1 200 ? -12.555 15.781 14.914 1 98.62 200 PHE B C 1
ATOM 3420 O O . PHE B 1 200 ? -11.336 15.922 15.086 1 98.62 200 PHE B O 1
ATOM 3427 N N . LEU B 1 201 ? -13.305 16.688 14.289 1 98.75 201 LEU B N 1
ATOM 3428 C CA . LEU B 1 201 ? -12.695 17.906 13.781 1 98.75 201 LEU B CA 1
ATOM 3429 C C . LEU B 1 201 ? -12.133 18.75 14.914 1 98.75 201 LEU B C 1
ATOM 3431 O O . LEU B 1 201 ? -11.031 19.297 14.805 1 98.75 201 LEU B O 1
ATOM 3435 N N . ARG B 1 202 ? -12.836 18.812 16.016 1 98.62 202 ARG B N 1
ATOM 3436 C CA . ARG B 1 202 ? -12.359 19.562 17.172 1 98.62 202 ARG B CA 1
ATOM 3437 C C . ARG B 1 202 ? -11.117 18.906 17.781 1 98.62 202 ARG B C 1
ATOM 3439 O O . ARG B 1 202 ? -10.156 19.594 18.125 1 98.62 202 ARG B O 1
ATOM 3446 N N . ALA B 1 203 ? -11.141 17.625 17.875 1 98.62 203 ALA B N 1
ATOM 3447 C CA . ALA B 1 203 ? -9.992 16.891 18.406 1 98.62 203 ALA B CA 1
ATOM 3448 C C . ALA B 1 203 ? -8.766 17.062 17.516 1 98.62 203 ALA B C 1
ATOM 3450 O O . ALA B 1 203 ? -7.648 17.188 18.016 1 98.62 203 ALA B O 1
ATOM 3451 N N . TYR B 1 204 ? -9 17.031 16.234 1 98.75 204 TYR B N 1
ATOM 3452 C CA . TYR B 1 204 ? -7.906 17.203 15.273 1 98.75 204 TYR B CA 1
ATOM 3453 C C . TYR B 1 204 ? -7.305 18.609 15.383 1 98.75 204 TYR B C 1
ATOM 3455 O O . TYR B 1 204 ? -6.082 18.766 15.352 1 98.75 204 TYR B O 1
ATOM 3463 N N . ARG B 1 205 ? -8.148 19.578 15.484 1 98.69 205 ARG B N 1
ATOM 3464 C CA . ARG B 1 205 ? -7.68 20.953 15.695 1 98.69 205 ARG B CA 1
ATOM 3465 C C . ARG B 1 205 ? -6.789 21.031 16.922 1 98.69 205 ARG B C 1
ATOM 3467 O O . ARG B 1 205 ? -5.699 21.609 16.875 1 98.69 205 ARG B O 1
ATOM 3474 N N . ALA B 1 206 ? -7.281 20.484 17.969 1 98.12 206 ALA B N 1
ATOM 3475 C CA . ALA B 1 206 ? -6.52 20.5 19.219 1 98.12 206 ALA B CA 1
ATOM 3476 C C . ALA B 1 206 ? -5.172 19.812 19.047 1 98.12 206 ALA B C 1
ATOM 3478 O O . ALA B 1 206 ? -4.148 20.297 19.547 1 98.12 206 ALA B O 1
ATOM 3479 N N . ARG B 1 207 ? -5.223 18.688 18.375 1 97.88 207 ARG B N 1
ATOM 3480 C CA . ARG B 1 207 ? -3.994 17.953 18.078 1 97.88 207 ARG B CA 1
ATOM 3481 C C . ARG B 1 207 ? -3.012 18.828 17.297 1 97.88 207 ARG B C 1
ATOM 3483 O O . ARG B 1 207 ? -1.823 18.875 17.625 1 97.88 207 ARG B O 1
ATOM 3490 N N . LEU B 1 208 ? -3.439 19.453 16.312 1 98.44 208 LEU B N 1
ATOM 3491 C CA . LEU B 1 208 ? -2.604 20.266 15.43 1 98.44 208 LEU B CA 1
ATOM 3492 C C . LEU B 1 208 ? -2.068 21.5 16.172 1 98.44 208 LEU B C 1
ATOM 3494 O O . LEU B 1 208 ? -0.933 21.922 15.938 1 98.44 208 LEU B O 1
ATOM 3498 N N . GLU B 1 209 ? -2.83 22.047 17.062 1 97.62 209 GLU B N 1
ATOM 3499 C CA . GLU B 1 209 ? -2.426 23.234 17.828 1 97.62 209 GLU B CA 1
ATOM 3500 C C . GLU B 1 209 ? -1.328 22.891 18.828 1 97.62 209 GLU B C 1
ATOM 3502 O O . GLU B 1 209 ? -0.623 23.781 19.312 1 97.62 209 GLU B O 1
ATOM 3507 N N . ASN B 1 210 ? -1.188 21.594 19.109 1 95.56 210 ASN B N 1
ATOM 3508 C CA . ASN B 1 210 ? -0.242 21.188 20.125 1 95.56 210 ASN B CA 1
ATOM 3509 C C . ASN B 1 210 ? 0.804 20.219 19.578 1 95.56 210 ASN B C 1
ATOM 3511 O O . ASN B 1 210 ? 1.347 19.391 20.297 1 95.56 210 ASN B O 1
ATOM 3515 N N . LEU B 1 211 ? 1.075 20.281 18.328 1 94.62 211 LEU B N 1
ATOM 3516 C CA . LEU B 1 211 ? 1.988 19.359 17.656 1 94.62 211 LEU B CA 1
ATOM 3517 C C . LEU B 1 211 ? 3.361 19.391 18.312 1 94.62 211 LEU B C 1
ATOM 3519 O O . LEU B 1 211 ? 4.047 18.359 18.359 1 94.62 211 LEU B O 1
ATOM 3523 N N . GLU B 1 212 ? 3.752 20.531 18.781 1 89.56 212 GLU B N 1
ATOM 3524 C CA . GLU B 1 212 ? 5.078 20.688 19.375 1 89.56 212 GLU B CA 1
ATOM 3525 C C . GLU B 1 212 ? 5.234 19.812 20.625 1 89.56 212 GLU B C 1
ATOM 3527 O O . GLU B 1 212 ? 6.352 19.5 21.031 1 89.56 212 GLU B O 1
ATOM 3532 N N . GLN B 1 213 ? 4.141 19.375 21.172 1 91.12 213 GLN B N 1
ATOM 3533 C CA . GLN B 1 213 ? 4.16 18.578 22.391 1 91.12 213 GLN B CA 1
ATOM 3534 C C . GLN B 1 213 ? 4.238 17.094 22.094 1 91.12 213 GLN B C 1
ATOM 3536 O O . GLN B 1 213 ? 4.477 16.281 22.984 1 91.12 213 GLN B O 1
ATOM 3541 N N . ASP B 1 214 ? 4.137 16.734 20.875 1 91.5 214 ASP B N 1
ATOM 3542 C CA . ASP B 1 214 ? 4.109 15.32 20.5 1 91.5 214 ASP B CA 1
ATOM 3543 C C . ASP B 1 214 ? 5.496 14.695 20.625 1 91.5 214 ASP B C 1
ATOM 3545 O O . ASP B 1 214 ? 6.504 15.344 20.344 1 91.5 214 ASP B O 1
ATOM 3549 N N . VAL B 1 215 ? 5.402 13.523 21.109 1 93.69 215 VAL B N 1
ATOM 3550 C CA . VAL B 1 215 ? 6.605 12.695 21.109 1 93.69 215 VAL B CA 1
ATOM 3551 C C . VAL B 1 215 ? 6.59 11.75 19.922 1 93.69 215 VAL B C 1
ATOM 3553 O O . VAL B 1 215 ? 5.656 10.961 19.75 1 93.69 215 VAL B O 1
ATOM 3556 N N . PRO B 1 216 ? 7.641 11.852 19.094 1 96.94 216 PRO B N 1
ATOM 3557 C CA . PRO B 1 216 ? 7.668 10.977 17.922 1 96.94 216 PRO B CA 1
ATOM 3558 C C . PRO B 1 216 ? 7.758 9.492 18.297 1 96.94 216 PRO B C 1
ATOM 3560 O O . PRO B 1 216 ? 8.289 9.148 19.359 1 96.94 216 PRO B O 1
ATOM 3563 N N . LEU B 1 217 ? 7.18 8.695 17.453 1 97.62 217 LEU B N 1
ATOM 3564 C CA . LEU B 1 217 ? 7.34 7.254 17.578 1 97.62 217 LEU B CA 1
ATOM 3565 C C . LEU B 1 217 ? 8.812 6.863 17.5 1 97.62 217 LEU B C 1
ATOM 3567 O O . LEU B 1 217 ? 9.625 7.602 16.938 1 97.62 217 LEU B O 1
ATOM 3571 N N . ARG B 1 218 ? 9.133 5.727 18.094 1 96.31 218 ARG B N 1
ATOM 3572 C CA . ARG B 1 218 ? 10.516 5.273 18.109 1 96.31 218 ARG B CA 1
ATOM 3573 C C . ARG B 1 218 ? 10.758 4.188 17.062 1 96.31 218 ARG B C 1
ATOM 3575 O O . ARG B 1 218 ? 10.016 3.205 17 1 96.31 218 ARG B O 1
ATOM 3582 N N . PHE B 1 219 ? 11.789 4.367 16.266 1 96.62 219 PHE B N 1
ATOM 3583 C CA . PHE B 1 219 ? 12.211 3.416 15.242 1 96.62 219 PHE B CA 1
ATOM 3584 C C . PHE B 1 219 ? 13.703 3.111 15.375 1 96.62 219 PHE B C 1
ATOM 3586 O O . PHE B 1 219 ? 14.406 3.758 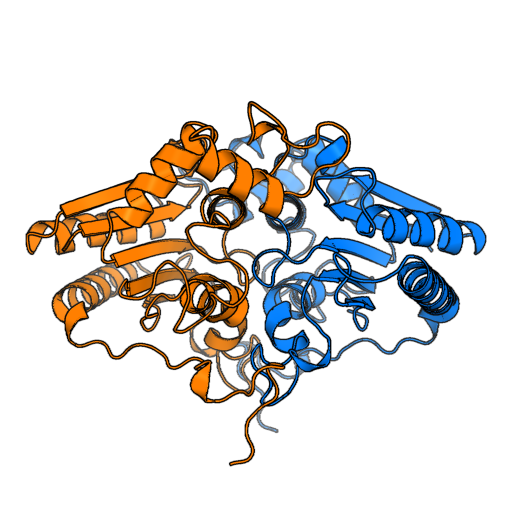16.156 1 96.62 219 PHE B O 1
ATOM 3593 N N . PRO B 1 220 ? 14.18 2.066 14.703 1 94.12 220 PRO B N 1
ATOM 3594 C CA . PRO B 1 220 ? 15.586 1.683 14.828 1 94.12 220 PRO B CA 1
ATOM 3595 C C . PRO B 1 220 ? 16.547 2.82 14.469 1 94.12 220 PRO B C 1
ATOM 3597 O O . PRO B 1 220 ? 16.25 3.629 13.586 1 94.12 220 PRO B O 1
ATOM 3600 N N . ARG B 1 221 ? 17.609 2.801 15.156 1 95.31 221 ARG B N 1
ATOM 3601 C CA . ARG B 1 221 ? 18.719 3.699 14.859 1 95.31 221 ARG B CA 1
ATOM 3602 C C . ARG B 1 221 ? 19.938 2.922 14.352 1 95.31 221 ARG B C 1
ATOM 3604 O O . ARG B 1 221 ? 20.25 1.842 14.852 1 95.31 221 ARG B O 1
ATOM 3611 N N . LEU B 1 222 ? 20.594 3.494 13.398 1 95.31 222 LEU B N 1
ATOM 3612 C CA . LEU B 1 222 ? 21.672 2.783 12.734 1 95.31 222 LEU B CA 1
ATOM 3613 C C . LEU B 1 222 ? 22.797 2.457 13.719 1 95.31 222 LEU B C 1
ATOM 3615 O O . LEU B 1 222 ? 23.5 1.453 13.562 1 95.31 222 LEU B O 1
ATOM 3619 N N . GLU B 1 223 ? 22.984 3.311 14.719 1 94.94 223 GLU B N 1
ATOM 3620 C CA . GLU B 1 223 ? 24.031 3.107 15.703 1 94.94 223 GLU B CA 1
ATOM 3621 C C . GLU B 1 223 ? 23.828 1.808 16.469 1 94.94 223 GLU B C 1
ATOM 3623 O O . GLU B 1 223 ? 24.75 1.332 17.156 1 94.94 223 GLU B O 1
ATOM 3628 N N . GLN B 1 224 ? 22.625 1.251 16.438 1 96.19 224 GLN B N 1
ATOM 3629 C CA . GLN B 1 224 ? 22.312 0.007 17.125 1 96.19 224 GLN B CA 1
ATOM 3630 C C . GLN B 1 224 ? 22.797 -1.203 16.328 1 96.19 224 GLN B C 1
ATOM 3632 O O . GLN B 1 224 ? 22.688 -2.34 16.797 1 96.19 224 GLN B O 1
ATOM 3637 N N . PHE B 1 225 ? 23.375 -0.978 15.141 1 96.19 225 PHE B N 1
ATOM 3638 C CA . PHE B 1 225 ? 23.766 -2.045 14.227 1 96.19 225 PHE B CA 1
ATOM 3639 C C . PHE B 1 225 ? 25.219 -1.865 13.773 1 96.19 225 PHE B C 1
ATOM 3641 O O . PHE B 1 225 ? 25.734 -0.745 13.75 1 96.19 225 PHE B O 1
ATOM 3648 N N . ASP B 1 226 ? 25.891 -2.955 13.422 1 95.75 226 ASP B N 1
ATOM 3649 C CA . ASP B 1 226 ? 27.266 -2.867 12.93 1 95.75 226 ASP B CA 1
ATOM 3650 C C . ASP B 1 226 ? 27.297 -2.543 11.438 1 95.75 226 ASP B C 1
ATOM 3652 O O . ASP B 1 226 ? 26.25 -2.23 10.844 1 95.75 226 ASP B O 1
ATOM 3656 N N . ALA B 1 227 ? 28.406 -2.598 10.891 1 92.56 227 ALA B N 1
ATOM 3657 C CA . ALA B 1 227 ? 28.594 -2.184 9.5 1 92.56 227 ALA B CA 1
ATOM 3658 C C . ALA B 1 227 ? 27.859 -3.107 8.539 1 92.56 227 ALA B C 1
ATOM 3660 O O . ALA B 1 227 ? 27.531 -2.715 7.418 1 92.56 227 ALA B O 1
ATOM 3661 N N . LEU B 1 228 ? 27.578 -4.285 8.984 1 92.44 228 LEU B N 1
ATOM 3662 C CA . LEU B 1 228 ? 26.859 -5.254 8.156 1 92.44 228 LEU B CA 1
ATOM 3663 C C . LEU B 1 228 ? 25.375 -5.273 8.492 1 92.44 228 LEU B C 1
ATOM 3665 O O . LEU B 1 228 ? 24.641 -6.133 8.008 1 92.44 228 LEU B O 1
ATOM 3669 N N . LEU B 1 229 ? 24.891 -4.352 9.359 1 94.94 229 LEU B N 1
ATOM 3670 C CA . LEU B 1 229 ? 23.516 -4.156 9.758 1 94.94 229 LEU B CA 1
ATOM 3671 C C . LEU B 1 229 ? 23.016 -5.328 10.602 1 94.94 229 LEU B C 1
ATOM 3673 O O . LEU B 1 229 ? 21.844 -5.695 10.539 1 94.94 229 LEU B O 1
ATOM 3677 N N . GLN B 1 230 ? 23.969 -5.926 11.266 1 95.06 230 GLN B N 1
ATOM 3678 C CA . GLN B 1 230 ? 23.641 -6.859 12.328 1 95.06 230 GLN B CA 1
ATOM 3679 C C . GLN B 1 230 ? 23.5 -6.145 13.672 1 95.06 230 GLN B C 1
ATOM 3681 O O . GLN B 1 230 ? 24.266 -5.223 13.969 1 95.06 230 GLN B O 1
ATOM 3686 N N . PRO B 1 231 ? 22.516 -6.59 14.359 1 94.12 231 PRO B N 1
ATOM 3687 C CA . PRO B 1 231 ? 22.359 -5.922 15.648 1 94.12 231 PRO B CA 1
ATOM 3688 C C . PRO B 1 231 ? 23.609 -6.039 16.531 1 94.12 231 PRO B C 1
ATOM 3690 O O . PRO B 1 231 ? 24.25 -7.082 16.547 1 94.12 231 PRO B O 1
ATOM 3693 N N . LEU B 1 232 ? 23.844 -4.961 17.141 1 92.5 232 LEU B N 1
ATOM 3694 C CA . LEU B 1 232 ? 24.953 -4.965 18.094 1 92.5 232 LEU B CA 1
ATOM 3695 C C . LEU B 1 232 ? 24.562 -5.695 19.375 1 92.5 232 LEU B C 1
ATOM 3697 O O . LEU B 1 232 ? 23.391 -5.703 19.766 1 92.5 232 LEU B O 1
ATOM 3701 N N . ALA B 1 233 ? 25.5 -6.504 19.703 1 76.69 233 ALA B N 1
ATOM 3702 C CA . ALA B 1 233 ? 25.281 -7.195 20.984 1 76.69 233 ALA B CA 1
ATOM 3703 C C . ALA B 1 233 ? 24.938 -6.207 22.094 1 76.69 233 ALA B C 1
ATOM 3705 O O . ALA B 1 233 ? 25.531 -5.129 22.172 1 76.69 233 ALA B O 1
ATOM 3706 N N . ARG B 1 234 ? 23.828 -6.324 22.672 1 59.78 234 ARG B N 1
ATOM 3707 C CA . ARG B 1 234 ? 23.562 -5.547 23.875 1 59.78 234 ARG B CA 1
ATOM 3708 C C . ARG B 1 234 ? 24.453 -5.992 25.031 1 59.78 234 ARG B C 1
ATOM 3710 O O . ARG B 1 234 ? 24.797 -7.172 25.141 1 59.78 234 ARG B O 1
#

Nearest PDB structures (foldseek):
  5lbz-assembly1_A  TM=9.836E-01  e=1.774E-28  Homo sapiens
  5lbt-assembly1_B  TM=9.705E-01  e=7.478E-28  Homo sapiens
  5a4k-assembly2_D  TM=9.797E-01  e=2.454E-27  Homo sapiens
  1h66-assembly2_D  TM=9.755E-01  e=3.355E-27  Homo sapiens
  4cet-assembly1_A-2  TM=9.799E-01  e=7.565E-27  Homo sapiens